Protein AF-A0A067PDS6-F1 (afdb_monomer_lite)

Radius of gyration: 31.32 Å; chains: 1; bounding box: 87×61×79 Å

Secondary structure (DSSP, 8-state):
-HHHHHHHHHHHHHHHHHHHS------EEEEPPPHHHHHHHHHHHHHHHHHTSPPPTTB-HHHHHHHHHHHHH-HHHHHHHHHHHHHHHHHS-SSHHHHHHHTT---EEEE-TT----SSPEEEEEEPPTTGGG----TT-PPEEEEEEE--S--EE--GGGB--SS---PPTTEEEEE--TTHHHHSHHHHHHHHTT---TTSS--PPP--------------TT-GGGG-EEEEEEEEEE----------------------------EEEEEEEETTEEEEEEE--TT---TTPEEEEEESB---S-PPSS-----TT---HHHHHHHHHHHHHHHHHHHHHHHHHHHHHTT--TT--HHHHHHHHHHHHHHHHHHHHHHHHHHH-TT--TTTHHHHHHS-TT-TTHHHHHHHHHHHHTHHHHHHHHHHHHHHHHHH-EEEE---

Sequence (448 aa):
MVAKVFQFTLVTTLLILSIAALPIPRSVVCVLTTWCDIAVFFTANYIAHATTIPTAPGAKWYNTAAWTILCLLLPFAGLGKSVGLILSHFIVGRSDLEKAWTHDALAVVVRSDDWEPAVDPEGVYIKLPRGFHELEESPATLPSATIVLDCGGDFERVAIKHVQIHGRMLLPKGYHLAYAGSQVPEIFPIMDEAEKRGGSFNRAVGSCREEHQGDKQQGQDQSTPDSCWGKFTRVRLSMEVKGRDSESKEGDENSLQEHSGLLKQDEEHVQKILAVTISDVTQRFLYHAGGDIASDAFEFEVSSMANQDHIPDGGYMYDDLKRPLSANLAILGIPIMILASFILPYVVVFIFSGFEAGRSTLAQRAWIMSWASSGQLSLLSFGLIIFLHPHFSLSTWKEAAKNSIFGPGWIPRLILPSLILLPIPAIRGFITVGKMLKEFGTCSLALV

Organism: NCBI:txid933084

Foldseek 3Di:
DVVVVVVVVVVVVVVVCVVVPDPDPFPWDFDFDDPVNLVCVLVVVLVVLLVLADDQAQADVVLSVVVSVVCLLQVLLSVLLVLLLVLLCLQFDDDVQSNCLSSVNDKAKFFALQDDAAQPWDKFKWQFFPCPVVDDDDPVDFFAAEEDEPCVWDWAFDPPVRGHDPDDDDDPPRIGITRTHPPVLLVPVQVVVCVVVVNDPVPDPDDDDDDDDDDDDPDDDPDDCPDPSVSIAIKIKHKDFPDDDPPPPPDDDDDDDDDPDDDPDPPPPGFIWIWIGHPHDIGIHGYDRPDDDDVRHTYIHTYRGPDDPDDPRDSPPPPPDPSPVSSVVSVVVVVVVLVCLLVVVVVVVCVVCVPPCPPPDPLLVVLQVLLSVLSSLSSVLSSVVCNQPVVDTPVCQQVVQPPDPVHRPPNCVSVVCSVPPSSVSSVVNSVSVSVCCNVRGDIDGPPD

Structure (mmCIF, N/CA/C/O backbone):
data_AF-A0A067PDS6-F1
#
_entry.id   AF-A0A067PDS6-F1
#
loop_
_atom_site.group_PDB
_atom_site.id
_atom_site.type_symbol
_atom_site.label_atom_id
_atom_site.label_alt_id
_atom_site.label_comp_id
_atom_site.label_asym_id
_atom_site.label_entity_id
_atom_site.label_seq_id
_atom_site.pdbx_PDB_ins_code
_atom_site.Cartn_x
_atom_site.Cartn_y
_atom_site.Cartn_z
_atom_site.occupancy
_atom_site.B_iso_or_equiv
_atom_site.auth_seq_id
_atom_site.auth_comp_id
_atom_site.auth_asym_id
_atom_site.auth_atom_id
_atom_site.pdbx_PDB_model_num
ATOM 1 N N . MET A 1 1 ? -22.841 15.532 -9.661 1.00 41.94 1 MET A N 1
ATOM 2 C CA . MET A 1 1 ? -22.319 15.893 -8.320 1.00 41.94 1 MET A CA 1
ATOM 3 C C . MET A 1 1 ? -23.443 16.161 -7.324 1.00 41.94 1 MET A C 1
ATOM 5 O O . MET A 1 1 ? -23.500 15.466 -6.320 1.00 41.94 1 MET A O 1
ATOM 9 N N . VAL A 1 2 ? -24.385 17.057 -7.642 1.00 47.16 2 VAL A N 1
ATOM 10 C CA . VAL A 1 2 ? -25.561 17.366 -6.798 1.00 47.16 2 VAL A CA 1
ATOM 11 C C . VAL A 1 2 ? -26.352 16.112 -6.399 1.00 47.16 2 VAL A C 1
ATOM 13 O O . VAL A 1 2 ? -26.624 15.924 -5.223 1.00 47.16 2 VAL A O 1
ATOM 16 N N . ALA A 1 3 ? -26.608 15.191 -7.335 1.00 47.28 3 ALA A N 1
ATOM 17 C CA . ALA A 1 3 ? -27.352 13.959 -7.050 1.00 47.28 3 ALA A CA 1
ATOM 18 C C . ALA A 1 3 ? -26.674 13.025 -6.022 1.00 47.28 3 ALA A C 1
ATOM 20 O O . ALA A 1 3 ? -27.361 12.415 -5.209 1.00 47.28 3 ALA A O 1
ATOM 21 N N . LYS A 1 4 ? -25.333 12.936 -6.012 1.00 51.28 4 LYS A N 1
ATOM 22 C CA . LYS A 1 4 ? -24.596 12.073 -5.067 1.00 51.28 4 LYS A CA 1
ATOM 23 C C . LYS A 1 4 ? -24.464 12.706 -3.681 1.00 51.28 4 LYS A C 1
ATOM 25 O O . LYS A 1 4 ? -24.585 12.001 -2.686 1.00 51.28 4 LYS A O 1
ATOM 30 N N . VAL A 1 5 ? -24.282 14.028 -3.617 1.00 54.34 5 VAL A N 1
ATOM 31 C CA . VAL A 1 5 ? -24.321 14.776 -2.349 1.00 54.34 5 VAL A CA 1
ATOM 32 C C . VAL A 1 5 ? -25.719 14.690 -1.740 1.00 54.34 5 VAL A C 1
ATOM 34 O O . VAL A 1 5 ? -25.847 14.399 -0.561 1.00 54.34 5 VAL A O 1
ATOM 37 N N . PHE A 1 6 ? -26.769 14.835 -2.552 1.00 66.06 6 PHE A N 1
ATOM 38 C CA . PHE A 1 6 ? -28.152 14.711 -2.095 1.00 66.06 6 PHE A CA 1
ATOM 39 C C . PHE A 1 6 ? -28.474 13.297 -1.597 1.00 66.06 6 PHE A C 1
ATOM 41 O O . PHE A 1 6 ? -29.083 13.160 -0.544 1.00 66.06 6 PHE A O 1
ATOM 48 N N . GLN A 1 7 ? -28.008 12.247 -2.288 1.00 62.31 7 GLN A N 1
ATOM 49 C CA . GLN A 1 7 ? -28.150 10.867 -1.809 1.00 62.31 7 GLN A CA 1
ATOM 50 C C . GLN A 1 7 ? -27.442 10.635 -0.474 1.00 62.31 7 GLN A C 1
ATOM 52 O O . GLN A 1 7 ? -28.035 10.031 0.414 1.00 62.31 7 GLN A O 1
ATOM 57 N N . PHE A 1 8 ? -26.205 11.115 -0.312 1.00 58.59 8 PHE A N 1
ATOM 58 C CA . PHE A 1 8 ? -25.482 10.939 0.945 1.00 58.59 8 PHE A CA 1
ATOM 59 C C . PHE A 1 8 ? -26.193 11.687 2.074 1.00 58.59 8 PHE A C 1
ATOM 61 O O . PHE A 1 8 ? -26.543 11.070 3.069 1.00 58.59 8 PHE A O 1
ATOM 68 N N . THR A 1 9 ? -26.534 12.966 1.881 1.00 66.62 9 THR A N 1
ATOM 69 C CA . THR A 1 9 ? -27.272 13.762 2.873 1.00 66.62 9 THR A CA 1
ATOM 70 C C . THR A 1 9 ? -28.622 13.140 3.223 1.00 66.62 9 THR A C 1
ATOM 72 O O . THR A 1 9 ? -28.972 13.126 4.400 1.00 66.62 9 THR A O 1
ATOM 75 N N . LEU A 1 10 ? -29.352 12.584 2.248 1.00 67.62 10 LEU A N 1
ATOM 76 C CA . LEU A 1 10 ? -30.625 11.883 2.450 1.00 67.62 10 LEU A CA 1
ATOM 77 C C . LEU A 1 10 ? -30.444 10.598 3.269 1.00 67.62 10 LEU A C 1
ATOM 79 O O . LEU A 1 10 ? -31.205 10.361 4.198 1.00 67.62 10 LEU A O 1
ATOM 83 N N . VAL A 1 11 ? -29.426 9.786 2.970 1.00 64.62 11 VAL A N 1
ATOM 84 C CA . VAL A 1 11 ? -29.121 8.570 3.740 1.00 64.62 11 VAL A CA 1
ATOM 85 C C . VAL A 1 11 ? -28.711 8.934 5.167 1.00 64.62 11 VAL A C 1
ATOM 87 O O . VAL A 1 11 ? -29.226 8.347 6.114 1.00 64.62 11 VAL A O 1
ATOM 90 N N . THR A 1 12 ? -27.861 9.947 5.355 1.00 57.50 12 THR A N 1
ATOM 91 C CA . THR A 1 12 ? -27.445 10.393 6.691 1.00 57.50 12 THR A CA 1
ATOM 92 C C . THR A 1 12 ? -28.614 10.985 7.479 1.00 57.50 12 THR A C 1
ATOM 94 O O . THR A 1 12 ? -28.759 10.687 8.660 1.00 57.50 12 THR A O 1
ATOM 97 N N . THR A 1 13 ? -29.493 11.772 6.846 1.00 64.62 13 THR A N 1
ATOM 98 C CA . THR A 1 13 ? -30.698 12.298 7.514 1.00 64.62 13 THR A CA 1
ATOM 99 C C . THR A 1 13 ? -31.714 11.206 7.812 1.00 64.62 13 THR A C 1
ATOM 101 O O . THR A 1 13 ? -32.268 11.226 8.903 1.00 64.62 13 THR A O 1
ATOM 104 N N . LEU A 1 14 ? -31.914 10.219 6.933 1.00 58.34 14 LEU A N 1
ATOM 105 C CA . LEU A 1 14 ? -32.764 9.053 7.207 1.00 58.34 14 LEU A CA 1
ATOM 106 C C . LEU A 1 14 ? -32.226 8.215 8.375 1.00 58.34 14 LEU A C 1
ATOM 108 O O . LEU A 1 14 ? -33.006 7.787 9.226 1.00 58.34 14 LEU A O 1
ATOM 112 N N . LEU A 1 15 ? -30.906 8.029 8.469 1.00 48.09 15 LEU A N 1
ATOM 113 C CA . LEU A 1 15 ? -30.270 7.330 9.590 1.00 48.09 15 LEU A CA 1
ATOM 114 C C . LEU A 1 15 ? -30.400 8.113 10.907 1.00 48.09 15 LEU A C 1
ATOM 116 O O . LEU A 1 15 ? -30.682 7.515 11.941 1.00 48.09 15 LEU A O 1
ATOM 120 N N . ILE A 1 16 ? -30.269 9.444 10.878 1.00 52.94 16 ILE A N 1
ATOM 121 C CA . ILE A 1 16 ? -30.429 10.306 12.063 1.00 52.94 16 ILE A CA 1
ATOM 122 C C . ILE A 1 16 ? -31.903 10.393 12.501 1.00 52.94 16 ILE A C 1
ATOM 124 O O . ILE A 1 16 ? -32.191 10.292 13.695 1.00 52.94 16 ILE A O 1
ATOM 128 N N . LEU A 1 17 ? -32.852 10.510 11.561 1.00 50.25 17 LEU A N 1
ATOM 129 C CA . LEU A 1 17 ? -34.289 10.515 11.868 1.00 50.25 17 LEU A CA 1
ATOM 130 C C . LEU A 1 17 ? -34.735 9.184 12.484 1.00 50.25 17 LEU A C 1
ATOM 132 O O . LEU A 1 17 ? -35.550 9.183 13.402 1.00 50.25 17 LEU A O 1
ATOM 136 N N . SER A 1 18 ? -34.158 8.067 12.030 1.00 51.84 18 SER A N 1
ATOM 137 C CA . SER A 1 18 ? -34.447 6.729 12.566 1.00 51.84 18 SER A CA 1
ATOM 138 C C . SER A 1 18 ? -34.003 6.555 14.025 1.00 51.84 18 SER A C 1
ATOM 140 O O . SER A 1 18 ? -34.537 5.701 14.725 1.00 51.84 18 SER A O 1
ATOM 142 N N . ILE A 1 19 ? -33.052 7.367 14.505 1.00 48.06 19 ILE A N 1
ATOM 143 C CA . ILE A 1 19 ? -32.577 7.342 15.899 1.00 48.06 19 ILE A CA 1
ATOM 144 C C . ILE A 1 19 ? -33.390 8.306 16.779 1.00 48.06 19 ILE A C 1
ATOM 146 O O . ILE A 1 19 ? -33.634 8.011 17.946 1.00 48.06 19 ILE A O 1
ATOM 150 N N . ALA A 1 20 ? -33.837 9.441 16.230 1.00 50.84 20 ALA A N 1
ATOM 151 C CA . ALA A 1 20 ? -34.597 10.451 16.972 1.00 50.84 20 ALA A CA 1
ATOM 152 C C . ALA A 1 20 ? -36.105 10.145 17.077 1.00 50.84 20 ALA A C 1
ATOM 154 O O . ALA A 1 20 ? -36.774 10.618 17.996 1.00 50.84 20 ALA A O 1
ATOM 155 N N . ALA A 1 21 ? -36.657 9.354 16.156 1.00 42.78 21 ALA A N 1
ATOM 156 C CA . ALA A 1 21 ? -38.080 9.050 16.105 1.00 42.78 21 ALA A CA 1
ATOM 157 C C . ALA A 1 21 ? -38.392 7.710 16.772 1.00 42.78 21 ALA A C 1
ATOM 159 O O . ALA A 1 21 ? -38.658 6.738 16.080 1.00 42.78 21 ALA A O 1
ATOM 160 N N . LEU A 1 22 ? -38.364 7.653 18.107 1.00 43.09 22 LEU A N 1
ATOM 161 C CA . LEU A 1 22 ? -39.233 6.767 18.896 1.00 43.09 22 LEU A CA 1
ATOM 162 C C . LEU A 1 22 ? -39.009 7.041 20.394 1.00 43.09 22 LEU A C 1
ATOM 164 O O . LEU A 1 22 ? -38.115 6.445 21.003 1.00 43.09 22 LEU A O 1
ATOM 168 N N . PRO A 1 23 ? -39.826 7.904 21.031 1.00 48.56 23 PRO A N 1
ATOM 169 C CA . PRO A 1 23 ? -39.964 7.892 22.477 1.00 48.56 23 PRO A CA 1
ATOM 170 C C . PRO A 1 23 ? -40.705 6.603 22.830 1.00 48.56 23 PRO A C 1
ATOM 172 O O . PRO A 1 23 ? -41.921 6.588 22.985 1.00 48.56 23 PRO A O 1
ATOM 175 N N . ILE A 1 24 ? -39.990 5.480 22.865 1.00 49.34 24 ILE A N 1
ATOM 176 C CA . ILE A 1 24 ? -40.574 4.246 23.370 1.00 49.34 24 ILE A CA 1
ATOM 177 C C . ILE A 1 24 ? -40.529 4.373 24.895 1.00 49.34 24 ILE A C 1
ATOM 179 O O . ILE A 1 24 ? -39.433 4.494 25.449 1.00 49.34 24 ILE A O 1
ATOM 183 N N . PRO A 1 25 ? -41.669 4.360 25.600 1.00 51.53 25 PRO A N 1
ATOM 184 C CA . PRO A 1 25 ? -41.668 4.133 27.035 1.00 51.53 25 PRO A CA 1
ATOM 185 C C . PRO A 1 25 ? -41.192 2.693 27.251 1.00 51.53 25 PRO A C 1
ATOM 187 O O . PRO A 1 25 ? -41.966 1.746 27.160 1.00 51.53 25 PRO A O 1
ATOM 190 N N . ARG A 1 26 ? -39.879 2.501 27.412 1.00 54.25 26 ARG A N 1
ATOM 191 C CA . ARG A 1 26 ? -39.284 1.166 27.517 1.00 54.25 26 ARG A CA 1
ATOM 192 C C . ARG A 1 26 ? -39.203 0.775 28.979 1.00 54.25 26 ARG A C 1
ATOM 194 O O . ARG A 1 26 ? -38.430 1.364 29.732 1.00 54.25 26 ARG A O 1
ATOM 201 N N . SER A 1 27 ? -39.948 -0.255 29.369 1.00 73.19 27 SER A N 1
ATOM 202 C CA . SER A 1 27 ? -39.531 -1.055 30.512 1.00 73.19 27 SER A CA 1
ATOM 203 C C . SER A 1 27 ? -38.251 -1.784 30.098 1.00 73.19 27 SER A C 1
ATOM 205 O O . SER A 1 27 ? -38.221 -2.624 29.197 1.00 73.19 27 SER A O 1
ATOM 207 N N . VAL A 1 28 ? -37.140 -1.369 30.694 1.00 77.50 28 VAL A N 1
ATOM 208 C CA . VAL A 1 28 ? -35.847 -2.008 30.483 1.00 77.50 28 VAL A CA 1
ATOM 209 C C . VAL A 1 28 ? -35.772 -3.181 31.451 1.00 77.50 28 VAL A C 1
ATOM 211 O O . VAL A 1 28 ? -35.773 -2.980 32.665 1.00 77.50 28 VAL A O 1
ATOM 214 N N . VAL A 1 29 ? -35.743 -4.405 30.925 1.00 85.50 29 VAL A N 1
ATOM 215 C CA . VAL A 1 29 ? -35.579 -5.608 31.745 1.00 85.50 29 VAL A CA 1
ATOM 216 C C . VAL A 1 29 ? -34.103 -5.970 31.734 1.00 85.50 29 VAL A C 1
ATOM 218 O O . VAL A 1 29 ? -33.527 -6.284 30.690 1.00 85.50 29 VAL A O 1
ATOM 221 N N . CYS A 1 30 ? -33.485 -5.893 32.909 1.00 87.75 30 CYS A N 1
ATOM 222 C CA . CYS A 1 30 ? -32.090 -6.254 33.101 1.00 87.75 30 CYS A CA 1
ATOM 223 C C . CYS A 1 30 ? -32.003 -7.659 33.691 1.00 87.75 30 CYS A C 1
ATOM 225 O O . CYS A 1 30 ? -32.575 -7.938 34.745 1.00 87.75 30 CYS A O 1
ATOM 227 N N . VAL A 1 31 ? -31.278 -8.533 33.003 1.00 91.44 31 VAL A N 1
ATOM 228 C CA . VAL A 1 31 ? -30.977 -9.897 33.444 1.00 91.44 31 VAL A CA 1
ATOM 229 C C . VAL A 1 31 ? -29.502 -10.005 33.800 1.00 91.44 31 VAL A C 1
ATOM 231 O O . VAL A 1 31 ? -28.649 -9.335 33.212 1.00 91.44 31 VAL A O 1
ATOM 234 N N . LEU A 1 32 ? -29.196 -10.835 34.799 1.00 92.44 32 LEU A N 1
ATOM 235 C CA . LEU A 1 32 ? -27.817 -11.084 35.201 1.00 92.44 32 LEU A CA 1
ATOM 236 C C . LEU A 1 32 ? -27.076 -11.758 34.043 1.00 92.44 32 LEU A C 1
ATOM 238 O O . LEU A 1 32 ? -27.481 -12.821 33.578 1.00 92.44 32 LEU A O 1
ATOM 242 N N . THR A 1 33 ? -25.992 -11.137 33.590 1.00 94.06 33 THR A N 1
ATOM 243 C CA . THR A 1 33 ? -25.202 -11.638 32.467 1.00 94.06 33 THR A CA 1
ATOM 244 C C . THR A 1 33 ? -24.487 -12.923 32.864 1.00 94.06 33 THR A C 1
ATOM 246 O O . THR A 1 33 ? -23.767 -12.960 33.867 1.00 94.06 33 THR A O 1
ATOM 249 N N . THR A 1 34 ? -24.640 -13.974 32.065 1.00 94.12 34 THR A N 1
ATOM 250 C CA . THR A 1 34 ? -23.882 -15.213 32.242 1.00 94.12 34 THR A CA 1
ATOM 251 C C . THR A 1 34 ? -22.509 -15.113 31.574 1.00 94.12 34 THR A C 1
ATOM 253 O O . THR A 1 34 ? -22.258 -14.262 30.719 1.00 94.12 34 THR A O 1
ATOM 256 N N . TRP A 1 35 ? -21.591 -16.020 31.919 1.00 94.62 35 TRP A N 1
ATOM 257 C CA . TRP A 1 35 ? -20.305 -16.118 31.217 1.00 94.62 35 TRP A CA 1
ATOM 258 C C . TRP A 1 35 ? -20.465 -16.430 29.725 1.00 94.62 35 TRP A C 1
ATOM 260 O O . TRP A 1 35 ? -19.635 -15.990 28.931 1.00 94.62 35 TRP A O 1
ATOM 270 N N . CYS A 1 36 ? -21.530 -17.145 29.343 1.00 94.19 36 CYS A N 1
ATOM 271 C CA . CYS A 1 36 ? -21.834 -17.413 27.940 1.00 94.19 36 CYS A CA 1
ATOM 272 C C . CYS A 1 36 ? -22.186 -16.119 27.200 1.00 94.19 36 CYS A C 1
ATOM 274 O O . CYS A 1 36 ? -21.640 -15.881 26.129 1.00 94.19 36 CYS A O 1
ATOM 276 N N . ASP A 1 37 ? -23.002 -15.244 27.792 1.00 91.06 37 ASP A N 1
ATOM 277 C CA . ASP A 1 37 ? -23.377 -13.964 27.175 1.00 91.06 37 ASP A CA 1
ATOM 278 C C . ASP A 1 37 ? -22.159 -13.048 26.990 1.00 91.06 37 ASP A C 1
ATOM 280 O O . ASP A 1 37 ? -21.995 -12.429 25.940 1.00 91.06 37 ASP A O 1
ATOM 284 N N . ILE A 1 38 ? -21.257 -13.004 27.981 1.00 92.06 38 ILE A N 1
ATOM 285 C CA . ILE A 1 38 ? -19.995 -12.251 27.886 1.00 92.06 38 ILE A CA 1
ATOM 286 C C . ILE A 1 38 ? -19.112 -12.817 26.765 1.00 92.06 38 ILE A C 1
ATOM 288 O O . ILE A 1 38 ? -18.542 -12.052 25.984 1.00 92.06 38 ILE A O 1
ATOM 292 N N . ALA A 1 39 ? -18.996 -14.146 26.672 1.00 92.88 39 ALA A N 1
ATOM 293 C CA . ALA A 1 39 ? -18.219 -14.797 25.622 1.00 92.88 39 ALA A CA 1
ATOM 294 C C . ALA A 1 39 ? -18.802 -14.497 24.234 1.00 92.88 39 ALA A C 1
ATOM 296 O O . ALA A 1 39 ? -18.069 -14.057 23.354 1.00 92.88 39 ALA A O 1
ATOM 297 N N . VAL A 1 40 ? -20.119 -14.641 24.059 1.00 92.50 40 VAL A N 1
ATOM 298 C CA . VAL A 1 40 ? -20.817 -14.329 22.803 1.00 92.50 40 VAL A CA 1
ATOM 299 C C . VAL A 1 40 ? -20.645 -12.859 22.432 1.00 92.50 40 VAL A C 1
ATOM 301 O O . VAL A 1 40 ? -20.326 -12.570 21.281 1.00 92.50 40 VAL A O 1
ATOM 304 N N . PHE A 1 41 ? -20.784 -11.937 23.389 1.00 89.19 41 PHE A N 1
ATOM 305 C CA . PHE A 1 41 ? -20.576 -10.507 23.163 1.00 89.19 41 PHE A CA 1
ATOM 306 C C . PHE A 1 41 ? -19.179 -10.221 22.602 1.00 89.19 41 PHE A C 1
ATOM 308 O O . PHE A 1 41 ? -19.046 -9.582 21.556 1.00 89.19 41 PHE A O 1
ATOM 315 N N . PHE A 1 42 ? -18.128 -10.732 23.252 1.00 90.19 42 PHE A N 1
ATOM 316 C CA . PHE A 1 42 ? -16.765 -10.507 22.780 1.00 90.19 42 PHE A CA 1
ATOM 317 C C . PHE A 1 42 ? -16.475 -11.224 21.464 1.00 90.19 42 PHE A C 1
ATOM 319 O O . PHE A 1 42 ? -15.855 -10.623 20.591 1.00 90.19 42 PHE A O 1
ATOM 326 N N . THR A 1 43 ? -16.940 -12.461 21.278 1.00 90.12 43 THR A N 1
ATOM 327 C CA . THR A 1 43 ? -16.733 -13.213 20.035 1.00 90.12 43 THR A CA 1
ATOM 328 C C . THR A 1 43 ? -17.446 -12.563 18.852 1.00 90.12 43 THR A C 1
ATOM 330 O O . THR A 1 43 ? -16.831 -12.396 17.802 1.00 90.12 43 THR A O 1
ATOM 333 N N . ALA A 1 44 ? -18.704 -12.145 19.002 1.00 89.38 44 ALA A N 1
ATOM 334 C CA . ALA A 1 44 ? -19.440 -11.467 17.938 1.00 89.38 44 ALA A CA 1
ATOM 335 C C . ALA A 1 44 ? -18.780 -10.132 17.571 1.00 89.38 44 ALA A C 1
ATOM 337 O O . ALA A 1 44 ? -18.565 -9.859 16.390 1.00 89.38 44 ALA A O 1
ATOM 338 N N . ASN A 1 45 ? -18.379 -9.343 18.575 1.00 85.31 45 ASN A N 1
ATOM 339 C CA . ASN A 1 45 ? -17.654 -8.095 18.347 1.00 85.31 45 ASN A CA 1
ATOM 340 C C . ASN A 1 45 ? -16.301 -8.337 17.648 1.00 85.31 45 ASN A C 1
ATOM 342 O O . ASN A 1 45 ? -15.919 -7.601 16.742 1.00 85.31 45 ASN A O 1
ATOM 346 N N . TYR A 1 46 ? -15.593 -9.405 18.026 1.00 86.62 46 TYR A N 1
ATOM 347 C CA . TYR A 1 46 ? -14.320 -9.800 17.423 1.00 86.62 46 TYR A CA 1
ATOM 348 C C . TYR A 1 46 ? -14.480 -10.194 15.954 1.00 86.62 46 TYR A C 1
ATOM 350 O O . TYR A 1 46 ? -13.731 -9.719 15.103 1.00 86.62 46 TYR A O 1
ATOM 358 N N . ILE A 1 47 ? -15.463 -11.048 15.650 1.00 88.19 47 ILE A N 1
ATOM 359 C CA . ILE A 1 47 ? -15.752 -11.484 14.281 1.00 88.19 47 ILE A CA 1
ATOM 360 C C . ILE A 1 47 ? -16.146 -10.278 13.431 1.00 88.19 47 ILE A C 1
ATOM 362 O O . ILE A 1 47 ? -15.586 -10.100 12.352 1.00 88.19 47 ILE A O 1
ATOM 366 N N . ALA A 1 48 ? -17.033 -9.413 13.933 1.00 85.38 48 ALA A N 1
ATOM 367 C CA . ALA A 1 48 ? -17.427 -8.196 13.232 1.00 85.38 48 ALA A CA 1
ATOM 368 C C . ALA A 1 48 ? -16.199 -7.342 12.881 1.00 85.38 48 ALA A C 1
ATOM 370 O O . ALA A 1 48 ? -15.990 -7.019 11.712 1.00 85.38 48 ALA A O 1
ATOM 371 N N . HIS A 1 49 ? -15.316 -7.078 13.847 1.00 80.50 49 HIS A N 1
ATOM 372 C CA . HIS A 1 49 ? -14.081 -6.344 13.582 1.00 80.50 49 HIS A CA 1
ATOM 373 C C . HIS A 1 49 ? -13.193 -7.036 12.545 1.00 80.50 49 HIS A C 1
ATOM 375 O O . HIS A 1 49 ? -12.817 -6.395 11.566 1.00 80.50 49 HIS A O 1
ATOM 381 N N . ALA A 1 50 ? -12.917 -8.333 12.696 1.00 85.50 50 ALA A N 1
ATOM 382 C CA . ALA A 1 50 ? -12.090 -9.087 11.757 1.00 85.50 50 ALA A CA 1
ATOM 383 C C . ALA A 1 50 ? -12.632 -9.037 10.316 1.00 85.50 50 ALA A C 1
ATOM 385 O O . ALA A 1 50 ? -11.860 -8.862 9.377 1.00 85.50 50 ALA A O 1
ATOM 386 N N . THR A 1 51 ? -13.955 -9.122 10.139 1.00 86.69 51 THR A N 1
ATOM 387 C CA . THR A 1 51 ? -14.596 -9.094 8.809 1.00 86.69 51 THR A CA 1
ATOM 388 C C . THR A 1 51 ? -14.550 -7.732 8.118 1.00 86.69 51 THR A C 1
ATOM 390 O O . THR A 1 51 ? -14.678 -7.662 6.900 1.00 86.69 51 THR A O 1
ATOM 393 N N . THR A 1 52 ? -14.353 -6.646 8.870 1.00 85.62 52 THR A N 1
ATOM 394 C CA . THR A 1 52 ? -14.334 -5.276 8.323 1.00 85.62 52 THR A CA 1
ATOM 395 C C . THR A 1 52 ? -12.946 -4.789 7.912 1.00 85.62 52 THR A C 1
ATOM 397 O O . THR A 1 52 ? -12.818 -3.687 7.378 1.00 85.62 52 THR A O 1
ATOM 400 N N . ILE A 1 53 ? -11.896 -5.579 8.155 1.00 87.00 53 ILE A N 1
ATOM 401 C CA . ILE A 1 53 ? -10.520 -5.166 7.876 1.00 87.00 53 ILE A CA 1
ATOM 402 C C . ILE A 1 53 ? -10.191 -5.478 6.418 1.00 87.00 53 ILE A C 1
ATOM 404 O O . ILE A 1 53 ? -10.188 -6.649 6.032 1.00 87.00 53 ILE A O 1
ATOM 408 N N . PRO A 1 54 ? -9.855 -4.465 5.603 1.00 86.19 54 PRO A N 1
ATOM 409 C CA . PRO A 1 54 ? -9.497 -4.704 4.218 1.00 86.19 54 PRO A CA 1
ATOM 410 C C . PRO A 1 54 ? -8.186 -5.494 4.143 1.00 86.19 54 PRO A C 1
ATOM 412 O O . PRO A 1 54 ? -7.187 -5.164 4.799 1.00 86.19 54 PRO A O 1
ATOM 415 N N . THR A 1 55 ? -8.179 -6.543 3.326 1.00 86.06 55 THR A N 1
ATOM 416 C CA . THR A 1 55 ? -6.972 -7.285 2.954 1.00 86.06 55 THR A CA 1
ATOM 417 C C . THR A 1 55 ? -6.318 -6.616 1.756 1.00 86.06 55 THR A C 1
ATOM 419 O O . THR A 1 55 ? -7.004 -6.321 0.781 1.00 86.06 55 THR A O 1
ATOM 422 N N . ALA A 1 56 ? -5.003 -6.400 1.811 1.00 83.56 56 ALA A N 1
ATOM 423 C CA . ALA A 1 56 ? -4.273 -5.934 0.636 1.00 83.56 56 ALA A CA 1
ATOM 424 C C . ALA A 1 56 ? -4.136 -7.088 -0.381 1.00 83.56 56 ALA A C 1
ATOM 426 O O . ALA A 1 56 ? -3.960 -8.242 0.041 1.00 83.56 56 ALA A O 1
ATOM 427 N N . PRO A 1 57 ? -4.223 -6.820 -1.694 1.00 83.44 57 PRO A N 1
ATOM 428 C CA . PRO A 1 57 ? -3.980 -7.818 -2.730 1.00 83.44 57 PRO A CA 1
ATOM 429 C C . PRO A 1 57 ? -2.619 -8.499 -2.553 1.00 83.44 57 PRO A C 1
ATOM 431 O O . PRO A 1 57 ? -1.620 -7.863 -2.232 1.00 83.44 57 PRO A O 1
ATOM 434 N N . GLY A 1 58 ? -2.583 -9.826 -2.688 1.00 84.69 58 GLY A N 1
ATOM 435 C CA . GLY A 1 58 ? -1.354 -10.605 -2.505 1.00 84.69 58 GLY A CA 1
ATOM 436 C C . GLY A 1 58 ? -0.816 -10.646 -1.065 1.00 84.69 58 GLY A C 1
ATOM 437 O O . GLY A 1 58 ? 0.239 -11.236 -0.834 1.00 84.69 58 GLY A O 1
ATOM 438 N N . ALA A 1 59 ? -1.500 -10.075 -0.068 1.00 86.56 59 ALA A N 1
ATOM 439 C CA . ALA A 1 59 ? -1.043 -10.156 1.315 1.00 86.56 59 ALA A CA 1
ATOM 440 C C . ALA A 1 59 ? -1.112 -11.594 1.846 1.00 86.56 59 ALA A C 1
ATOM 442 O O . ALA A 1 59 ? -2.135 -12.273 1.758 1.00 86.56 59 ALA A O 1
ATOM 443 N N . LYS A 1 60 ? -0.030 -12.051 2.484 1.00 89.81 60 LYS A N 1
ATOM 444 C CA . LYS A 1 60 ? -0.037 -13.334 3.195 1.00 89.81 60 LYS A CA 1
ATOM 445 C C . LYS A 1 60 ? -0.973 -13.297 4.406 1.00 89.81 60 LYS A C 1
ATOM 447 O O . LYS A 1 60 ? -1.094 -12.277 5.083 1.00 89.81 60 LYS A O 1
ATOM 452 N N . TRP A 1 61 ? -1.559 -14.449 4.736 1.00 90.06 61 TRP A N 1
ATOM 453 C CA . TRP A 1 61 ? -2.539 -14.589 5.822 1.00 90.06 61 TRP A CA 1
ATOM 454 C C . TRP A 1 61 ? -2.047 -14.050 7.176 1.00 90.06 61 TRP A C 1
ATOM 456 O O . TRP A 1 61 ? -2.839 -13.496 7.933 1.00 90.06 61 TRP A O 1
ATOM 466 N N . TYR A 1 62 ? -0.746 -14.156 7.475 1.00 90.00 62 TYR A N 1
ATOM 467 C CA . TYR A 1 62 ? -0.185 -13.661 8.734 1.00 90.00 62 TYR A CA 1
ATOM 468 C C . TYR A 1 62 ? -0.219 -12.128 8.831 1.00 90.00 62 TYR A C 1
ATOM 470 O O . TYR A 1 62 ? -0.357 -11.603 9.931 1.00 90.00 62 TYR A O 1
ATOM 478 N N . ASN A 1 63 ? -0.145 -11.401 7.708 1.00 88.94 63 ASN A N 1
ATOM 479 C CA . ASN A 1 63 ? -0.286 -9.943 7.702 1.00 88.94 63 ASN A CA 1
ATOM 480 C C . ASN A 1 63 ? -1.731 -9.550 7.984 1.00 88.94 63 ASN A C 1
ATOM 482 O O . 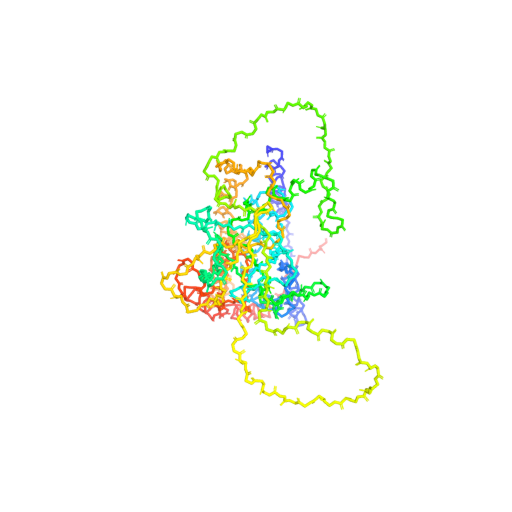ASN A 1 63 ? -1.977 -8.652 8.786 1.00 88.94 63 ASN A O 1
ATOM 486 N N . THR A 1 64 ? -2.685 -10.262 7.385 1.00 89.75 64 THR A N 1
ATOM 487 C CA . THR A 1 64 ? -4.109 -10.103 7.694 1.00 89.75 64 THR A CA 1
ATOM 488 C C . THR A 1 64 ? -4.390 -10.412 9.161 1.00 89.75 64 THR A C 1
ATOM 490 O O . THR A 1 64 ? -5.070 -9.634 9.826 1.00 89.75 64 THR A O 1
ATOM 493 N N . ALA A 1 65 ? -3.818 -11.490 9.703 1.00 91.31 65 ALA A N 1
ATOM 494 C CA . ALA A 1 65 ? -3.961 -11.850 11.110 1.00 91.31 65 ALA A CA 1
ATOM 495 C C . ALA A 1 65 ? -3.342 -10.796 12.044 1.00 91.31 65 ALA A C 1
ATOM 497 O O . ALA A 1 65 ? -3.980 -10.396 13.013 1.00 91.31 65 ALA A O 1
ATOM 498 N N . ALA A 1 66 ? -2.143 -10.292 11.735 1.00 91.06 66 ALA A N 1
ATOM 499 C CA . ALA A 1 66 ? -1.483 -9.249 12.521 1.00 91.06 66 ALA A CA 1
ATOM 500 C C . ALA A 1 66 ? -2.286 -7.939 12.523 1.00 91.06 66 ALA A C 1
ATOM 502 O O . ALA A 1 66 ? -2.512 -7.362 13.586 1.00 91.06 66 ALA A O 1
ATOM 503 N N . TRP A 1 67 ? -2.786 -7.511 11.358 1.00 90.38 67 TRP A N 1
ATOM 504 C CA . TRP A 1 67 ? -3.706 -6.376 11.254 1.00 90.38 67 TRP A CA 1
ATOM 505 C C . TRP A 1 67 ? -5.002 -6.619 12.021 1.00 90.38 67 TRP A C 1
ATOM 507 O O . TRP A 1 67 ? -5.473 -5.720 12.705 1.00 90.38 67 TRP A O 1
ATOM 517 N N . THR A 1 68 ? -5.540 -7.837 11.971 1.00 90.75 68 THR A N 1
ATOM 518 C CA . THR A 1 68 ? -6.732 -8.214 12.737 1.00 90.75 68 THR A CA 1
ATOM 519 C C . THR A 1 68 ? -6.496 -8.043 14.228 1.00 90.75 68 THR A C 1
ATOM 521 O O . THR A 1 68 ? -7.223 -7.292 14.870 1.00 90.75 68 THR A O 1
ATOM 524 N N . ILE A 1 69 ? -5.430 -8.641 14.765 1.00 90.75 69 ILE A N 1
ATOM 525 C CA . ILE A 1 69 ? -5.031 -8.504 16.175 1.00 90.75 69 ILE A CA 1
ATOM 526 C C . ILE A 1 69 ? -4.852 -7.030 16.556 1.00 90.75 69 ILE A C 1
ATOM 528 O O . ILE A 1 69 ? -5.341 -6.601 17.602 1.00 90.75 69 ILE A O 1
ATOM 532 N N . LEU A 1 70 ? -4.200 -6.242 15.699 1.00 90.75 70 LEU A N 1
ATOM 533 C CA . LEU A 1 70 ? -3.999 -4.817 15.933 1.00 90.75 70 LEU A CA 1
ATOM 534 C C . LEU A 1 70 ? -5.329 -4.056 15.997 1.00 90.75 70 LEU A C 1
ATOM 536 O O . LEU A 1 70 ? -5.555 -3.314 16.948 1.00 90.75 70 LEU A O 1
ATOM 540 N N . CYS A 1 71 ? -6.222 -4.263 15.031 1.00 90.19 71 CYS A N 1
ATOM 541 C CA . CYS A 1 71 ? -7.526 -3.604 14.971 1.00 90.19 71 CYS A CA 1
ATOM 542 C C . CYS A 1 71 ? -8.465 -4.031 16.105 1.00 90.19 71 CYS A C 1
ATOM 544 O O . CYS A 1 71 ? -9.346 -3.271 16.484 1.00 90.19 71 CYS A O 1
ATOM 546 N N . LEU A 1 72 ? -8.282 -5.213 16.687 1.00 88.31 72 LEU A N 1
ATOM 547 C CA . LEU A 1 72 ? -9.066 -5.644 17.847 1.00 88.31 72 LEU A CA 1
ATOM 548 C C . LEU A 1 72 ? -8.700 -4.883 19.115 1.00 88.31 72 LEU A C 1
ATOM 550 O O . LEU A 1 72 ? -9.561 -4.585 19.940 1.00 88.31 72 LEU A O 1
ATOM 554 N N . LEU A 1 73 ? -7.418 -4.565 19.269 1.00 88.69 73 LEU A N 1
ATOM 555 C CA . LEU A 1 73 ? -6.935 -3.745 20.373 1.00 88.69 73 LEU A CA 1
ATOM 556 C C . LEU A 1 73 ? -7.190 -2.259 20.078 1.00 88.69 73 LEU A C 1
ATOM 558 O O . LEU A 1 73 ? -7.551 -1.496 20.971 1.00 88.69 73 LEU A O 1
ATOM 562 N N . LEU A 1 74 ? -7.058 -1.858 18.815 1.00 90.06 74 LEU A N 1
ATOM 563 C CA . LEU A 1 74 ? -7.133 -0.482 18.339 1.00 90.06 74 LEU A CA 1
ATOM 564 C C . LEU A 1 74 ? -8.148 -0.380 17.186 1.00 90.06 74 LEU A C 1
ATOM 566 O O . LEU A 1 74 ? -7.748 -0.328 16.021 1.00 90.06 74 LEU A O 1
ATOM 570 N N . PRO A 1 75 ? -9.464 -0.327 17.470 1.00 82.38 75 PRO A N 1
ATOM 571 C CA . PRO A 1 75 ? -10.518 -0.395 16.442 1.00 82.38 75 PRO A CA 1
ATOM 572 C C . PRO A 1 75 ? -10.398 0.688 15.365 1.00 82.38 75 PRO A C 1
ATOM 574 O O . PRO A 1 75 ? -10.693 0.472 14.191 1.00 82.38 75 PRO A O 1
ATOM 577 N N . PHE A 1 76 ? -9.875 1.845 15.747 1.00 88.44 76 PHE A N 1
ATOM 578 C CA . PHE A 1 76 ? -9.653 2.977 14.861 1.00 88.44 76 PHE A CA 1
ATOM 579 C C . PHE A 1 76 ? -8.428 2.832 13.942 1.00 88.44 76 PHE A C 1
ATOM 581 O O . PHE A 1 76 ? -8.376 3.508 12.917 1.00 88.44 76 PHE A O 1
ATOM 588 N N . ALA A 1 77 ? -7.486 1.925 14.224 1.00 89.06 77 ALA A N 1
ATOM 589 C CA . ALA A 1 77 ? -6.406 1.604 13.288 1.00 89.06 77 ALA A CA 1
ATOM 590 C C . ALA A 1 77 ? -6.966 0.968 12.001 1.00 89.06 77 ALA A C 1
ATOM 592 O O . ALA A 1 77 ? -6.506 1.272 10.901 1.00 89.06 77 ALA A O 1
ATOM 593 N N . GLY A 1 78 ? -8.014 0.142 12.131 1.00 88.69 78 GLY A N 1
ATOM 594 C CA . GLY A 1 78 ? -8.728 -0.435 10.987 1.00 88.69 78 GLY A CA 1
ATOM 595 C C . GLY A 1 78 ? -9.461 0.627 10.173 1.00 88.69 78 GLY A C 1
ATOM 596 O O . GLY A 1 78 ? -9.356 0.642 8.949 1.00 88.69 78 GLY A O 1
ATOM 597 N N . LEU A 1 79 ? -10.119 1.575 10.851 1.00 87.75 79 LEU A N 1
ATOM 598 C CA . LEU A 1 79 ? -10.725 2.734 10.193 1.00 87.75 79 LEU A CA 1
ATOM 599 C C . LEU A 1 79 ? -9.676 3.556 9.433 1.00 87.75 79 LEU A C 1
ATOM 601 O O . LEU A 1 79 ? -9.918 3.915 8.287 1.00 87.75 79 LEU A O 1
ATOM 605 N N . GLY A 1 80 ? -8.510 3.808 10.033 1.00 87.12 80 GLY A N 1
ATOM 606 C CA . GLY A 1 80 ? -7.409 4.525 9.384 1.00 87.12 80 GLY A CA 1
ATOM 607 C C . GLY A 1 80 ? -6.940 3.847 8.106 1.00 87.12 80 GLY A C 1
ATOM 608 O O . GLY A 1 80 ? -6.786 4.514 7.087 1.00 87.12 80 GLY A O 1
ATOM 609 N N . LYS A 1 81 ? -6.813 2.516 8.132 1.00 87.38 81 LYS A N 1
ATOM 610 C CA . LYS A 1 81 ? -6.502 1.718 6.943 1.00 87.38 81 LYS A CA 1
ATOM 611 C C . LYS A 1 81 ? -7.562 1.857 5.857 1.00 87.38 81 LYS A C 1
ATOM 613 O O . LYS A 1 81 ? -7.228 2.159 4.716 1.00 87.38 81 LYS A O 1
ATOM 618 N N . SER A 1 82 ? -8.832 1.667 6.207 1.00 86.75 82 SER A N 1
ATOM 619 C CA . SER A 1 82 ? -9.936 1.766 5.250 1.00 86.75 82 SER A CA 1
ATOM 620 C C . SER A 1 82 ? -10.050 3.167 4.656 1.00 86.75 82 SER A C 1
ATOM 622 O O . SER A 1 82 ? -10.220 3.305 3.450 1.00 86.75 82 SER A O 1
ATOM 624 N N . VAL A 1 83 ? -9.906 4.209 5.480 1.00 84.06 83 VAL A N 1
ATOM 625 C CA . VAL A 1 83 ? -9.888 5.601 5.019 1.00 84.06 83 VAL A CA 1
ATOM 626 C C . VAL A 1 83 ? -8.709 5.825 4.079 1.00 84.06 83 VAL A C 1
ATOM 628 O O . VAL A 1 83 ? -8.933 6.318 2.984 1.00 84.06 83 VAL A O 1
ATOM 631 N N . GLY A 1 84 ? -7.494 5.402 4.439 1.00 81.06 84 GLY A N 1
ATOM 632 C CA . GLY A 1 84 ? -6.316 5.505 3.571 1.00 81.06 84 GLY A CA 1
ATOM 633 C C . GLY A 1 84 ? -6.551 4.899 2.185 1.00 81.06 84 GLY A C 1
ATOM 634 O O . GLY A 1 84 ? -6.383 5.589 1.186 1.00 81.06 84 GLY A O 1
ATOM 635 N N . LEU A 1 85 ? -7.058 3.664 2.120 1.00 81.00 85 LEU A N 1
ATOM 636 C CA . LEU A 1 85 ? -7.368 2.985 0.853 1.00 81.00 85 LEU A CA 1
ATOM 637 C C . LEU A 1 85 ? -8.460 3.698 0.039 1.00 81.00 85 LEU A C 1
ATOM 639 O O . LEU A 1 85 ? -8.345 3.844 -1.178 1.00 81.00 85 LEU A O 1
ATOM 643 N N . ILE A 1 86 ? -9.520 4.171 0.701 1.00 80.75 86 ILE A N 1
ATOM 644 C CA . ILE A 1 86 ? -10.594 4.936 0.050 1.00 80.75 86 ILE A CA 1
ATOM 645 C C . ILE A 1 86 ? -10.049 6.253 -0.517 1.00 80.75 86 ILE A C 1
ATOM 647 O O . ILE A 1 86 ? -10.426 6.660 -1.614 1.00 80.75 86 ILE A O 1
ATOM 651 N N . LEU A 1 87 ? -9.161 6.927 0.214 1.00 77.75 87 LEU A N 1
ATOM 652 C CA . LEU A 1 87 ? -8.555 8.176 -0.235 1.00 77.75 87 LEU A CA 1
ATOM 653 C C . LEU A 1 87 ? -7.641 7.952 -1.427 1.00 77.75 87 LEU A C 1
ATOM 655 O O . LEU A 1 87 ? -7.774 8.686 -2.403 1.00 77.75 87 LEU A O 1
ATOM 659 N N . SER A 1 88 ? -6.794 6.922 -1.391 1.00 76.44 88 SER A N 1
ATOM 660 C CA . SER A 1 88 ? -5.974 6.533 -2.539 1.00 76.44 88 SER A CA 1
ATOM 661 C C . SER A 1 88 ? -6.844 6.322 -3.778 1.00 76.44 88 SER A C 1
ATOM 663 O O . SER A 1 88 ? -6.541 6.861 -4.837 1.00 76.44 88 SER A O 1
ATOM 665 N N . HIS A 1 89 ? -8.004 5.673 -3.625 1.00 77.62 89 HIS A N 1
ATOM 666 C CA . HIS A 1 89 ? -8.949 5.487 -4.726 1.00 77.62 89 HIS A CA 1
ATOM 667 C C . HIS A 1 89 ? -9.537 6.797 -5.286 1.00 77.62 89 HIS A C 1
ATOM 669 O O . HIS A 1 89 ? -9.762 6.894 -6.488 1.00 77.62 89 HIS A O 1
ATOM 675 N N . PHE A 1 90 ? -9.807 7.806 -4.450 1.00 77.19 90 PHE A N 1
ATOM 676 C CA . PHE A 1 90 ? -10.359 9.091 -4.914 1.00 77.19 90 PHE A CA 1
ATOM 677 C C . PHE A 1 90 ? -9.312 10.067 -5.455 1.00 77.19 90 PHE A C 1
ATOM 679 O O . PHE A 1 90 ? -9.654 10.955 -6.247 1.00 77.19 90 PHE A O 1
ATOM 686 N N . ILE A 1 91 ? -8.076 9.948 -4.971 1.00 74.62 91 ILE A N 1
ATOM 687 C CA . ILE A 1 91 ? -6.947 10.786 -5.374 1.00 74.62 91 ILE A CA 1
ATOM 688 C C . ILE A 1 91 ? -6.441 10.367 -6.752 1.00 74.62 91 ILE A C 1
ATOM 690 O O . ILE A 1 91 ? -6.016 11.228 -7.522 1.00 74.62 91 ILE A O 1
ATOM 694 N N . VAL A 1 92 ? -6.508 9.078 -7.071 1.00 73.50 92 VAL A N 1
ATOM 695 C CA . VAL A 1 92 ? -5.859 8.536 -8.261 1.00 73.50 92 VAL A CA 1
ATOM 696 C C . VAL A 1 92 ? -6.748 8.518 -9.497 1.00 73.50 92 VAL A C 1
ATOM 698 O O . VAL A 1 92 ? -7.974 8.620 -9.418 1.00 73.50 92 VAL A O 1
ATOM 701 N N . GLY A 1 93 ? -6.071 8.536 -10.648 1.00 68.00 93 GLY A N 1
ATOM 702 C CA . GLY A 1 93 ? -6.635 8.734 -11.970 1.00 68.00 93 GLY A CA 1
ATOM 703 C C . GLY A 1 93 ? -7.636 7.664 -12.407 1.00 68.00 93 GLY A C 1
ATOM 704 O O . GLY A 1 93 ? -8.057 6.774 -11.663 1.00 68.00 93 GLY A O 1
ATOM 705 N N . ARG A 1 94 ? -8.142 7.840 -13.628 1.00 69.31 94 ARG A N 1
ATOM 706 C CA . ARG A 1 94 ? -9.312 7.097 -14.116 1.00 69.31 94 ARG A CA 1
ATOM 707 C C . ARG A 1 94 ? -8.963 5.714 -14.651 1.00 69.31 94 ARG A C 1
ATOM 709 O O . ARG A 1 94 ? -9.879 4.887 -14.719 1.00 69.31 94 ARG A O 1
ATOM 716 N N . SER A 1 95 ? -7.707 5.472 -15.019 1.00 74.88 95 SER A N 1
ATOM 717 C CA . SER A 1 95 ? -7.310 4.213 -15.645 1.00 74.88 95 SER A CA 1
ATOM 718 C C . SER A 1 95 ? -7.359 3.063 -14.637 1.00 74.88 95 SER A C 1
ATOM 720 O O . SER A 1 95 ? -7.149 3.239 -13.433 1.00 74.88 95 SER A O 1
ATOM 722 N N . ASP A 1 96 ? -7.666 1.859 -15.114 1.00 79.06 96 ASP A N 1
ATOM 723 C CA . ASP A 1 96 ? -7.688 0.668 -14.257 1.00 79.06 96 ASP A CA 1
ATOM 724 C C . ASP A 1 96 ? -6.294 0.313 -13.732 1.00 79.06 96 ASP A C 1
ATOM 726 O O . ASP A 1 96 ? -6.157 -0.300 -12.675 1.00 79.06 96 ASP A O 1
ATOM 730 N N . LEU A 1 97 ? -5.260 0.790 -14.415 1.00 75.38 97 LEU A N 1
ATOM 731 C CA . LEU A 1 97 ? -3.868 0.562 -14.083 1.00 75.38 97 LEU A CA 1
ATOM 732 C C . LEU A 1 97 ? -3.372 1.488 -12.970 1.00 75.38 97 LEU A C 1
ATOM 734 O O . LEU A 1 97 ? -2.765 1.020 -12.010 1.00 75.38 97 LEU A O 1
ATOM 738 N N . GLU A 1 98 ? -3.733 2.771 -13.019 1.00 78.12 98 GLU A N 1
ATOM 739 C CA . GLU A 1 98 ? -3.550 3.692 -11.894 1.00 78.12 98 GLU A CA 1
ATOM 740 C C . GLU A 1 98 ? -4.311 3.201 -10.653 1.00 78.12 98 GLU A C 1
ATOM 742 O O . GLU A 1 98 ? -3.773 3.206 -9.544 1.00 78.12 98 GLU A O 1
ATOM 747 N N . LYS A 1 99 ? -5.541 2.695 -10.830 1.00 80.94 99 LYS A N 1
ATOM 748 C CA . LYS A 1 99 ? -6.285 2.061 -9.732 1.00 80.94 99 LYS A CA 1
ATOM 749 C C . LYS A 1 99 ? -5.534 0.843 -9.197 1.00 80.94 99 LYS A C 1
ATOM 751 O O . LYS A 1 99 ? -5.354 0.740 -7.986 1.00 80.94 99 LYS A O 1
ATOM 756 N N . ALA A 1 100 ? -5.084 -0.065 -10.063 1.00 83.25 100 ALA A N 1
ATOM 757 C CA . ALA A 1 100 ? -4.322 -1.243 -9.655 1.00 83.25 100 ALA A CA 1
ATOM 758 C C . ALA A 1 100 ? -3.059 -0.855 -8.878 1.00 83.25 100 ALA A C 1
ATOM 760 O O . ALA A 1 100 ? -2.761 -1.468 -7.855 1.00 83.25 100 ALA A O 1
ATOM 761 N N . TRP A 1 101 ? -2.372 0.203 -9.306 1.00 82.69 101 TRP A N 1
ATOM 762 C CA . TRP A 1 101 ? -1.234 0.766 -8.594 1.00 82.69 101 TRP A CA 1
ATOM 763 C C . TRP A 1 101 ? -1.595 1.258 -7.188 1.00 82.69 101 TRP A C 1
ATOM 765 O O . TRP A 1 101 ? -0.969 0.827 -6.225 1.00 82.69 101 TRP A O 1
ATOM 775 N N . THR A 1 102 ? -2.655 2.059 -7.029 1.00 78.31 102 THR A N 1
ATOM 776 C CA . THR A 1 102 ? -3.088 2.510 -5.687 1.00 78.31 102 THR A CA 1
ATOM 777 C C . THR A 1 102 ? -3.569 1.432 -4.746 1.00 78.31 102 THR A C 1
ATOM 779 O O . THR A 1 102 ? -3.626 1.658 -3.538 1.00 78.31 102 THR A O 1
ATOM 782 N N . HIS A 1 103 ? -4.004 0.309 -5.304 1.00 78.75 103 HIS A N 1
ATOM 783 C CA . HIS A 1 103 ? -4.498 -0.828 -4.543 1.00 78.75 103 HIS A CA 1
ATOM 784 C C . HIS A 1 103 ? -3.411 -1.882 -4.335 1.00 78.75 103 HIS A C 1
ATOM 786 O O . HIS A 1 103 ? -3.737 -3.009 -3.978 1.00 78.75 103 HIS A O 1
ATOM 792 N N . ASP A 1 104 ? -2.138 -1.548 -4.570 1.00 78.56 104 ASP A N 1
ATOM 793 C CA . ASP A 1 104 ? -0.979 -2.440 -4.409 1.00 78.56 104 ASP A CA 1
ATOM 794 C C . ASP A 1 104 ? -1.077 -3.720 -5.252 1.00 78.56 104 ASP A C 1
ATOM 796 O O . ASP A 1 104 ? -0.434 -4.735 -4.975 1.00 78.56 104 ASP A O 1
ATOM 800 N N . ALA A 1 105 ? -1.920 -3.687 -6.282 1.00 84.56 105 ALA A N 1
ATOM 801 C CA . ALA A 1 105 ? -2.195 -4.800 -7.174 1.00 84.56 105 ALA A CA 1
ATOM 802 C C . ALA A 1 105 ? -1.316 -4.764 -8.431 1.00 84.56 105 ALA A C 1
ATOM 804 O O . ALA A 1 105 ? -1.320 -5.726 -9.199 1.00 84.56 105 ALA A O 1
ATOM 805 N N . LEU A 1 106 ? -0.568 -3.675 -8.642 1.00 85.94 106 LEU A N 1
ATOM 806 C CA . LEU A 1 106 ? 0.368 -3.529 -9.748 1.00 85.94 106 LEU A CA 1
ATOM 807 C C . LEU A 1 106 ? 1.810 -3.709 -9.272 1.00 85.94 106 LEU A C 1
ATOM 809 O O . LEU A 1 106 ? 2.293 -2.978 -8.410 1.00 85.94 106 LEU A O 1
ATOM 813 N N . ALA A 1 107 ? 2.510 -4.645 -9.901 1.00 87.38 107 ALA A N 1
ATOM 814 C CA . ALA A 1 107 ? 3.955 -4.763 -9.826 1.00 87.38 107 ALA A CA 1
ATOM 815 C C . ALA A 1 107 ? 4.511 -4.744 -11.250 1.00 87.38 107 ALA A C 1
ATOM 817 O O . ALA A 1 107 ? 3.888 -5.273 -12.172 1.00 87.38 107 ALA A O 1
ATOM 818 N N . VAL A 1 108 ? 5.681 -4.142 -11.418 1.00 87.25 108 VAL A N 1
ATOM 819 C CA . VAL A 1 108 ? 6.370 -4.040 -12.704 1.00 87.25 108 VAL A CA 1
ATOM 820 C C . VAL A 1 108 ? 7.662 -4.838 -12.663 1.00 87.25 108 VAL A C 1
ATOM 822 O O . VAL A 1 108 ? 8.298 -4.961 -11.615 1.00 87.25 108 VAL A O 1
ATOM 825 N N . VAL A 1 109 ? 8.036 -5.420 -13.800 1.00 89.12 109 VAL A N 1
ATOM 826 C CA . VAL A 1 109 ? 9.339 -6.070 -13.953 1.00 89.12 109 VAL A CA 1
ATOM 827 C C . VAL A 1 109 ? 10.350 -4.999 -14.322 1.00 89.12 109 VAL A C 1
ATOM 829 O O . VAL A 1 109 ? 10.190 -4.305 -15.325 1.00 89.12 109 VAL A O 1
ATOM 832 N N . VAL A 1 110 ? 11.387 -4.882 -13.506 1.00 90.81 110 VAL A N 1
ATOM 833 C CA . VAL A 1 110 ? 12.460 -3.909 -13.682 1.00 90.81 110 VAL A CA 1
ATOM 834 C C . VAL A 1 110 ? 13.811 -4.612 -13.725 1.00 90.81 110 VAL A C 1
ATOM 836 O O . VAL A 1 110 ? 13.994 -5.681 -13.129 1.00 90.81 110 VAL A O 1
ATOM 839 N N . ARG A 1 111 ? 14.757 -4.014 -14.446 1.00 91.88 111 ARG A N 1
ATOM 840 C CA . ARG A 1 111 ? 16.167 -4.411 -14.448 1.00 91.88 111 ARG A CA 1
ATOM 841 C C . ARG A 1 111 ? 16.754 -4.148 -13.055 1.00 91.88 111 ARG A C 1
ATOM 843 O O . ARG A 1 111 ? 16.466 -3.117 -12.453 1.00 91.88 111 ARG A O 1
ATOM 850 N N . SER A 1 112 ? 17.499 -5.103 -12.504 1.00 91.50 112 SER A N 1
ATOM 851 C CA . SER A 1 112 ? 18.292 -4.920 -11.278 1.00 91.50 112 SER A CA 1
ATOM 852 C C . SER A 1 112 ? 19.707 -4.463 -11.596 1.00 91.50 112 SER A C 1
ATOM 854 O O . SER A 1 112 ? 20.168 -4.598 -12.719 1.00 91.50 112 SER A O 1
ATOM 856 N N . ASP A 1 113 ? 20.423 -3.996 -10.577 1.00 89.31 113 ASP A N 1
ATOM 857 C CA . ASP A 1 113 ? 21.820 -3.557 -10.680 1.00 89.31 113 ASP A CA 1
ATOM 858 C C . ASP A 1 113 ? 22.773 -4.625 -11.261 1.00 89.31 113 ASP A C 1
ATOM 860 O O . ASP A 1 113 ? 23.838 -4.292 -11.765 1.00 89.31 113 ASP A O 1
ATOM 864 N N . ASP A 1 114 ? 22.398 -5.909 -11.204 1.00 91.19 114 ASP A N 1
ATOM 865 C CA . ASP A 1 114 ? 23.128 -7.039 -11.798 1.00 91.19 114 ASP A CA 1
ATOM 866 C C . ASP A 1 114 ? 22.642 -7.419 -13.211 1.00 91.19 114 ASP A C 1
ATOM 868 O O . ASP A 1 114 ? 22.933 -8.517 -13.693 1.00 91.19 114 ASP A O 1
ATOM 872 N N . TRP A 1 115 ? 21.854 -6.556 -13.855 1.00 93.81 115 TRP A N 1
ATOM 873 C CA . TRP A 1 115 ? 21.365 -6.772 -15.210 1.00 93.81 115 TRP A CA 1
ATOM 874 C C . TRP A 1 115 ? 22.479 -6.667 -16.247 1.00 93.81 115 TRP A C 1
ATOM 876 O O . TRP A 1 115 ? 23.237 -5.701 -16.279 1.00 93.81 115 TRP A O 1
ATOM 886 N N . GLU A 1 116 ? 22.513 -7.648 -17.145 1.00 93.62 116 GLU A N 1
ATOM 887 C CA . GLU A 1 116 ? 23.388 -7.674 -18.311 1.00 93.62 116 GLU A CA 1
ATOM 888 C C . GLU A 1 116 ? 22.541 -7.972 -19.558 1.00 93.62 116 GLU A C 1
ATOM 890 O O . GLU A 1 116 ? 21.594 -8.764 -19.465 1.00 93.62 116 GLU A O 1
ATOM 895 N N . PRO A 1 117 ? 22.867 -7.388 -20.727 1.00 93.06 117 PRO A N 1
ATOM 896 C CA . PRO A 1 117 ? 22.186 -7.740 -21.965 1.00 93.06 117 PRO A CA 1
ATOM 897 C C . PRO A 1 117 ? 22.386 -9.224 -22.307 1.00 93.06 117 PRO A C 1
ATOM 899 O O . PRO A 1 117 ? 23.409 -9.832 -21.980 1.00 93.06 117 PRO A O 1
ATOM 902 N N . ALA A 1 118 ? 21.401 -9.824 -22.971 1.00 91.44 118 ALA A N 1
ATOM 903 C CA . ALA A 1 118 ? 21.498 -11.207 -23.420 1.00 91.44 118 ALA A CA 1
ATOM 904 C C . ALA A 1 118 ? 22.476 -11.356 -24.603 1.00 91.44 118 ALA A C 1
ATOM 906 O O . ALA A 1 118 ? 22.893 -10.378 -25.223 1.00 91.44 118 ALA A O 1
ATOM 907 N N . VAL A 1 119 ? 22.842 -12.603 -24.923 1.00 92.19 119 VAL A N 1
ATOM 908 C CA . VAL A 1 119 ? 23.594 -12.918 -26.155 1.00 92.19 119 VAL A CA 1
ATOM 909 C C . VAL A 1 119 ? 22.747 -12.590 -27.384 1.00 92.19 119 VAL A C 1
ATOM 911 O O . VAL A 1 119 ? 23.242 -12.013 -28.350 1.00 92.19 119 VAL A O 1
ATOM 914 N N . ASP A 1 120 ? 21.456 -12.912 -27.317 1.00 91.75 120 ASP A N 1
ATOM 915 C CA . ASP A 1 120 ? 20.496 -12.528 -28.341 1.00 91.75 120 ASP A CA 1
ATOM 916 C C . ASP A 1 120 ? 20.190 -11.023 -28.239 1.00 91.75 120 ASP A C 1
ATOM 918 O O . ASP A 1 120 ? 19.978 -10.517 -27.133 1.00 91.75 120 ASP A O 1
ATOM 922 N N . PRO A 1 121 ? 20.146 -10.293 -29.368 1.00 90.81 121 PRO A N 1
ATOM 923 C CA . PRO A 1 121 ? 19.924 -8.854 -29.359 1.00 90.81 121 PRO A CA 1
ATOM 924 C C . PRO A 1 121 ? 18.536 -8.489 -28.822 1.00 90.81 121 PRO A C 1
ATOM 926 O O . PRO A 1 121 ? 17.514 -8.850 -29.406 1.00 90.81 121 PRO A O 1
ATOM 929 N N . GLU A 1 122 ? 18.507 -7.702 -27.745 1.00 89.00 122 GLU A N 1
ATOM 930 C CA . GLU A 1 122 ? 17.292 -7.157 -27.130 1.00 89.00 122 GLU A CA 1
ATOM 931 C C . GLU A 1 122 ? 17.112 -5.685 -27.523 1.00 89.00 122 GLU A C 1
ATOM 933 O O . GLU A 1 122 ? 18.054 -4.889 -27.481 1.00 89.00 122 GLU A O 1
ATOM 938 N N . GLY A 1 123 ? 15.889 -5.302 -27.899 1.00 88.00 123 GLY A N 1
ATOM 939 C CA . GLY A 1 123 ? 15.526 -3.905 -28.123 1.00 88.00 123 GLY A CA 1
ATOM 940 C C . GLY A 1 123 ? 15.371 -3.159 -26.799 1.00 88.00 123 GLY A C 1
ATOM 941 O O . GLY A 1 123 ? 14.495 -3.487 -26.003 1.00 88.00 123 GLY A O 1
ATOM 942 N N . VAL A 1 124 ? 16.190 -2.135 -26.570 1.00 88.81 124 VAL A N 1
ATOM 943 C CA . VAL A 1 124 ? 16.152 -1.329 -25.346 1.00 88.81 124 VAL A CA 1
ATOM 944 C C . VAL A 1 124 ? 16.270 0.161 -25.646 1.00 88.81 124 VAL A C 1
ATOM 946 O O . VAL A 1 124 ? 16.725 0.570 -26.713 1.00 88.81 124 VAL A O 1
ATOM 949 N N . TYR A 1 125 ? 15.864 0.982 -24.683 1.00 86.81 125 TYR A N 1
ATOM 950 C CA . TYR A 1 125 ? 15.998 2.431 -24.748 1.00 86.81 125 TYR A CA 1
ATOM 951 C C . TYR A 1 125 ? 17.179 2.872 -23.907 1.00 86.81 125 TYR A C 1
ATOM 953 O O . TYR A 1 125 ? 17.222 2.598 -22.704 1.00 86.81 125 TYR A O 1
ATOM 961 N N . ILE A 1 126 ? 18.122 3.551 -24.559 1.00 90.75 126 ILE A N 1
ATOM 962 C CA . ILE A 1 126 ? 19.334 4.053 -23.920 1.00 90.75 126 ILE A CA 1
ATOM 963 C C . ILE A 1 126 ? 19.535 5.527 -24.216 1.00 90.75 126 ILE A C 1
ATOM 965 O O . ILE A 1 126 ? 19.246 6.001 -25.315 1.00 90.75 126 ILE A O 1
ATOM 969 N N . LYS A 1 127 ? 20.081 6.259 -23.257 1.00 91.88 127 LYS A N 1
ATOM 970 C CA . LYS A 1 127 ? 20.640 7.579 -23.520 1.00 91.88 127 LYS A CA 1
ATOM 971 C C . LYS A 1 127 ? 22.048 7.389 -24.067 1.00 91.88 127 LYS A C 1
ATOM 973 O O . LYS A 1 127 ? 22.913 6.823 -23.399 1.00 91.88 127 LYS A O 1
ATOM 978 N N . LEU A 1 128 ? 22.262 7.829 -25.301 1.00 93.44 128 LEU A N 1
ATOM 979 C CA . LEU A 1 128 ? 23.564 7.691 -25.941 1.00 93.44 128 LEU A CA 1
ATOM 980 C C . LEU A 1 128 ? 24.573 8.669 -25.324 1.00 93.44 128 LEU A C 1
ATOM 982 O O . LEU A 1 128 ? 24.228 9.833 -25.083 1.00 93.44 128 LEU A O 1
ATOM 986 N N . PRO A 1 129 ? 25.825 8.237 -25.105 1.00 94.12 129 PRO A N 1
ATOM 987 C CA . PRO A 1 129 ? 26.877 9.135 -24.667 1.00 94.12 129 PRO A CA 1
ATOM 988 C C . PRO A 1 129 ? 27.207 10.156 -25.763 1.00 94.12 129 PRO A C 1
ATOM 990 O O . PRO A 1 129 ? 26.988 9.941 -26.960 1.00 94.12 129 PRO A O 1
ATOM 993 N N . ARG A 1 130 ? 27.764 11.299 -25.355 1.00 93.56 130 ARG A N 1
ATOM 994 C CA . ARG A 1 130 ? 28.202 12.333 -26.304 1.00 93.56 130 ARG A CA 1
ATOM 995 C C . ARG A 1 130 ? 29.307 11.778 -27.203 1.00 93.56 130 ARG A C 1
ATOM 997 O O . ARG A 1 130 ? 30.207 11.102 -26.719 1.00 93.56 130 ARG A O 1
ATOM 1004 N N . GLY A 1 131 ? 29.233 12.084 -28.497 1.00 91.12 131 GLY A N 1
ATOM 1005 C CA . GLY A 1 131 ? 30.218 11.619 -29.477 1.00 91.12 131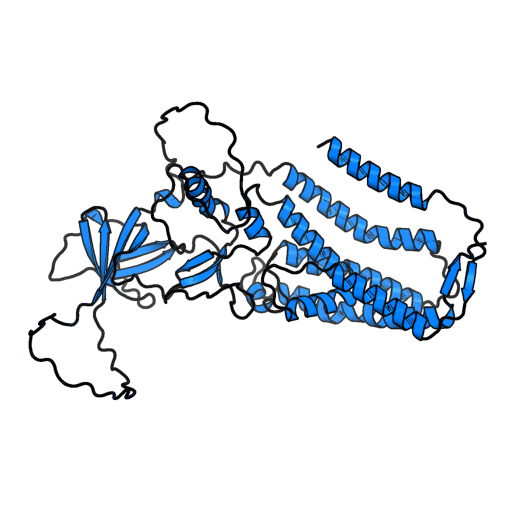 GLY A CA 1
ATOM 1006 C C . GLY A 1 131 ? 30.035 10.167 -29.927 1.00 91.12 131 GLY A C 1
ATOM 1007 O O . GLY A 1 131 ? 30.883 9.672 -30.655 1.00 91.12 131 GLY A O 1
ATOM 1008 N N . PHE A 1 132 ? 28.935 9.485 -29.569 1.00 91.62 132 PHE A N 1
ATOM 1009 C CA . PHE A 1 132 ? 28.671 8.110 -30.026 1.00 91.62 132 PHE A CA 1
ATOM 1010 C C . PHE A 1 132 ? 28.794 7.959 -31.556 1.00 91.62 132 PHE A C 1
ATOM 1012 O O . PHE A 1 132 ? 29.376 7.000 -32.048 1.00 91.62 132 PHE A O 1
ATOM 1019 N N . HIS A 1 133 ? 28.309 8.936 -32.329 1.00 91.56 133 HIS A N 1
ATOM 1020 C CA . HIS A 1 133 ? 28.384 8.910 -33.796 1.00 91.56 133 HIS A CA 1
ATOM 1021 C C . HIS A 1 133 ? 29.770 9.243 -34.376 1.00 91.56 133 HIS A C 1
ATOM 1023 O O . HIS A 1 133 ? 29.979 9.043 -35.567 1.00 91.56 133 HIS A O 1
ATOM 1029 N N . GLU A 1 134 ? 30.697 9.757 -33.567 1.00 92.31 134 GLU A N 1
ATOM 1030 C CA . GLU A 1 134 ? 32.045 10.167 -33.992 1.00 92.31 134 GLU A CA 1
ATOM 1031 C C . GLU A 1 134 ? 33.087 9.056 -33.775 1.00 92.31 134 GLU A C 1
ATOM 1033 O O . GLU A 1 134 ? 34.249 9.211 -34.144 1.00 92.31 134 GLU A O 1
ATOM 1038 N N . LEU A 1 135 ? 32.684 7.931 -33.176 1.00 89.31 135 LEU A N 1
ATOM 1039 C CA . LEU A 1 135 ? 33.565 6.806 -32.888 1.00 89.31 135 LEU A CA 1
ATOM 1040 C C . LEU A 1 135 ? 33.902 6.020 -34.161 1.00 89.31 135 LEU A C 1
ATOM 1042 O O . LEU A 1 135 ? 33.036 5.387 -34.764 1.00 89.31 135 LEU A O 1
ATOM 1046 N N . GLU A 1 136 ? 35.182 6.013 -34.532 1.00 86.00 136 GLU A N 1
ATOM 1047 C CA . GLU A 1 136 ? 35.713 5.098 -35.543 1.00 86.00 136 GLU A CA 1
ATOM 1048 C C . GLU A 1 136 ? 35.997 3.726 -34.910 1.00 86.00 136 GLU A C 1
ATOM 1050 O O . GLU A 1 136 ? 36.778 3.609 -33.961 1.00 86.00 136 GLU A O 1
ATOM 1055 N N . GLU A 1 137 ? 35.365 2.667 -35.430 1.00 80.94 137 GLU A N 1
ATOM 1056 C CA . GLU A 1 137 ? 35.604 1.294 -34.970 1.00 80.94 137 GLU A CA 1
ATOM 1057 C C . GLU A 1 137 ? 37.009 0.848 -35.409 1.00 80.94 137 GLU A C 1
ATOM 1059 O O . GLU A 1 137 ? 37.242 0.474 -36.559 1.00 80.94 137 GLU A O 1
ATOM 1064 N N . SER A 1 138 ? 37.968 0.896 -34.482 1.00 87.25 138 SER A N 1
ATOM 1065 C CA . SER A 1 138 ? 39.291 0.306 -34.683 1.00 87.25 138 SER A CA 1
ATOM 1066 C C . SER A 1 138 ? 39.308 -1.122 -34.130 1.00 87.25 138 SER A C 1
ATOM 1068 O O . SER A 1 138 ? 39.168 -1.305 -32.917 1.00 87.25 138 SER A O 1
ATOM 1070 N N . PRO A 1 139 ? 39.555 -2.156 -34.957 1.00 80.81 139 PRO A N 1
ATOM 1071 C CA . PRO A 1 139 ? 39.600 -3.544 -34.491 1.00 80.81 139 PRO A CA 1
ATOM 1072 C C . PRO A 1 139 ? 40.734 -3.820 -33.487 1.00 80.81 139 PRO A C 1
ATOM 1074 O O . PRO A 1 139 ? 40.726 -4.854 -32.820 1.00 80.81 139 PRO A O 1
ATOM 1077 N N . ALA A 1 140 ? 41.711 -2.912 -33.364 1.00 86.88 140 ALA A N 1
ATOM 1078 C CA . ALA A 1 140 ? 42.839 -3.052 -32.446 1.00 86.88 140 ALA A CA 1
ATOM 1079 C C . ALA A 1 140 ? 42.522 -2.598 -31.009 1.00 86.88 140 ALA A C 1
ATOM 1081 O O . ALA A 1 140 ? 43.144 -3.087 -30.067 1.00 86.88 140 ALA A O 1
ATOM 1082 N N . THR A 1 141 ? 41.575 -1.673 -30.823 1.00 90.38 141 THR A N 1
ATOM 1083 C CA . THR A 1 141 ? 41.303 -1.042 -29.523 1.00 90.38 141 THR A CA 1
ATOM 1084 C C . THR A 1 141 ? 39.821 -0.716 -29.392 1.00 90.38 141 THR A C 1
ATOM 1086 O O . THR A 1 141 ? 39.359 0.291 -29.927 1.00 90.38 141 THR A O 1
ATOM 1089 N N . LEU A 1 142 ? 39.079 -1.554 -28.663 1.00 92.81 142 LEU A N 1
ATOM 1090 C CA . LEU A 1 142 ? 37.678 -1.276 -28.353 1.00 92.81 142 LEU A CA 1
ATOM 1091 C C . LEU A 1 142 ? 37.584 -0.289 -27.178 1.00 92.81 142 LEU A C 1
ATOM 1093 O O . LEU A 1 142 ? 38.236 -0.518 -26.152 1.00 92.81 142 LEU A O 1
ATOM 1097 N N . PRO A 1 143 ? 36.776 0.779 -27.288 1.00 94.56 143 PRO A N 1
ATOM 1098 C CA . PRO A 1 143 ? 36.503 1.665 -26.163 1.00 94.56 143 PRO A CA 1
ATOM 1099 C C . PRO A 1 143 ? 35.795 0.903 -25.036 1.00 94.56 143 PRO A C 1
ATOM 1101 O O . PRO A 1 143 ? 35.033 -0.030 -25.285 1.00 94.56 143 PRO A O 1
ATOM 1104 N N . SER A 1 144 ? 36.046 1.294 -23.787 1.00 94.44 144 SER A N 1
ATOM 1105 C CA . SER A 1 144 ? 35.378 0.695 -22.625 1.00 94.44 144 SER A CA 1
ATOM 1106 C C . SER A 1 144 ? 33.980 1.273 -22.440 1.00 94.44 144 SER A C 1
ATOM 1108 O O . SER A 1 144 ? 33.777 2.460 -22.678 1.00 94.44 144 SER A O 1
ATOM 1110 N N . ALA A 1 145 ? 33.031 0.458 -21.989 1.00 95.06 145 ALA A N 1
ATOM 1111 C CA . ALA A 1 145 ? 31.670 0.879 -21.699 1.00 95.06 145 ALA A CA 1
ATOM 1112 C C . ALA A 1 145 ? 31.126 0.244 -20.420 1.00 95.06 145 ALA A C 1
ATOM 1114 O O . ALA A 1 145 ? 31.442 -0.900 -20.090 1.00 95.06 145 ALA A O 1
ATOM 1115 N N . THR A 1 146 ? 30.255 0.988 -19.749 1.00 94.75 146 THR A N 1
ATOM 1116 C CA . THR A 1 146 ? 29.460 0.540 -18.610 1.00 94.75 146 THR A CA 1
ATOM 1117 C C . THR A 1 146 ? 27.986 0.836 -18.863 1.00 94.75 146 THR A C 1
ATOM 1119 O O . THR A 1 146 ? 27.632 1.763 -19.596 1.00 94.75 146 THR A O 1
ATOM 1122 N N . ILE A 1 147 ? 27.123 0.031 -18.254 1.00 93.69 147 ILE A N 1
ATOM 1123 C CA . ILE A 1 147 ? 25.680 0.244 -18.258 1.00 93.69 147 ILE A CA 1
ATOM 1124 C C . ILE A 1 147 ? 25.292 0.766 -16.884 1.00 93.69 147 ILE A C 1
ATOM 1126 O O . ILE A 1 147 ? 25.575 0.129 -15.871 1.00 93.69 147 ILE A O 1
ATOM 1130 N N . VAL A 1 148 ? 24.616 1.907 -16.866 1.00 92.62 148 VAL A N 1
ATOM 1131 C CA . VAL A 1 148 ? 24.020 2.470 -15.657 1.00 92.62 148 VAL A CA 1
ATOM 1132 C C . VAL A 1 148 ? 22.514 2.436 -15.828 1.00 92.62 148 VAL A C 1
ATOM 1134 O O . VAL A 1 148 ? 21.987 2.790 -16.879 1.00 92.62 148 VAL A O 1
ATOM 1137 N N . LEU A 1 149 ? 21.803 1.947 -14.819 1.00 90.50 149 LEU A N 1
ATOM 1138 C CA . LEU A 1 149 ? 20.350 1.954 -14.859 1.00 90.50 149 LEU A CA 1
ATOM 1139 C C . LEU A 1 149 ? 19.849 3.347 -14.499 1.00 90.50 149 LEU A C 1
ATOM 1141 O O . LEU A 1 149 ? 20.099 3.836 -13.397 1.00 90.50 149 LEU A O 1
ATOM 1145 N N . ASP A 1 150 ? 19.110 3.964 -15.419 1.00 84.56 150 ASP A N 1
ATOM 1146 C CA . ASP A 1 150 ? 18.330 5.145 -15.089 1.00 84.56 150 ASP A CA 1
ATOM 1147 C C . ASP A 1 150 ? 17.100 4.702 -14.285 1.00 84.56 150 ASP A C 1
ATOM 1149 O O . ASP A 1 150 ? 16.100 4.172 -14.797 1.00 84.56 150 ASP A O 1
ATOM 1153 N N . CYS A 1 151 ? 17.221 4.867 -12.974 1.00 66.88 151 CYS A N 1
ATOM 1154 C CA . CYS A 1 151 ? 16.169 4.644 -11.996 1.00 66.88 151 CYS A CA 1
ATOM 1155 C C . CYS A 1 151 ? 15.353 5.928 -11.820 1.00 66.88 151 CYS A C 1
ATOM 1157 O O . CYS A 1 151 ? 15.173 6.386 -10.695 1.00 66.88 151 CYS A O 1
ATOM 1159 N N . GLY A 1 152 ? 14.865 6.516 -12.921 1.00 62.03 152 GLY A N 1
ATOM 1160 C CA . GLY A 1 152 ? 14.106 7.775 -12.914 1.00 62.03 152 GLY A CA 1
ATOM 1161 C C . GLY A 1 152 ? 12.925 7.822 -11.925 1.00 62.03 152 GLY A C 1
ATOM 1162 O O . GLY A 1 152 ? 12.474 8.910 -11.571 1.00 62.03 152 GLY A O 1
ATOM 1163 N N . GLY A 1 153 ? 12.477 6.668 -11.407 1.00 66.06 153 GLY A N 1
ATOM 1164 C CA . GLY A 1 153 ? 11.551 6.557 -10.281 1.00 66.06 153 GLY A CA 1
ATOM 1165 C C . GLY A 1 153 ? 12.075 5.705 -9.116 1.00 66.06 153 GLY A C 1
ATOM 1166 O O . GLY A 1 153 ? 12.828 4.748 -9.298 1.00 66.06 153 GLY A O 1
ATOM 1167 N N . ASP A 1 154 ? 11.590 6.021 -7.910 1.00 73.44 154 ASP A N 1
ATOM 1168 C CA . ASP A 1 154 ? 11.779 5.216 -6.699 1.00 73.44 154 ASP A CA 1
ATOM 1169 C C . ASP A 1 154 ? 11.058 3.865 -6.847 1.00 73.44 154 ASP A C 1
ATOM 1171 O O . ASP A 1 154 ? 9.875 3.726 -6.528 1.00 73.44 154 ASP A O 1
ATOM 1175 N N . PHE A 1 155 ? 11.755 2.856 -7.365 1.00 82.94 155 PHE A N 1
ATOM 1176 C CA . PHE A 1 155 ? 11.253 1.488 -7.419 1.00 82.94 155 PHE A CA 1
ATOM 1177 C C . PHE A 1 155 ? 11.515 0.771 -6.097 1.00 82.94 155 PHE A C 1
ATOM 1179 O O . PHE A 1 155 ? 12.660 0.560 -5.693 1.00 82.94 155 PHE A O 1
ATOM 1186 N N . GLU A 1 156 ? 10.450 0.336 -5.426 1.00 84.12 156 GLU A N 1
ATOM 1187 C CA . GLU A 1 156 ? 10.587 -0.497 -4.235 1.00 84.12 156 GLU A CA 1
ATOM 1188 C C . GLU A 1 156 ? 10.564 -1.970 -4.640 1.00 84.12 156 GLU A C 1
ATOM 1190 O O . GLU A 1 156 ? 9.534 -2.500 -5.061 1.00 84.12 156 GLU A O 1
ATOM 1195 N N . ARG A 1 157 ? 11.706 -2.655 -4.506 1.00 87.75 157 ARG A N 1
ATOM 1196 C CA . ARG A 1 157 ? 11.811 -4.092 -4.785 1.00 87.75 157 ARG A CA 1
ATOM 1197 C C . ARG A 1 157 ? 10.733 -4.864 -4.024 1.00 87.75 157 ARG A C 1
ATOM 1199 O O . ARG A 1 157 ? 10.706 -4.876 -2.794 1.00 87.75 157 ARG A O 1
ATOM 1206 N N . VAL A 1 158 ? 9.904 -5.604 -4.757 1.00 88.19 158 VAL A N 1
ATOM 1207 C CA . VAL A 1 158 ? 8.889 -6.472 -4.165 1.00 88.19 158 VAL A CA 1
ATOM 1208 C C . VAL A 1 158 ? 9.595 -7.604 -3.433 1.00 88.19 158 VAL A C 1
ATOM 1210 O O . VAL A 1 158 ? 10.262 -8.456 -4.029 1.00 88.19 158 VAL A O 1
ATOM 1213 N N . ALA A 1 159 ? 9.416 -7.660 -2.117 1.00 87.06 159 ALA A N 1
ATOM 1214 C CA . ALA A 1 159 ? 9.842 -8.804 -1.335 1.00 87.06 159 ALA A CA 1
ATOM 1215 C C . ALA A 1 159 ? 8.923 -9.996 -1.648 1.00 87.06 159 ALA A C 1
ATOM 1217 O O . ALA A 1 159 ? 7.940 -10.232 -0.951 1.00 87.06 159 ALA A O 1
ATOM 1218 N N . ILE A 1 160 ? 9.258 -10.784 -2.678 1.00 85.06 160 ILE A N 1
ATOM 1219 C CA . ILE A 1 160 ? 8.475 -11.954 -3.143 1.00 85.06 160 ILE A CA 1
ATOM 1220 C C . ILE A 1 160 ? 8.170 -12.929 -1.987 1.00 85.06 160 ILE A C 1
ATOM 1222 O O . ILE A 1 160 ? 7.132 -13.584 -1.948 1.00 85.06 160 ILE A O 1
ATOM 1226 N N . LYS A 1 161 ? 9.029 -12.976 -0.958 1.00 85.88 161 LYS A N 1
ATOM 1227 C CA . LYS A 1 161 ? 8.798 -13.753 0.272 1.00 85.88 161 LYS A CA 1
ATOM 1228 C C . LYS A 1 161 ? 7.576 -13.302 1.081 1.00 85.88 161 LYS A C 1
ATOM 1230 O O . LYS A 1 161 ? 7.117 -14.072 1.924 1.00 85.88 161 LYS A O 1
ATOM 1235 N N . HIS A 1 162 ? 7.045 -12.108 0.856 1.00 83.00 162 HIS A N 1
ATOM 1236 C CA . HIS A 1 162 ? 5.937 -11.511 1.603 1.00 83.00 162 HIS A CA 1
ATOM 1237 C C . HIS A 1 162 ? 4.683 -11.263 0.759 1.00 83.00 162 HIS A C 1
ATOM 1239 O O . HIS A 1 162 ? 3.650 -10.919 1.332 1.00 83.00 162 HIS A O 1
ATOM 1245 N N . VAL A 1 163 ? 4.744 -11.526 -0.549 1.00 85.25 163 VAL A N 1
ATOM 1246 C CA . VAL A 1 163 ? 3.631 -11.345 -1.488 1.00 85.25 163 VAL A CA 1
ATOM 1247 C C . VAL A 1 163 ? 3.233 -12.692 -2.081 1.00 85.25 163 VAL A C 1
ATOM 1249 O O . VAL A 1 163 ? 4.074 -13.515 -2.437 1.00 85.25 163 VAL A O 1
ATOM 1252 N N . GLN A 1 164 ? 1.935 -12.947 -2.148 1.00 86.31 164 GLN A N 1
ATOM 1253 C CA . GLN A 1 164 ? 1.363 -14.085 -2.841 1.00 86.31 164 GLN A CA 1
ATOM 1254 C C . GLN A 1 164 ? 1.129 -13.698 -4.299 1.00 86.31 164 GLN A C 1
ATOM 1256 O O . GLN A 1 164 ? 0.211 -12.948 -4.615 1.00 86.31 164 GLN A O 1
ATOM 1261 N N . ILE A 1 165 ? 1.973 -14.228 -5.178 1.00 85.44 165 ILE A N 1
ATOM 1262 C CA . ILE A 1 165 ? 1.854 -14.052 -6.623 1.00 85.44 165 ILE A CA 1
ATOM 1263 C C . ILE A 1 165 ? 1.188 -15.306 -7.179 1.00 85.44 165 ILE A C 1
ATOM 1265 O O . ILE A 1 165 ? 1.627 -16.426 -6.912 1.00 85.44 165 ILE A O 1
ATOM 1269 N N . HIS A 1 166 ? 0.095 -15.126 -7.913 1.00 81.75 166 HIS A N 1
ATOM 1270 C CA . HIS A 1 166 ? -0.572 -16.233 -8.585 1.00 81.75 166 HIS A CA 1
ATOM 1271 C C . HIS A 1 166 ? 0.230 -16.655 -9.822 1.00 81.75 166 HIS A C 1
ATOM 1273 O O . HIS A 1 166 ? 0.566 -15.827 -10.662 1.00 81.75 166 HIS A O 1
ATOM 1279 N N . GLY A 1 167 ? 0.498 -17.957 -9.953 1.00 84.75 167 GLY A N 1
ATOM 1280 C CA . GLY A 1 167 ? 1.240 -18.525 -11.082 1.00 84.75 167 GLY A CA 1
ATOM 1281 C C . GLY A 1 167 ? 2.724 -18.768 -10.794 1.00 84.75 167 GLY A C 1
ATOM 1282 O O . GLY A 1 167 ? 3.187 -18.658 -9.659 1.00 84.75 167 GLY A O 1
ATOM 1283 N N . ARG A 1 168 ? 3.469 -19.167 -11.832 1.00 81.62 168 ARG A N 1
ATOM 1284 C CA . ARG A 1 168 ? 4.930 -19.292 -11.769 1.00 81.62 168 ARG A CA 1
ATOM 1285 C C . ARG A 1 168 ? 5.543 -17.981 -12.222 1.00 81.62 168 ARG A C 1
ATOM 1287 O O . ARG A 1 168 ? 5.319 -17.554 -13.347 1.00 81.62 168 ARG A O 1
ATOM 1294 N N . MET A 1 169 ? 6.333 -17.385 -11.346 1.00 84.19 169 MET A N 1
ATOM 1295 C CA . MET A 1 169 ? 7.073 -16.172 -11.633 1.00 84.19 169 MET A CA 1
ATOM 1296 C C . MET A 1 169 ? 8.561 -16.521 -11.664 1.00 84.19 169 MET A C 1
ATOM 1298 O O . MET A 1 169 ? 9.210 -16.612 -10.624 1.00 84.19 169 MET A O 1
ATOM 1302 N N . LEU A 1 170 ? 9.070 -16.783 -12.865 1.00 88.44 170 LEU A N 1
ATOM 1303 C CA . LEU A 1 170 ? 10.489 -16.997 -13.125 1.00 88.44 170 LEU A CA 1
ATOM 1304 C C . LEU A 1 170 ? 10.966 -15.813 -13.955 1.00 88.44 170 LEU A C 1
ATOM 1306 O O . LEU A 1 170 ? 10.595 -15.693 -15.119 1.00 88.44 170 LEU A O 1
ATOM 1310 N N . LEU A 1 171 ? 11.719 -14.916 -13.325 1.00 90.56 171 LEU A N 1
ATOM 1311 C CA . LEU A 1 171 ? 12.364 -13.811 -14.022 1.00 90.56 171 LEU A CA 1
ATOM 1312 C C . LEU A 1 171 ? 13.779 -14.233 -14.437 1.00 90.56 171 LEU A C 1
ATOM 1314 O O . LEU A 1 171 ? 14.420 -14.973 -13.681 1.00 90.56 171 LEU A O 1
ATOM 1318 N N . PRO A 1 172 ? 14.272 -13.781 -15.603 1.00 90.44 172 PRO A N 1
ATOM 1319 C CA . PRO A 1 172 ? 15.673 -13.953 -15.962 1.00 90.44 172 PRO A CA 1
ATOM 1320 C C . PRO A 1 172 ? 16.599 -13.302 -14.925 1.00 90.44 172 PRO A C 1
ATOM 1322 O O . PRO A 1 172 ? 16.186 -12.428 -14.155 1.00 90.44 172 PRO A O 1
ATOM 1325 N N . LYS A 1 173 ? 17.868 -13.721 -14.909 1.00 91.50 173 LYS A N 1
ATOM 1326 C CA . LYS A 1 173 ? 18.902 -13.055 -14.103 1.00 91.50 173 LYS A CA 1
ATOM 1327 C C . LYS A 1 173 ? 18.972 -11.575 -14.500 1.00 91.50 173 LYS A C 1
ATOM 1329 O O . LYS A 1 173 ? 18.827 -11.263 -15.678 1.00 91.50 173 LYS A O 1
ATOM 1334 N N . GLY A 1 174 ? 19.159 -10.683 -13.528 1.00 91.88 174 GLY A N 1
ATOM 1335 C CA . GLY A 1 174 ? 19.159 -9.245 -13.791 1.00 91.88 174 GLY A CA 1
ATOM 1336 C C . GLY A 1 174 ? 17.775 -8.594 -13.820 1.00 91.88 174 GLY A C 1
ATOM 1337 O O . GLY A 1 174 ? 17.666 -7.420 -14.152 1.00 91.88 174 GLY A O 1
ATOM 1338 N N . TYR A 1 175 ? 16.703 -9.317 -13.489 1.00 92.81 175 TYR A N 1
ATOM 1339 C CA . TYR A 1 175 ? 15.364 -8.736 -13.389 1.00 92.81 175 TYR A CA 1
ATOM 1340 C C . TYR A 1 175 ? 14.722 -9.049 -12.040 1.00 92.81 175 TYR A C 1
ATOM 1342 O O . TYR A 1 175 ? 14.871 -10.135 -11.472 1.00 92.81 175 TYR A O 1
ATOM 1350 N N . HIS A 1 176 ? 13.940 -8.102 -11.531 1.00 92.25 176 HIS A N 1
ATOM 1351 C CA . HIS A 1 176 ? 13.135 -8.280 -10.330 1.00 92.25 176 HIS A CA 1
ATOM 1352 C C . HIS A 1 176 ? 11.772 -7.599 -10.468 1.00 92.25 176 HIS A C 1
ATOM 1354 O O . HIS A 1 176 ? 11.555 -6.779 -11.354 1.00 92.25 176 HIS A O 1
ATOM 1360 N N . LEU A 1 177 ? 10.828 -7.955 -9.594 1.00 91.75 177 LEU A N 1
ATOM 1361 C CA . LEU A 1 177 ? 9.603 -7.174 -9.453 1.00 91.75 177 LEU A CA 1
ATOM 1362 C C . LEU A 1 177 ? 9.848 -5.986 -8.539 1.00 91.75 177 LEU A C 1
ATOM 1364 O O . LEU A 1 177 ? 10.436 -6.147 -7.466 1.00 91.75 177 LEU A O 1
ATOM 1368 N N . ALA A 1 178 ? 9.302 -4.842 -8.920 1.00 89.94 178 ALA A N 1
ATOM 1369 C CA . ALA A 1 178 ? 9.224 -3.658 -8.088 1.00 89.94 178 ALA A CA 1
ATOM 1370 C C . ALA A 1 178 ? 7.800 -3.089 -8.069 1.00 89.94 178 ALA A C 1
ATOM 1372 O O . ALA A 1 178 ? 7.035 -3.237 -9.025 1.00 89.94 178 ALA A O 1
ATOM 1373 N N . TYR A 1 179 ? 7.449 -2.438 -6.965 1.00 86.69 179 TYR A N 1
ATOM 1374 C CA . TYR A 1 179 ? 6.346 -1.491 -6.938 1.00 86.69 179 TYR A CA 1
ATOM 1375 C C . TYR A 1 179 ? 6.823 -0.210 -7.617 1.00 86.69 179 TYR A C 1
ATOM 1377 O O . TYR A 1 179 ? 7.905 0.294 -7.309 1.00 86.69 179 TYR A O 1
ATOM 1385 N N . ALA A 1 180 ? 6.041 0.283 -8.576 1.00 82.69 180 ALA A N 1
ATOM 1386 C CA . ALA A 1 180 ? 6.320 1.567 -9.199 1.00 82.69 180 ALA A CA 1
ATOM 1387 C C . ALA A 1 180 ? 6.143 2.677 -8.154 1.00 82.69 180 ALA A C 1
ATOM 1389 O O . ALA A 1 180 ? 5.157 2.677 -7.417 1.00 82.69 180 ALA A O 1
ATOM 1390 N N . GLY A 1 181 ? 7.092 3.607 -8.080 1.00 72.81 181 GLY A N 1
ATOM 1391 C CA . GLY A 1 181 ? 6.972 4.796 -7.242 1.00 72.81 181 GLY A CA 1
ATOM 1392 C C . GLY A 1 181 ? 5.956 5.806 -7.787 1.00 72.81 181 GLY A C 1
ATOM 1393 O O . GLY A 1 181 ? 5.084 5.497 -8.595 1.00 72.81 181 GLY A O 1
ATOM 1394 N N . SER A 1 182 ? 6.093 7.061 -7.371 1.00 62.69 182 SER A N 1
ATOM 1395 C CA . SER A 1 182 ? 5.171 8.170 -7.668 1.00 62.69 182 SER A CA 1
ATOM 1396 C C . SER A 1 182 ? 5.031 8.571 -9.151 1.00 62.69 182 SER A C 1
ATOM 1398 O O . SER A 1 182 ? 4.183 9.407 -9.456 1.00 62.69 182 SER A O 1
ATOM 1400 N N . GLN A 1 183 ? 5.809 7.989 -10.074 1.00 58.75 183 GLN A N 1
ATOM 1401 C CA . GLN A 1 183 ? 5.873 8.369 -11.500 1.00 58.75 183 GLN A CA 1
ATOM 1402 C C . GLN A 1 183 ? 5.172 7.390 -12.458 1.00 58.75 183 GLN A C 1
ATOM 1404 O O . GLN A 1 183 ? 5.449 7.330 -13.653 1.00 58.75 183 GLN A O 1
ATOM 1409 N N . VAL A 1 184 ? 4.198 6.651 -11.939 1.00 59.53 184 VAL A N 1
ATOM 1410 C CA . VAL A 1 184 ? 3.236 5.843 -12.700 1.00 59.53 184 VAL A CA 1
ATOM 1411 C C . VAL A 1 184 ? 2.739 6.508 -14.002 1.00 59.53 184 VAL A C 1
ATOM 1413 O O . VAL A 1 184 ? 2.826 5.855 -15.040 1.00 59.53 184 VAL A O 1
ATOM 1416 N N . PRO A 1 185 ? 2.317 7.788 -14.032 1.00 55.56 185 PRO A N 1
ATOM 1417 C CA . PRO A 1 185 ? 1.754 8.409 -15.236 1.00 55.56 185 PRO A CA 1
ATOM 1418 C C . PRO A 1 185 ? 2.677 8.451 -16.462 1.00 55.56 185 PRO A C 1
ATOM 1420 O O . PRO A 1 185 ? 2.167 8.592 -17.564 1.00 55.56 185 PRO A O 1
ATOM 1423 N N . GLU A 1 186 ? 3.998 8.312 -16.309 1.00 53.88 186 GLU A N 1
ATOM 1424 C CA . GLU A 1 186 ? 4.938 8.253 -17.443 1.00 53.88 186 GLU A CA 1
ATOM 1425 C C . GLU A 1 186 ? 5.062 6.844 -18.043 1.00 53.88 186 GLU A C 1
ATOM 1427 O O . GLU A 1 186 ? 5.443 6.683 -19.200 1.00 53.88 186 GLU A O 1
ATOM 1432 N N . ILE A 1 187 ? 4.698 5.818 -17.270 1.00 55.81 187 ILE A N 1
ATOM 1433 C CA . ILE A 1 187 ? 4.737 4.405 -17.667 1.00 55.81 187 ILE A CA 1
ATOM 1434 C C . ILE A 1 187 ? 3.506 4.046 -18.514 1.00 55.81 187 ILE A C 1
ATOM 1436 O O . ILE A 1 187 ? 3.562 3.150 -19.353 1.00 55.81 187 ILE A O 1
ATOM 1440 N N . PHE A 1 188 ? 2.376 4.734 -18.314 1.00 56.62 188 PHE A N 1
ATOM 1441 C CA . PHE A 1 188 ? 1.067 4.316 -18.839 1.00 56.62 188 PHE A CA 1
ATOM 1442 C C . PHE A 1 188 ? 0.570 4.867 -20.182 1.00 56.62 188 PHE A C 1
ATOM 1444 O O . PHE A 1 188 ? -0.289 4.188 -20.751 1.00 56.62 188 PHE A O 1
ATOM 1451 N N . PRO A 1 189 ? 1.131 5.930 -20.800 1.00 54.34 189 PRO A N 1
ATOM 1452 C CA . PRO A 1 189 ? 0.828 6.260 -22.199 1.00 54.34 189 PRO A CA 1
ATOM 1453 C C . PRO A 1 189 ? 1.117 5.069 -23.132 1.00 54.34 189 PRO A C 1
ATOM 1455 O O . PRO A 1 189 ? 0.531 4.932 -24.201 1.00 54.34 189 PRO A O 1
ATOM 1458 N N . ILE A 1 190 ? 1.999 4.172 -22.682 1.00 51.78 190 ILE A N 1
ATOM 1459 C CA . ILE A 1 190 ? 2.447 2.946 -23.345 1.00 51.78 190 ILE A CA 1
ATOM 1460 C C . ILE A 1 190 ? 1.345 1.874 -23.396 1.00 51.78 190 ILE A C 1
ATOM 1462 O O . ILE A 1 190 ? 1.241 1.151 -24.384 1.00 51.78 190 ILE A O 1
ATOM 1466 N N . MET A 1 191 ? 0.511 1.760 -22.358 1.00 53.19 191 MET A N 1
ATOM 1467 C CA . MET A 1 191 ? -0.531 0.724 -22.282 1.00 53.19 191 MET A CA 1
ATOM 1468 C C . MET A 1 191 ? -1.801 1.131 -23.030 1.00 53.19 191 MET A C 1
ATOM 1470 O O . MET A 1 191 ? -2.376 0.301 -23.733 1.00 53.19 191 MET A O 1
ATOM 1474 N N . ASP A 1 192 ? -2.174 2.411 -22.960 1.00 54.91 192 ASP A N 1
ATOM 1475 C CA . ASP A 1 192 ? -3.294 2.960 -23.733 1.00 54.91 192 ASP A CA 1
ATOM 1476 C C . ASP A 1 192 ? -3.033 2.856 -25.249 1.00 54.91 192 ASP A C 1
ATOM 1478 O O . ASP A 1 192 ? -3.941 2.555 -26.025 1.00 54.91 192 ASP A O 1
ATOM 1482 N N . GLU A 1 193 ? -1.786 3.052 -25.695 1.00 52.75 193 GLU A N 1
ATOM 1483 C CA . GLU A 1 193 ? -1.408 2.859 -27.102 1.00 52.75 193 GLU A CA 1
ATOM 1484 C C . GLU A 1 193 ? -1.411 1.376 -27.510 1.00 52.75 193 GLU A C 1
ATOM 1486 O O . GLU A 1 193 ? -1.817 1.038 -28.624 1.00 52.75 193 GLU A O 1
ATOM 1491 N N . ALA A 1 194 ? -1.015 0.468 -26.609 1.00 52.31 194 ALA A N 1
ATOM 1492 C CA . ALA A 1 194 ? -1.110 -0.970 -26.853 1.00 52.31 194 ALA A CA 1
ATOM 1493 C C . ALA A 1 194 ? -2.573 -1.419 -27.041 1.00 52.31 194 ALA A C 1
ATOM 1495 O O . ALA A 1 194 ? -2.853 -2.194 -27.958 1.00 52.31 194 ALA A O 1
ATOM 1496 N N . GLU A 1 195 ? -3.506 -0.886 -26.243 1.00 57.41 195 GLU A N 1
ATOM 1497 C CA . GLU A 1 195 ? -4.948 -1.131 -26.385 1.00 57.41 195 GLU A CA 1
ATOM 1498 C C . GLU A 1 195 ? -5.497 -0.543 -27.698 1.00 57.41 195 GLU A C 1
ATOM 1500 O O . GLU A 1 195 ? -6.147 -1.257 -28.466 1.00 57.41 195 GLU A O 1
ATOM 1505 N N . LYS A 1 196 ? -5.143 0.709 -28.038 1.00 57.94 196 LYS A N 1
ATOM 1506 C CA . LYS A 1 196 ? -5.515 1.357 -29.317 1.00 57.94 196 LYS A CA 1
ATOM 1507 C C . LYS A 1 196 ? -5.048 0.584 -30.550 1.00 57.94 196 LYS A C 1
ATOM 1509 O O . LYS A 1 196 ? -5.717 0.608 -31.583 1.00 57.94 196 LYS A O 1
ATOM 1514 N N . ARG A 1 197 ? -3.909 -0.109 -30.466 1.00 47.78 197 ARG A N 1
ATOM 1515 C CA . ARG A 1 197 ? -3.359 -0.932 -31.560 1.00 47.78 197 ARG A CA 1
ATOM 1516 C C . ARG A 1 197 ? -3.947 -2.349 -31.613 1.00 47.78 197 ARG A C 1
ATOM 1518 O O . ARG A 1 197 ? -3.432 -3.195 -32.342 1.00 47.78 197 ARG A O 1
ATOM 1525 N N . GLY A 1 198 ? -5.024 -2.623 -30.873 1.00 43.00 198 GLY A N 1
ATOM 1526 C CA . GLY A 1 198 ? -5.685 -3.931 -30.845 1.00 43.00 198 GLY A CA 1
ATOM 1527 C C . GLY A 1 198 ? -4.956 -4.971 -29.992 1.00 43.00 198 GLY A C 1
ATOM 1528 O O . GLY A 1 198 ? -5.291 -6.158 -30.040 1.00 43.00 198 GLY A O 1
ATOM 1529 N N . GLY A 1 199 ? -3.966 -4.547 -29.199 1.00 46.88 199 GLY A N 1
ATOM 1530 C CA . GLY A 1 199 ? -3.365 -5.357 -28.153 1.00 46.88 199 GLY A CA 1
ATOM 1531 C C . GLY A 1 199 ? -4.389 -5.584 -27.051 1.00 46.88 199 GLY A C 1
ATOM 1532 O O . GLY A 1 199 ? -4.686 -4.702 -26.256 1.00 46.88 199 GLY A O 1
ATOM 1533 N N . SER A 1 200 ? -4.955 -6.785 -27.003 1.00 42.94 200 SER A N 1
ATOM 1534 C CA . SER A 1 200 ? -5.873 -7.151 -25.936 1.00 42.94 200 SER A CA 1
ATOM 1535 C C . SER A 1 200 ? -5.097 -7.793 -24.791 1.00 42.94 200 SER A C 1
ATOM 1537 O O . SER A 1 200 ? -4.597 -8.915 -24.919 1.00 42.94 200 SER A O 1
ATOM 1539 N N . PHE A 1 201 ? -5.043 -7.121 -23.639 1.00 51.00 201 PHE A N 1
ATOM 1540 C CA . PHE A 1 201 ? -4.658 -7.750 -22.375 1.00 51.00 201 PHE A CA 1
ATOM 1541 C C . PHE A 1 201 ? -5.797 -8.656 -21.893 1.00 51.00 201 PHE A C 1
ATOM 1543 O O . PHE A 1 201 ? -6.434 -8.420 -20.868 1.00 51.00 201 PHE A O 1
ATOM 1550 N N . ASN A 1 202 ? -6.058 -9.722 -22.652 1.00 36.97 202 ASN A N 1
ATOM 1551 C CA . ASN A 1 202 ? -7.028 -10.770 -22.356 1.00 36.97 202 ASN A CA 1
ATOM 1552 C C . ASN A 1 202 ? -6.579 -11.576 -21.126 1.00 36.97 202 ASN A C 1
ATOM 1554 O O . ASN A 1 202 ? -6.138 -12.715 -21.265 1.00 36.97 202 ASN A O 1
ATOM 1558 N N . ARG A 1 203 ? -6.631 -10.961 -19.934 1.00 36.59 203 ARG A N 1
ATOM 1559 C CA . ARG A 1 203 ? -6.663 -11.561 -18.580 1.00 36.59 203 ARG A CA 1
ATOM 1560 C C . ARG A 1 203 ? -6.403 -10.565 -17.444 1.00 36.59 203 ARG A C 1
ATOM 1562 O O . ARG A 1 203 ? -6.541 -10.968 -16.292 1.00 36.59 203 ARG A O 1
ATOM 1569 N N . ALA A 1 204 ? -6.072 -9.304 -17.725 1.00 35.59 204 ALA A N 1
ATOM 1570 C CA . ALA A 1 204 ? -6.074 -8.258 -16.704 1.00 35.59 204 ALA A CA 1
ATOM 1571 C C . ALA A 1 204 ? -7.460 -7.594 -16.654 1.00 35.59 204 ALA A C 1
ATOM 1573 O O . ALA A 1 204 ? -8.108 -7.385 -17.674 1.00 35.59 204 ALA A O 1
ATOM 1574 N N . VAL A 1 205 ? -7.960 -7.368 -15.443 1.00 34.31 205 VAL A N 1
ATOM 1575 C CA . VAL A 1 205 ? -9.321 -6.901 -15.158 1.00 34.31 205 VAL A CA 1
ATOM 1576 C C . VAL A 1 205 ? -9.503 -5.461 -15.645 1.00 34.31 205 VAL A C 1
ATOM 1578 O O . VAL A 1 205 ? -8.875 -4.565 -15.094 1.00 34.31 205 VAL A O 1
ATOM 1581 N N . GLY A 1 206 ? -10.391 -5.259 -16.625 1.00 31.73 206 GLY A N 1
ATOM 1582 C CA . GLY A 1 206 ? -10.819 -3.938 -17.101 1.00 31.73 206 GLY A CA 1
ATOM 1583 C C . GLY A 1 206 ? -11.073 -3.915 -18.607 1.00 31.73 206 GLY A C 1
ATOM 1584 O O . GLY A 1 206 ? -10.171 -3.625 -19.376 1.00 31.73 206 GLY A O 1
ATOM 1585 N N . SER A 1 207 ? -12.282 -4.266 -19.058 1.00 28.11 207 SER A N 1
ATOM 1586 C CA . SER A 1 207 ? -12.686 -4.041 -20.455 1.00 28.11 207 SER A CA 1
ATOM 1587 C C . SER A 1 207 ? -13.274 -2.637 -20.548 1.00 28.11 207 SER A C 1
ATOM 1589 O O . SER A 1 207 ? -14.398 -2.404 -20.094 1.00 28.11 207 SER A O 1
ATOM 1591 N N . CYS A 1 208 ? -12.517 -1.702 -21.116 1.00 31.64 208 CYS A N 1
ATOM 1592 C CA . CYS A 1 208 ? -13.067 -0.432 -21.562 1.00 31.64 208 CYS A CA 1
ATOM 1593 C C . CYS A 1 208 ? -13.761 -0.654 -22.910 1.00 31.64 208 CYS A C 1
ATOM 1595 O O . CYS A 1 208 ? -13.204 -1.199 -23.858 1.00 31.64 208 CYS A O 1
ATOM 1597 N N . ARG A 1 209 ? -15.040 -0.289 -22.963 1.00 36.91 209 ARG A N 1
ATOM 1598 C CA . ARG A 1 209 ? -15.875 -0.377 -24.158 1.00 36.91 209 ARG A CA 1
ATOM 1599 C C . ARG A 1 209 ? -15.562 0.830 -25.040 1.00 36.91 209 ARG A C 1
ATOM 1601 O O . ARG A 1 209 ? -15.740 1.959 -24.593 1.00 36.91 209 ARG A O 1
ATOM 1608 N N . GLU A 1 210 ? -15.119 0.580 -26.267 1.00 42.94 210 GLU A N 1
ATOM 1609 C CA . GLU A 1 210 ? -14.894 1.607 -27.285 1.00 42.94 210 GLU A CA 1
ATOM 1610 C C . GLU A 1 210 ? -16.179 2.403 -27.560 1.00 42.94 210 GLU A C 1
ATOM 1612 O O . GLU A 1 210 ? -17.196 1.841 -27.974 1.00 42.94 210 GLU A O 1
ATOM 1617 N N . GLU A 1 211 ? -16.119 3.725 -27.394 1.00 40.53 211 GLU A N 1
ATOM 1618 C CA . GLU A 1 211 ? -17.052 4.649 -28.035 1.00 40.53 211 GLU A CA 1
ATOM 1619 C C . GLU A 1 211 ? -16.296 5.589 -28.986 1.00 40.53 211 GLU A C 1
ATOM 1621 O O . GLU A 1 211 ? -15.604 6.517 -28.584 1.00 40.53 211 GLU A O 1
ATOM 1626 N N . HIS A 1 212 ? -16.517 5.296 -30.270 1.00 40.44 212 HIS A N 1
ATOM 1627 C CA . HIS A 1 212 ? -16.629 6.193 -31.423 1.00 40.44 212 HIS A CA 1
ATOM 1628 C C . HIS A 1 212 ? -15.365 6.801 -32.052 1.00 40.44 212 HIS A C 1
ATOM 1630 O O . HIS A 1 212 ? -14.906 7.894 -31.741 1.00 40.44 212 HIS A O 1
ATOM 1636 N N . GLN A 1 213 ? -14.949 6.094 -33.111 1.00 53.91 213 GLN A N 1
ATOM 1637 C CA . GLN A 1 213 ? -14.540 6.631 -34.411 1.00 53.91 213 GLN A CA 1
ATOM 1638 C C . GLN A 1 213 ? -15.230 7.955 -34.784 1.00 53.91 213 GLN A C 1
ATOM 1640 O O . GLN A 1 213 ? -16.449 8.009 -34.945 1.00 53.91 213 GLN A O 1
ATOM 1645 N N . GLY A 1 214 ? -14.416 8.974 -35.047 1.00 49.16 214 GLY A N 1
ATOM 1646 C CA . GLY A 1 214 ? -14.814 10.194 -35.738 1.00 49.16 214 GLY A CA 1
ATOM 1647 C C . GLY A 1 214 ? -13.608 11.098 -35.987 1.00 49.16 214 GLY A C 1
ATOM 1648 O O . GLY A 1 214 ? -13.125 11.737 -35.066 1.00 49.16 214 GLY A O 1
ATOM 1649 N N . ASP A 1 215 ? -13.170 11.128 -37.244 1.00 44.09 215 ASP A N 1
ATOM 1650 C CA . ASP A 1 215 ? -12.246 12.077 -37.879 1.00 44.09 215 ASP A CA 1
ATOM 1651 C C . ASP A 1 215 ? -10.729 11.968 -37.637 1.00 44.09 215 ASP A C 1
ATOM 1653 O O . ASP A 1 215 ? -10.137 12.416 -36.659 1.00 44.09 215 ASP A O 1
ATOM 1657 N N . LYS A 1 216 ? -10.084 11.428 -38.681 1.00 50.56 216 LYS A N 1
ATOM 1658 C CA . LYS A 1 216 ? -8.657 11.526 -38.976 1.00 50.56 216 LYS A CA 1
ATOM 1659 C C . LYS A 1 216 ? -8.292 12.980 -39.294 1.00 50.56 216 LYS A C 1
ATOM 1661 O O . LYS A 1 216 ? -8.593 13.460 -40.386 1.00 50.56 216 LYS A O 1
ATOM 1666 N N . GLN A 1 217 ? -7.548 13.636 -38.410 1.00 44.41 217 GLN A N 1
ATOM 1667 C CA . GLN A 1 217 ? -6.639 14.709 -38.809 1.00 44.41 217 GLN A CA 1
ATOM 1668 C C . GLN A 1 217 ? -5.204 14.266 -38.545 1.00 44.41 217 GLN A C 1
ATOM 1670 O O . GLN A 1 217 ? -4.787 14.038 -37.417 1.00 44.41 217 GLN A O 1
ATOM 1675 N N . GLN A 1 218 ? -4.474 14.110 -39.645 1.00 47.12 218 GLN A N 1
ATOM 1676 C CA . GLN A 1 218 ? -3.057 13.793 -39.716 1.00 47.12 218 GLN A CA 1
ATOM 1677 C C . GLN A 1 218 ? -2.273 15.057 -39.332 1.00 47.12 218 GLN A C 1
ATOM 1679 O O . GLN A 1 218 ? -1.831 15.816 -40.191 1.00 47.12 218 GLN A O 1
ATOM 1684 N N . GLY A 1 219 ? -2.210 15.342 -38.031 1.00 43.12 219 GLY A N 1
ATOM 1685 C CA . GLY A 1 219 ? -1.351 16.379 -37.473 1.00 43.12 219 GLY A CA 1
ATOM 1686 C C . GLY A 1 219 ? 0.084 15.866 -37.410 1.00 43.12 219 GLY A C 1
ATOM 1687 O O . GLY A 1 219 ? 0.327 14.779 -36.902 1.00 43.12 219 GLY A O 1
ATOM 1688 N N . GLN A 1 220 ? 1.028 16.627 -37.959 1.00 44.12 220 GLN A N 1
ATOM 1689 C CA . GLN A 1 220 ? 2.452 16.434 -37.693 1.00 44.12 220 GLN A CA 1
ATOM 1690 C C . GLN A 1 220 ? 2.687 16.607 -36.188 1.00 44.12 220 GLN A C 1
ATOM 1692 O O . GLN A 1 220 ? 2.599 17.726 -35.679 1.00 44.12 220 GLN A O 1
ATOM 1697 N N . ASP A 1 221 ? 2.977 15.503 -35.503 1.00 43.38 221 ASP A N 1
ATOM 1698 C CA . ASP A 1 221 ? 3.366 15.478 -34.097 1.00 43.38 221 ASP A CA 1
ATOM 1699 C C . ASP A 1 221 ? 4.698 16.212 -33.915 1.00 43.38 221 ASP A C 1
ATOM 1701 O O . ASP A 1 221 ? 5.785 15.676 -34.133 1.00 43.38 221 ASP A O 1
ATOM 1705 N N . GLN A 1 222 ? 4.617 17.479 -33.515 1.00 48.72 222 GLN A N 1
ATOM 1706 C CA . GLN A 1 222 ? 5.737 18.166 -32.890 1.00 48.72 222 GLN A CA 1
ATOM 1707 C C . GLN A 1 222 ? 5.856 17.626 -31.467 1.00 48.72 222 GLN A C 1
ATOM 1709 O O . GLN A 1 222 ? 5.233 18.142 -30.541 1.00 48.72 222 GLN A O 1
ATOM 1714 N N . SER A 1 223 ? 6.642 16.561 -31.298 1.00 48.12 223 SER A N 1
ATOM 1715 C CA . SER A 1 223 ? 7.083 16.107 -29.982 1.00 48.12 223 SER A CA 1
ATOM 1716 C C . SER A 1 223 ? 7.701 17.294 -29.244 1.00 48.12 223 SER A C 1
ATOM 1718 O O . SER A 1 223 ? 8.682 17.876 -29.718 1.00 48.12 223 SER A O 1
ATOM 1720 N N . THR A 1 224 ? 7.127 17.683 -28.109 1.00 50.38 224 THR A N 1
ATOM 1721 C CA . THR A 1 224 ? 7.706 18.727 -27.267 1.00 50.38 224 THR A CA 1
ATOM 1722 C C . THR A 1 224 ? 9.100 18.264 -26.809 1.00 50.38 224 THR A C 1
ATOM 1724 O O . THR A 1 224 ? 9.227 17.178 -26.235 1.00 50.38 224 THR A O 1
ATOM 1727 N N . PRO A 1 225 ? 10.169 19.040 -27.071 1.00 55.56 225 PRO A N 1
ATOM 1728 C CA . PRO A 1 225 ? 11.555 18.626 -26.815 1.00 55.56 225 PRO A CA 1
ATOM 1729 C C . PRO A 1 225 ? 11.906 18.408 -25.330 1.00 55.56 225 PRO A C 1
ATOM 1731 O O . PRO A 1 225 ? 13.009 17.957 -25.032 1.00 55.56 225 PRO A O 1
ATOM 1734 N N . ASP A 1 226 ? 10.977 18.669 -24.407 1.00 58.19 226 ASP A N 1
ATOM 1735 C CA . ASP A 1 226 ? 11.195 18.585 -22.959 1.00 58.19 226 ASP A CA 1
ATOM 1736 C C . ASP A 1 226 ? 10.715 17.272 -22.311 1.00 58.19 226 ASP A C 1
ATOM 1738 O O . ASP A 1 226 ? 10.816 17.120 -21.093 1.00 58.19 226 ASP A O 1
ATOM 1742 N N . SER A 1 227 ? 10.216 16.290 -23.075 1.00 64.31 227 SER A N 1
ATOM 1743 C CA . SER A 1 227 ? 9.873 14.989 -22.479 1.00 64.31 227 SER A CA 1
ATOM 1744 C C . SER A 1 227 ? 11.133 14.248 -22.000 1.00 64.31 227 SER A C 1
ATOM 1746 O O . SER A 1 227 ? 12.143 14.193 -22.705 1.00 64.31 227 SER A O 1
ATOM 1748 N N . CYS A 1 228 ? 11.076 13.641 -20.807 1.00 65.62 228 CYS A N 1
ATOM 1749 C CA . CYS A 1 228 ? 12.181 12.846 -20.247 1.00 65.62 228 CYS A CA 1
ATOM 1750 C C . CYS A 1 228 ? 12.654 11.750 -21.229 1.00 65.62 228 CYS A C 1
ATOM 1752 O O . CYS A 1 228 ? 13.851 11.506 -21.389 1.00 65.62 228 CYS A O 1
ATOM 1754 N N . TRP A 1 229 ? 11.706 11.189 -21.985 1.00 69.31 229 TRP A N 1
ATOM 1755 C CA . TRP A 1 229 ? 11.922 10.165 -23.006 1.00 69.31 229 TRP A CA 1
ATOM 1756 C C . TRP A 1 229 ? 12.604 10.663 -24.283 1.00 69.31 229 TRP A C 1
ATOM 1758 O O . TRP A 1 229 ? 13.254 9.870 -24.957 1.00 69.31 229 TRP A O 1
ATOM 1768 N N . GLY A 1 230 ? 12.541 11.962 -24.600 1.00 73.88 230 GLY A N 1
ATOM 1769 C CA . GLY A 1 230 ? 13.173 12.530 -25.799 1.00 73.88 230 GLY A CA 1
ATOM 1770 C C . GLY A 1 230 ? 14.701 12.392 -25.826 1.00 73.88 230 GLY A C 1
ATOM 1771 O O . GLY A 1 230 ? 15.323 12.562 -26.871 1.00 73.88 230 GLY A O 1
ATOM 1772 N N . LYS A 1 231 ? 15.315 12.061 -24.683 1.00 81.69 231 LYS A N 1
ATOM 1773 C CA . LYS A 1 231 ? 16.758 11.809 -24.549 1.00 81.69 231 LYS A CA 1
ATOM 1774 C C . LYS A 1 231 ? 17.149 10.355 -24.826 1.00 81.69 231 LYS A C 1
ATOM 1776 O O . LYS A 1 231 ? 18.340 10.070 -24.946 1.00 81.69 231 LYS A O 1
ATOM 1781 N N . PHE A 1 232 ? 16.181 9.444 -24.905 1.00 85.06 232 PHE A N 1
ATOM 1782 C CA . PHE A 1 232 ? 16.426 8.026 -25.123 1.00 85.06 232 PHE A CA 1
ATOM 1783 C C . PHE A 1 232 ? 16.333 7.675 -26.605 1.00 85.06 232 PHE A C 1
ATOM 1785 O O . PHE A 1 232 ? 15.423 8.087 -27.318 1.00 85.06 232 PHE A O 1
ATOM 1792 N N . THR A 1 233 ? 17.273 6.859 -27.063 1.00 87.62 233 THR A N 1
ATOM 1793 C CA . THR A 1 233 ? 17.303 6.278 -28.403 1.00 87.62 233 THR A CA 1
ATOM 1794 C C . THR A 1 233 ? 17.040 4.784 -28.297 1.00 87.62 233 THR A C 1
ATOM 1796 O O . THR A 1 233 ? 17.600 4.104 -27.434 1.00 87.62 233 THR A O 1
ATOM 1799 N N . ARG A 1 234 ? 16.186 4.256 -29.178 1.00 88.06 234 ARG A N 1
ATOM 1800 C CA . ARG A 1 234 ? 15.983 2.811 -29.290 1.00 88.06 234 ARG A CA 1
ATOM 1801 C C . ARG A 1 234 ? 17.213 2.176 -29.927 1.00 88.06 234 ARG A C 1
ATOM 1803 O O . ARG A 1 234 ? 17.599 2.556 -31.030 1.00 88.06 234 ARG A O 1
ATOM 1810 N N . VAL A 1 235 ? 17.770 1.170 -29.273 1.00 91.44 235 VAL A N 1
ATOM 1811 C CA . VAL A 1 235 ? 18.918 0.405 -29.764 1.00 91.44 235 VAL A CA 1
ATOM 1812 C C . VAL A 1 235 ? 18.675 -1.087 -29.593 1.00 91.44 235 VAL A C 1
ATOM 1814 O O . VAL A 1 235 ? 17.832 -1.499 -28.798 1.00 91.44 235 VAL A O 1
ATOM 1817 N N . ARG A 1 236 ? 19.423 -1.911 -30.323 1.00 93.44 236 ARG A N 1
ATOM 1818 C CA . ARG A 1 236 ? 19.557 -3.338 -30.018 1.00 93.44 236 ARG A CA 1
ATOM 1819 C C . ARG A 1 236 ? 20.860 -3.550 -29.257 1.00 93.44 236 ARG A C 1
ATOM 1821 O O . ARG A 1 236 ? 21.919 -3.213 -29.786 1.00 93.44 236 ARG A O 1
ATOM 1828 N N . LEU A 1 237 ? 20.772 -4.076 -28.039 1.00 94.06 237 LEU A N 1
ATOM 1829 C CA . LEU A 1 237 ? 21.930 -4.469 -27.238 1.00 94.06 237 LEU A CA 1
ATOM 1830 C C . LEU A 1 237 ? 22.101 -5.983 -27.275 1.00 94.06 237 LEU A C 1
ATOM 1832 O O . LEU A 1 237 ? 21.136 -6.713 -27.062 1.00 94.06 237 LEU A O 1
ATOM 1836 N N . SER A 1 238 ? 23.329 -6.441 -27.480 1.00 95.31 238 SER A N 1
ATOM 1837 C CA . SER A 1 238 ? 23.712 -7.845 -27.311 1.00 95.31 238 SER A CA 1
ATOM 1838 C C . SER A 1 238 ? 25.085 -7.960 -26.660 1.00 95.31 238 SER A C 1
ATOM 1840 O O . SER A 1 238 ? 25.939 -7.086 -26.824 1.00 95.31 238 SER A O 1
ATOM 1842 N N . MET A 1 239 ? 25.304 -9.062 -25.947 1.00 95.69 239 MET A N 1
ATOM 1843 C CA . MET A 1 239 ? 26.600 -9.425 -25.381 1.00 95.69 239 MET A CA 1
ATOM 1844 C C . MET A 1 239 ? 27.301 -10.470 -26.247 1.00 95.69 239 MET A C 1
ATOM 1846 O O . MET A 1 239 ? 26.836 -11.599 -26.390 1.00 95.69 239 MET A O 1
ATOM 1850 N N . GLU A 1 240 ? 28.463 -10.107 -26.780 1.00 94.81 240 GLU A N 1
ATOM 1851 C CA . GLU A 1 240 ? 29.372 -11.013 -27.477 1.00 94.81 240 GLU A CA 1
ATOM 1852 C C . GLU A 1 240 ? 30.449 -11.508 -26.493 1.00 94.81 240 GLU A C 1
ATOM 1854 O O . GLU A 1 240 ? 31.053 -10.736 -25.744 1.00 94.81 240 GLU A O 1
ATOM 1859 N N . VAL A 1 241 ? 30.703 -12.816 -26.476 1.00 92.31 241 VAL A N 1
ATOM 1860 C CA . VAL A 1 241 ? 31.701 -13.437 -25.596 1.00 92.31 241 VAL A CA 1
ATOM 1861 C C . VAL A 1 241 ? 32.946 -13.751 -26.420 1.00 92.31 241 VAL A C 1
ATOM 1863 O O . VAL A 1 241 ? 32.945 -14.673 -27.236 1.00 92.31 241 VAL A O 1
ATOM 1866 N N . LYS A 1 242 ? 34.025 -12.985 -26.224 1.00 86.69 242 LYS A N 1
ATOM 1867 C CA . LYS A 1 242 ? 35.282 -13.184 -26.954 1.00 86.69 242 LYS A CA 1
ATOM 1868 C C . LYS A 1 242 ? 36.069 -14.322 -26.302 1.00 86.69 242 LYS A C 1
ATOM 1870 O O . LYS A 1 242 ? 36.886 -14.084 -25.419 1.00 86.69 242 LYS A O 1
ATOM 1875 N N . GLY A 1 243 ? 35.792 -15.570 -26.680 1.00 73.38 243 GLY A N 1
ATOM 1876 C CA . GLY A 1 243 ? 36.447 -16.696 -26.006 1.00 73.38 243 GLY A CA 1
ATOM 1877 C C . GLY A 1 243 ? 35.950 -18.089 -26.363 1.00 73.38 243 GLY A C 1
ATOM 1878 O O . GLY A 1 243 ? 35.557 -18.838 -25.477 1.00 73.38 243 GLY A O 1
ATOM 1879 N N . ARG A 1 244 ? 35.964 -18.437 -27.647 1.00 55.47 244 ARG A N 1
ATOM 1880 C CA . ARG A 1 244 ? 36.252 -19.784 -28.166 1.00 55.47 244 ARG A CA 1
ATOM 1881 C C . ARG A 1 244 ? 36.090 -19.693 -29.663 1.00 55.47 244 ARG A C 1
ATOM 1883 O O . ARG A 1 244 ? 34.968 -19.569 -30.152 1.00 55.47 244 ARG A O 1
ATOM 1890 N N . ASP A 1 245 ? 37.209 -19.740 -30.370 1.00 60.62 245 ASP A N 1
ATOM 1891 C CA . ASP A 1 245 ? 37.191 -20.008 -31.795 1.00 60.62 245 ASP A CA 1
ATOM 1892 C C . ASP A 1 245 ? 36.274 -21.205 -32.013 1.00 60.62 245 ASP A C 1
ATOM 1894 O O . ASP A 1 245 ? 36.503 -22.305 -31.505 1.00 60.62 245 ASP A O 1
ATOM 1898 N N . SER A 1 246 ? 35.169 -20.950 -32.705 1.00 53.62 246 SER A N 1
ATOM 1899 C CA . SER A 1 246 ? 34.230 -21.968 -33.140 1.00 53.62 246 SER A CA 1
ATOM 1900 C C . SER A 1 246 ? 34.868 -22.734 -34.298 1.00 53.62 246 SER A C 1
ATOM 1902 O O . SER A 1 246 ? 34.291 -22.846 -35.375 1.00 53.62 246 SER A O 1
ATOM 1904 N N . GLU A 1 247 ? 36.073 -23.271 -34.081 1.00 55.44 247 GLU A N 1
ATOM 1905 C CA . GLU A 1 247 ? 36.569 -24.430 -34.807 1.00 55.44 247 GLU A CA 1
ATOM 1906 C C . GLU A 1 247 ? 35.686 -25.609 -34.394 1.00 55.44 247 GLU A C 1
ATOM 1908 O O . GLU A 1 247 ? 36.056 -26.488 -33.616 1.00 55.44 247 GLU A O 1
ATOM 1913 N N . SER A 1 248 ? 34.465 -25.613 -34.922 1.00 50.75 248 SER A N 1
ATOM 1914 C CA . SER A 1 248 ? 33.691 -26.826 -35.100 1.00 50.75 248 SER A CA 1
ATOM 1915 C C . SER A 1 248 ? 34.449 -27.681 -36.111 1.00 50.75 248 SER A C 1
ATOM 1917 O O . SER A 1 248 ? 34.163 -27.707 -37.304 1.00 50.75 248 SER A O 1
ATOM 1919 N N . LYS A 1 249 ? 35.478 -28.378 -35.621 1.00 54.00 249 LYS A N 1
ATOM 1920 C CA . LYS A 1 249 ? 35.911 -29.621 -36.242 1.00 54.00 249 LYS A CA 1
ATOM 1921 C C . LYS A 1 249 ? 34.749 -30.589 -36.105 1.00 54.00 249 LYS A C 1
ATOM 1923 O O . LYS A 1 249 ? 34.540 -31.204 -35.066 1.00 54.00 249 LYS A O 1
ATOM 1928 N N . GLU A 1 250 ? 33.967 -30.635 -37.169 1.00 59.09 250 GLU A N 1
ATOM 1929 C CA . GLU A 1 250 ? 33.182 -31.774 -37.609 1.00 59.09 250 GLU A CA 1
ATOM 1930 C C . GLU A 1 250 ? 34.019 -33.052 -37.391 1.00 59.09 250 GLU A C 1
ATOM 1932 O O . GLU A 1 250 ? 35.014 -33.280 -38.080 1.00 59.09 250 GLU A O 1
ATOM 1937 N N . GLY A 1 251 ? 33.716 -33.817 -36.339 1.00 63.22 251 GLY A N 1
ATOM 1938 C CA . GLY A 1 251 ? 34.544 -34.955 -35.940 1.00 63.22 251 GLY A CA 1
ATOM 1939 C C . GLY A 1 251 ? 33.991 -35.741 -34.754 1.00 63.22 251 GLY A C 1
ATOM 1940 O O . GLY A 1 251 ? 34.250 -35.395 -33.606 1.00 63.22 251 GLY A O 1
ATOM 1941 N N . ASP A 1 252 ? 33.293 -36.822 -35.095 1.00 57.47 252 ASP A N 1
ATOM 1942 C CA . ASP A 1 252 ? 32.964 -38.020 -34.314 1.00 57.47 252 ASP A CA 1
ATOM 1943 C C . ASP A 1 252 ? 32.004 -37.927 -33.112 1.00 57.47 252 ASP A C 1
ATOM 1945 O O . ASP A 1 252 ? 32.345 -37.611 -31.971 1.00 57.47 252 ASP A O 1
ATOM 1949 N N . GLU A 1 253 ? 30.777 -38.384 -33.387 1.00 63.69 253 GLU A N 1
ATOM 1950 C CA . GLU A 1 253 ? 29.894 -39.049 -32.433 1.00 63.69 253 GLU A CA 1
ATOM 1951 C C . GLU A 1 253 ? 30.630 -40.210 -31.741 1.00 63.69 253 GLU A C 1
ATOM 1953 O O . GLU A 1 253 ? 31.039 -41.160 -32.406 1.00 63.69 253 GLU A O 1
ATOM 1958 N N . ASN A 1 254 ? 30.768 -40.157 -30.411 1.00 58.59 254 ASN A N 1
ATOM 1959 C CA . ASN A 1 254 ? 30.526 -41.261 -29.464 1.00 58.59 254 ASN A CA 1
ATOM 1960 C C . ASN A 1 254 ? 31.263 -41.025 -28.139 1.00 58.59 254 ASN A C 1
ATOM 1962 O O . ASN A 1 254 ? 32.447 -41.318 -28.036 1.00 58.59 254 ASN A O 1
ATOM 1966 N N . SER A 1 255 ? 30.541 -40.596 -27.100 1.00 49.72 255 SER A N 1
ATOM 1967 C CA . SER A 1 255 ? 30.564 -41.227 -25.766 1.00 49.72 255 SER A CA 1
ATOM 1968 C C . SER A 1 255 ? 29.877 -40.322 -24.743 1.00 49.72 255 SER A C 1
ATOM 1970 O O . SER A 1 255 ? 30.401 -39.284 -24.343 1.00 49.72 255 SER A O 1
ATOM 1972 N N . LEU A 1 256 ? 28.699 -40.752 -24.303 1.00 55.50 256 LEU A N 1
ATOM 1973 C CA . LEU A 1 256 ? 28.018 -40.265 -23.111 1.00 55.50 256 LEU A CA 1
ATOM 1974 C C . LEU A 1 256 ? 28.756 -40.802 -21.878 1.00 55.50 256 LEU A C 1
ATOM 1976 O O . LEU A 1 256 ? 28.784 -42.017 -21.682 1.00 55.50 256 LEU A O 1
ATOM 1980 N N . GLN A 1 257 ? 29.286 -39.933 -21.016 1.00 46.66 257 GLN A N 1
ATOM 1981 C CA . GLN A 1 257 ? 29.469 -40.303 -19.612 1.00 46.66 257 GLN A CA 1
ATOM 1982 C C . GLN A 1 257 ? 29.366 -39.092 -18.680 1.00 46.66 257 GLN A C 1
ATOM 1984 O O . GLN A 1 257 ? 30.138 -38.138 -18.749 1.00 46.66 257 GLN A O 1
ATOM 1989 N N . GLU A 1 258 ? 28.365 -39.166 -17.806 1.00 54.84 258 GLU A N 1
ATOM 1990 C CA . GLU A 1 258 ? 28.069 -38.240 -16.721 1.00 54.84 258 GLU A CA 1
ATOM 1991 C C . GLU A 1 258 ? 29.219 -38.188 -15.708 1.00 54.84 258 GLU A C 1
ATOM 1993 O O . GLU A 1 258 ? 29.528 -39.191 -15.063 1.00 54.84 258 GLU A O 1
ATOM 1998 N N . HIS A 1 259 ? 29.798 -37.006 -15.494 1.00 42.69 259 HIS A N 1
ATOM 1999 C CA . HIS A 1 259 ? 30.530 -36.674 -14.271 1.00 42.69 259 HIS A CA 1
ATOM 2000 C C . HIS A 1 259 ? 30.292 -35.203 -13.917 1.00 42.69 259 HIS A C 1
ATOM 2002 O O . HIS A 1 259 ? 31.000 -34.299 -14.352 1.00 42.69 259 HIS A O 1
ATOM 2008 N N . SER A 1 260 ? 29.260 -34.966 -13.105 1.00 48.91 260 SER A N 1
ATOM 2009 C CA . SER A 1 260 ? 28.973 -33.665 -12.501 1.00 48.91 260 SER A CA 1
ATOM 2010 C C . SER A 1 260 ? 29.892 -33.463 -11.290 1.00 48.91 260 SER A C 1
ATOM 2012 O O . SER A 1 260 ? 29.492 -33.636 -10.140 1.00 48.91 260 SER A O 1
ATOM 2014 N N . GLY A 1 261 ? 31.162 -33.170 -11.573 1.00 44.56 261 GLY A N 1
ATOM 2015 C CA . GLY A 1 261 ? 32.186 -32.807 -10.600 1.00 44.56 261 GLY A CA 1
ATOM 2016 C C . GLY A 1 261 ? 32.305 -31.290 -10.471 1.00 44.56 261 GLY A C 1
ATOM 2017 O O . GLY A 1 261 ? 32.514 -30.586 -11.452 1.00 44.56 261 GLY A O 1
ATOM 2018 N N . LEU A 1 262 ? 32.165 -30.816 -9.238 1.00 49.75 262 LEU A N 1
ATOM 2019 C CA . LEU A 1 262 ? 32.277 -29.446 -8.745 1.00 49.75 262 LEU A CA 1
ATOM 2020 C C . LEU A 1 262 ? 33.620 -28.778 -9.134 1.00 49.75 262 LEU A C 1
ATOM 2022 O O . LEU A 1 262 ? 34.548 -28.726 -8.330 1.00 49.75 262 LEU A O 1
ATOM 2026 N N . LEU A 1 263 ? 33.736 -28.266 -10.361 1.00 43.78 263 LEU A N 1
ATOM 2027 C CA . LEU A 1 263 ? 34.847 -27.412 -10.784 1.00 43.78 263 LEU A CA 1
ATOM 2028 C C . LEU A 1 263 ? 34.588 -25.983 -10.300 1.00 43.78 263 LEU A C 1
ATOM 2030 O O . LEU A 1 263 ? 33.746 -25.270 -10.842 1.00 43.78 263 LEU A O 1
ATOM 2034 N N . LYS A 1 264 ? 35.341 -25.555 -9.281 1.00 51.84 264 LYS A N 1
ATOM 2035 C CA . LYS A 1 264 ? 35.652 -24.136 -9.093 1.00 51.84 264 LYS A CA 1
ATOM 2036 C C . LYS A 1 264 ? 36.474 -23.713 -10.310 1.00 51.84 264 LYS A C 1
ATOM 2038 O O . LYS A 1 264 ? 37.670 -23.981 -10.355 1.00 51.84 264 LYS A O 1
ATOM 2043 N N . GLN A 1 265 ? 35.800 -23.166 -11.316 1.00 49.41 265 GLN A N 1
ATOM 2044 C CA . GLN A 1 265 ? 36.449 -22.482 -12.422 1.00 49.41 265 GLN A CA 1
ATOM 2045 C C . GLN A 1 265 ? 37.203 -21.285 -11.848 1.00 49.41 265 GLN A C 1
ATOM 2047 O O . GLN A 1 265 ? 36.601 -20.423 -11.207 1.00 49.41 265 GLN A O 1
ATOM 2052 N N . ASP A 1 266 ? 38.511 -21.246 -12.083 1.00 53.38 266 ASP A N 1
ATOM 2053 C CA . ASP A 1 266 ? 39.187 -19.974 -12.280 1.00 53.38 266 ASP A CA 1
ATOM 2054 C C . ASP A 1 266 ? 38.426 -19.286 -13.423 1.00 53.38 266 ASP A C 1
ATOM 2056 O O . ASP A 1 266 ? 38.511 -19.718 -14.575 1.00 53.38 266 ASP A O 1
ATOM 2060 N N . GLU A 1 267 ? 37.583 -18.302 -13.089 1.00 59.88 267 GLU A N 1
ATOM 2061 C CA . GLU A 1 267 ? 36.969 -17.379 -14.048 1.00 59.88 267 GLU A CA 1
ATOM 2062 C C . GLU A 1 267 ? 38.098 -16.541 -14.665 1.00 59.88 267 GLU A C 1
ATOM 2064 O O . GLU A 1 267 ? 38.340 -15.378 -14.329 1.00 59.88 267 GLU A O 1
ATOM 2069 N N . GLU A 1 268 ? 38.857 -17.184 -15.550 1.00 63.38 268 GLU A N 1
ATOM 2070 C CA . GLU A 1 268 ? 39.716 -16.528 -16.517 1.00 63.38 268 GLU A CA 1
ATOM 2071 C C . GLU A 1 268 ? 38.841 -15.472 -17.194 1.00 63.38 268 GLU A C 1
ATOM 2073 O O . GLU A 1 268 ? 37.745 -15.788 -17.657 1.00 63.38 268 GLU A O 1
ATOM 2078 N N . HIS A 1 269 ? 39.249 -14.205 -17.100 1.00 73.62 269 HIS A N 1
ATOM 2079 C CA . HIS A 1 269 ? 38.395 -13.047 -17.350 1.00 73.62 269 HIS A CA 1
ATOM 2080 C C . HIS A 1 269 ? 37.924 -13.044 -18.803 1.00 73.62 269 HIS A C 1
ATOM 2082 O O . HIS A 1 269 ? 38.577 -12.484 -19.684 1.00 73.62 269 HIS A O 1
ATOM 2088 N N . VAL A 1 270 ? 36.798 -13.708 -19.062 1.00 84.81 270 VAL A N 1
ATOM 2089 C CA . VAL A 1 270 ? 36.241 -13.793 -20.400 1.00 84.81 270 VAL A CA 1
ATOM 2090 C C . VAL A 1 270 ? 35.829 -12.387 -20.790 1.00 84.81 270 VAL A C 1
ATOM 2092 O O . VAL A 1 270 ? 34.941 -11.786 -20.181 1.00 84.81 270 VAL A O 1
ATOM 2095 N N . GLN A 1 271 ? 36.522 -11.849 -21.788 1.00 91.12 271 GLN A N 1
ATOM 2096 C CA . GLN A 1 271 ? 36.318 -10.487 -22.228 1.00 91.12 271 GLN A CA 1
ATOM 2097 C C . GLN A 1 271 ? 34.929 -10.380 -22.864 1.00 91.12 271 GLN A C 1
ATOM 2099 O O . GLN A 1 271 ? 34.663 -10.934 -23.934 1.00 91.12 271 GLN A O 1
ATOM 2104 N N . LYS A 1 272 ? 34.033 -9.685 -22.168 1.00 93.75 272 LYS A N 1
ATOM 2105 C CA . LYS A 1 272 ? 32.674 -9.410 -22.620 1.00 93.75 272 LYS A CA 1
ATOM 2106 C C . LYS A 1 272 ? 32.685 -8.185 -23.536 1.00 93.75 272 LYS A C 1
ATOM 2108 O O . LYS A 1 272 ? 33.221 -7.139 -23.172 1.00 93.75 272 LYS A O 1
ATOM 2113 N N . ILE A 1 273 ? 32.104 -8.311 -24.722 1.00 95.38 273 ILE A N 1
ATOM 2114 C CA . ILE A 1 273 ? 31.942 -7.214 -25.677 1.00 95.38 273 ILE A CA 1
ATOM 2115 C C . ILE A 1 273 ? 30.464 -6.826 -25.704 1.00 95.38 273 ILE A C 1
ATOM 2117 O O . ILE A 1 273 ? 29.602 -7.663 -25.958 1.00 95.38 273 ILE A O 1
ATOM 2121 N N . LEU A 1 274 ? 30.172 -5.555 -25.450 1.00 96.12 274 LEU A N 1
ATOM 2122 C CA . LEU A 1 274 ? 28.847 -4.975 -25.625 1.00 96.12 274 LEU A CA 1
ATOM 2123 C C . LEU A 1 274 ? 28.707 -4.503 -27.073 1.00 96.12 274 LEU A C 1
ATOM 2125 O O . LEU A 1 274 ? 29.435 -3.609 -27.504 1.00 96.12 274 LEU A O 1
ATOM 2129 N N . ALA A 1 275 ? 27.767 -5.081 -27.813 1.00 96.44 275 ALA A N 1
ATOM 2130 C CA . ALA A 1 275 ? 27.407 -4.628 -29.149 1.00 96.44 275 ALA A CA 1
ATOM 2131 C C . ALA A 1 275 ? 26.146 -3.754 -29.074 1.00 96.44 275 ALA A C 1
ATOM 2133 O O . ALA A 1 275 ? 25.082 -4.205 -28.648 1.00 96.44 275 ALA A O 1
ATOM 2134 N N . VAL A 1 276 ? 26.275 -2.496 -29.494 1.00 96.19 276 VAL A N 1
ATOM 2135 C CA . VAL A 1 276 ? 25.199 -1.500 -29.535 1.00 96.19 276 VAL A CA 1
ATOM 2136 C C . VAL A 1 276 ? 24.845 -1.245 -30.992 1.00 96.19 276 VAL A C 1
ATOM 2138 O O . VAL A 1 276 ? 25.636 -0.668 -31.734 1.00 96.19 276 VAL A O 1
ATOM 2141 N N . THR A 1 277 ? 23.658 -1.674 -31.415 1.00 95.88 277 THR A N 1
ATOM 2142 C CA . THR A 1 277 ? 23.200 -1.506 -32.799 1.00 95.88 277 THR A CA 1
ATOM 2143 C C . THR A 1 277 ? 22.095 -0.464 -32.883 1.00 95.88 277 THR A C 1
ATOM 2145 O O . THR A 1 277 ? 21.040 -0.612 -32.263 1.00 95.88 277 THR A O 1
ATOM 2148 N N . ILE A 1 278 ? 22.324 0.579 -33.679 1.00 94.56 278 ILE A N 1
ATOM 2149 C CA . ILE A 1 278 ? 21.358 1.644 -33.953 1.00 94.56 278 ILE A CA 1
ATOM 2150 C C . ILE A 1 278 ? 21.045 1.625 -35.441 1.00 94.56 278 ILE A C 1
ATOM 2152 O O . ILE A 1 278 ? 21.911 1.905 -36.269 1.00 94.56 278 ILE A O 1
ATOM 2156 N N . SER A 1 279 ? 19.795 1.316 -35.783 1.00 90.88 279 SER A N 1
ATOM 2157 C CA . SER A 1 279 ? 19.400 1.038 -37.169 1.00 90.88 279 SER A CA 1
ATOM 2158 C C . SER A 1 279 ? 20.265 -0.092 -37.755 1.00 90.88 279 SER A C 1
ATOM 2160 O O . SER A 1 279 ? 20.139 -1.223 -37.290 1.00 90.88 279 SER A O 1
ATOM 2162 N N . ASP A 1 280 ? 21.174 0.217 -38.683 1.00 92.50 280 ASP A N 1
ATOM 2163 C CA . ASP A 1 280 ? 22.069 -0.746 -39.341 1.00 92.50 280 ASP A CA 1
ATOM 2164 C C . ASP A 1 280 ? 23.545 -0.585 -38.930 1.00 92.50 280 ASP A C 1
ATOM 2166 O O . ASP A 1 280 ? 24.426 -1.233 -39.492 1.00 92.50 280 ASP A O 1
ATOM 2170 N N . VAL A 1 281 ? 23.837 0.294 -37.965 1.00 93.25 281 VAL A N 1
ATOM 2171 C CA . VAL A 1 281 ? 25.202 0.555 -37.490 1.00 93.25 281 VAL A CA 1
ATOM 2172 C C . VAL A 1 281 ? 25.407 -0.124 -36.143 1.00 93.25 281 VAL A C 1
ATOM 2174 O O . VAL A 1 281 ? 24.756 0.239 -35.163 1.00 93.25 281 VAL A O 1
ATOM 2177 N N . THR A 1 282 ? 26.326 -1.087 -36.087 1.00 95.44 282 THR A N 1
ATOM 2178 C CA . THR A 1 282 ? 26.739 -1.768 -34.853 1.00 95.44 282 THR A CA 1
ATOM 2179 C C . THR A 1 282 ? 28.074 -1.213 -34.381 1.00 95.44 282 THR A C 1
ATOM 2181 O O . THR A 1 282 ? 29.044 -1.238 -35.127 1.00 95.44 282 THR A O 1
ATOM 2184 N N . GLN A 1 283 ? 28.129 -0.747 -33.136 1.00 95.50 283 GLN A N 1
ATOM 2185 C CA . GLN A 1 283 ? 29.370 -0.371 -32.464 1.00 95.50 283 GLN A CA 1
ATOM 2186 C C . GLN A 1 283 ? 29.668 -1.346 -31.329 1.00 95.50 283 GLN A C 1
ATOM 2188 O O . GLN A 1 283 ? 28.764 -1.758 -30.599 1.00 95.50 283 GLN A O 1
ATOM 2193 N N . ARG A 1 284 ? 30.942 -1.711 -31.179 1.00 95.56 284 ARG A N 1
ATOM 2194 C CA . ARG A 1 284 ? 31.409 -2.655 -30.162 1.00 95.56 284 ARG A CA 1
ATOM 2195 C C . ARG A 1 284 ? 32.203 -1.948 -29.077 1.00 95.56 284 ARG A C 1
ATOM 2197 O O . ARG A 1 284 ? 33.070 -1.126 -29.362 1.00 95.56 284 ARG A O 1
ATOM 2204 N N . PHE A 1 285 ? 31.948 -2.340 -27.838 1.00 95.44 285 PHE A N 1
ATOM 2205 C CA . PHE A 1 285 ? 32.598 -1.798 -26.655 1.00 95.44 285 PHE A CA 1
ATOM 2206 C C . PHE A 1 285 ? 33.102 -2.926 -25.766 1.00 95.44 285 PHE A C 1
ATOM 2208 O O . PHE A 1 285 ? 32.472 -3.975 -25.651 1.00 95.44 285 PHE A O 1
ATOM 2215 N N . LEU A 1 286 ? 34.225 -2.703 -25.095 1.00 94.62 286 LEU A N 1
ATOM 2216 C CA . LEU A 1 286 ? 34.669 -3.559 -24.009 1.00 94.62 286 LEU A CA 1
ATOM 2217 C C . LEU A 1 286 ? 33.773 -3.318 -22.787 1.00 94.62 286 LEU A C 1
ATOM 2219 O O . LEU A 1 286 ? 33.798 -2.231 -22.215 1.00 94.62 286 LEU A O 1
ATOM 2223 N N . TYR A 1 287 ? 32.978 -4.313 -22.400 1.00 94.50 287 TYR A N 1
ATOM 2224 C CA . TYR A 1 287 ? 32.019 -4.178 -21.307 1.00 94.50 287 TYR A CA 1
ATOM 2225 C C . TYR A 1 287 ? 32.668 -4.408 -19.943 1.00 94.50 287 TYR A C 1
ATOM 2227 O O . TYR A 1 287 ? 33.310 -5.438 -19.725 1.00 94.50 287 TYR A O 1
ATOM 2235 N N . HIS A 1 288 ? 32.419 -3.490 -19.011 1.00 92.94 288 HIS A N 1
ATOM 2236 C CA . HIS A 1 288 ? 32.764 -3.634 -17.598 1.00 92.94 288 HIS A CA 1
ATOM 2237 C C . HIS A 1 288 ? 31.485 -3.654 -16.764 1.00 92.94 288 HIS A C 1
ATOM 2239 O O . HIS A 1 288 ? 30.650 -2.755 -16.875 1.00 92.94 288 HIS A O 1
ATOM 2245 N N . ALA A 1 289 ? 31.322 -4.683 -15.934 1.00 88.38 289 ALA A N 1
ATOM 2246 C CA . ALA A 1 289 ? 30.190 -4.762 -15.017 1.00 88.38 289 ALA A CA 1
ATOM 2247 C C . ALA A 1 289 ? 30.308 -3.661 -13.947 1.00 88.38 289 ALA A C 1
ATOM 2249 O O . ALA A 1 289 ? 31.397 -3.411 -13.426 1.00 88.38 289 ALA A O 1
ATOM 2250 N N . GLY A 1 290 ? 29.189 -2.996 -13.641 1.00 76.06 290 GLY A N 1
ATOM 2251 C CA . GLY A 1 290 ? 29.144 -1.831 -12.755 1.00 76.06 290 GLY A CA 1
ATOM 2252 C C . GLY A 1 290 ? 29.833 -2.077 -11.407 1.00 76.06 290 GLY A C 1
ATOM 2253 O O . GLY A 1 290 ? 29.433 -2.954 -10.644 1.00 76.06 290 GLY A O 1
ATOM 2254 N N . GLY A 1 291 ? 30.876 -1.296 -11.116 1.00 68.25 291 GLY A N 1
ATOM 2255 C CA . GLY A 1 291 ? 31.650 -1.375 -9.872 1.00 68.25 291 GLY A CA 1
ATOM 2256 C C . GLY A 1 291 ? 33.045 -0.766 -10.004 1.00 68.25 291 GLY A C 1
ATOM 2257 O O . GLY A 1 291 ? 33.438 0.042 -9.167 1.00 68.25 291 GLY A O 1
ATOM 2258 N N . ASP A 1 292 ? 33.729 -1.059 -11.111 1.00 68.81 292 ASP A N 1
ATOM 2259 C CA . ASP A 1 292 ? 35.064 -0.539 -11.416 1.00 68.81 292 ASP A CA 1
ATOM 2260 C C . ASP A 1 292 ? 34.981 0.441 -12.592 1.00 68.81 292 ASP A C 1
ATOM 2262 O O . ASP A 1 292 ? 35.163 0.090 -13.757 1.00 68.81 292 ASP A O 1
ATOM 2266 N N . ILE A 1 293 ? 34.637 1.695 -12.289 1.00 73.12 293 ILE A N 1
ATOM 2267 C CA . ILE A 1 293 ? 34.542 2.745 -13.307 1.00 73.12 293 ILE A CA 1
ATOM 2268 C C . ILE A 1 293 ? 35.964 3.157 -13.696 1.00 73.12 293 ILE A C 1
ATOM 2270 O O . ILE A 1 293 ? 36.628 3.907 -12.980 1.00 73.12 293 ILE A O 1
ATOM 2274 N N . ALA A 1 294 ? 36.433 2.687 -14.851 1.00 80.12 294 ALA A N 1
ATOM 2275 C CA . ALA A 1 294 ? 37.530 3.357 -15.534 1.00 80.12 294 ALA A CA 1
ATOM 2276 C C . ALA A 1 294 ? 37.069 4.780 -15.884 1.00 80.12 294 ALA A C 1
ATOM 2278 O O . ALA A 1 294 ? 36.001 4.947 -16.472 1.00 80.12 294 ALA A O 1
ATOM 2279 N N . SER A 1 295 ? 37.864 5.797 -15.538 1.00 83.44 295 SER A N 1
ATOM 2280 C CA . SER A 1 295 ? 37.514 7.218 -15.719 1.00 83.44 295 SER A CA 1
ATOM 2281 C C . SER A 1 295 ? 37.140 7.612 -17.156 1.00 83.44 295 SER A C 1
ATOM 2283 O O . SER A 1 295 ? 36.528 8.657 -17.348 1.00 83.44 295 SER A O 1
ATOM 2285 N N . ASP A 1 296 ? 37.476 6.767 -18.137 1.00 89.81 296 ASP A N 1
ATOM 2286 C CA . ASP A 1 296 ? 37.280 7.002 -19.569 1.00 89.81 296 ASP A CA 1
ATOM 2287 C C . ASP A 1 296 ? 36.243 6.047 -20.209 1.00 89.81 296 ASP A C 1
ATOM 2289 O O . ASP A 1 296 ? 36.182 5.927 -21.434 1.00 89.81 296 ASP A O 1
ATOM 2293 N N . ALA A 1 297 ? 35.449 5.318 -19.414 1.00 92.44 297 ALA A N 1
ATOM 2294 C CA . ALA A 1 297 ? 34.423 4.416 -19.943 1.00 92.44 297 ALA A CA 1
ATOM 2295 C C . ALA A 1 297 ? 33.166 5.175 -20.403 1.00 92.44 297 ALA A C 1
ATOM 2297 O O . ALA A 1 297 ? 32.667 6.067 -19.718 1.00 92.44 297 ALA A O 1
ATOM 2298 N N . PHE A 1 298 ? 32.613 4.773 -21.548 1.00 94.50 298 PHE A N 1
ATOM 2299 C CA . PHE A 1 298 ? 31.324 5.252 -22.034 1.00 94.50 298 PHE A CA 1
ATOM 2300 C C . PHE A 1 298 ? 30.200 4.770 -21.119 1.00 94.50 298 PHE A C 1
ATOM 2302 O O . PHE A 1 298 ? 30.061 3.574 -20.871 1.00 94.50 298 PHE A O 1
ATOM 2309 N N . GLU A 1 299 ? 29.382 5.700 -20.642 1.00 94.56 299 GLU A N 1
ATOM 2310 C CA . GLU A 1 299 ? 28.225 5.396 -19.809 1.00 94.56 299 GLU A CA 1
ATOM 2311 C C . GLU A 1 299 ? 26.965 5.331 -20.673 1.00 94.56 299 GLU A C 1
ATOM 2313 O O . GLU A 1 299 ? 26.565 6.315 -21.300 1.00 94.56 299 GLU A O 1
ATOM 2318 N N . PHE A 1 300 ? 26.353 4.151 -20.717 1.00 94.00 300 PHE A N 1
ATOM 2319 C CA . PHE A 1 300 ? 25.053 3.941 -21.336 1.00 94.00 300 PHE A CA 1
ATOM 2320 C C . PHE A 1 300 ? 23.985 3.917 -20.247 1.00 94.00 300 PHE A C 1
ATOM 2322 O O . PHE A 1 300 ? 23.876 2.937 -19.507 1.00 94.00 300 PHE A O 1
ATOM 2329 N N . GLU A 1 301 ? 23.186 4.982 -20.155 1.00 93.06 301 GLU A N 1
ATOM 2330 C CA . GLU A 1 301 ? 22.040 5.009 -19.242 1.00 93.06 301 GLU A CA 1
ATOM 2331 C C . GLU A 1 301 ? 20.890 4.209 -19.873 1.00 93.06 301 GLU A C 1
ATOM 2333 O O . GLU A 1 301 ? 20.316 4.617 -20.887 1.00 93.06 301 GLU A O 1
ATOM 2338 N N . VAL A 1 302 ? 20.575 3.047 -19.302 1.00 90.81 302 VAL A N 1
ATOM 2339 C CA . VAL A 1 302 ? 19.507 2.144 -19.749 1.00 90.81 302 VAL A CA 1
ATOM 2340 C C . VAL A 1 302 ? 18.295 2.332 -18.846 1.00 90.81 302 VAL A C 1
ATOM 2342 O O . VAL A 1 302 ? 18.422 2.311 -17.624 1.00 90.81 302 VAL A O 1
ATOM 2345 N N . SER A 1 303 ? 17.098 2.453 -19.422 1.00 86.00 303 SER A N 1
ATOM 2346 C CA . SER A 1 303 ? 15.879 2.500 -18.607 1.00 86.00 303 SER A CA 1
ATOM 2347 C C . SER A 1 303 ? 15.728 1.224 -17.769 1.00 86.00 303 SER A C 1
ATOM 2349 O O . SER A 1 303 ? 15.834 0.104 -18.277 1.00 86.00 303 SER A O 1
ATOM 2351 N N . SER A 1 304 ? 15.416 1.376 -16.484 1.00 85.19 304 SER A N 1
ATOM 2352 C CA . SER A 1 304 ? 15.106 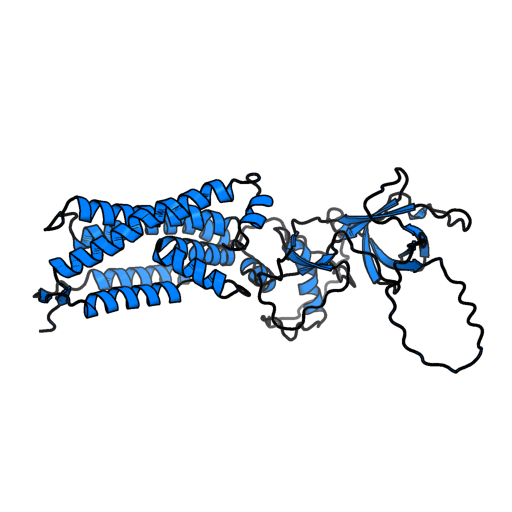0.248 -15.594 1.00 85.19 304 SER A CA 1
ATOM 2353 C C . SER A 1 304 ? 13.850 -0.534 -16.012 1.00 85.19 304 SER A C 1
ATOM 2355 O O . SER A 1 304 ? 13.692 -1.689 -15.619 1.00 85.19 304 SER A O 1
ATOM 2357 N N . MET A 1 305 ? 12.974 0.027 -16.850 1.00 82.75 305 MET A N 1
ATOM 2358 C CA . MET A 1 305 ? 11.749 -0.636 -17.299 1.00 82.75 305 MET A CA 1
ATOM 2359 C C . MET A 1 305 ? 12.025 -1.548 -18.501 1.00 82.75 305 MET A C 1
ATOM 2361 O O . MET A 1 305 ? 12.474 -1.118 -19.568 1.00 82.75 305 MET A O 1
ATOM 2365 N N . ALA A 1 306 ? 11.771 -2.841 -18.322 1.00 63.00 306 ALA A N 1
ATOM 2366 C CA . ALA A 1 306 ? 11.925 -3.838 -19.369 1.00 63.00 306 ALA A CA 1
ATOM 2367 C C . ALA A 1 306 ? 10.712 -3.808 -20.307 1.00 63.00 306 ALA A C 1
ATOM 2369 O O . ALA A 1 306 ? 9.585 -3.687 -19.832 1.00 63.00 306 ALA A O 1
ATOM 2370 N N . ASN A 1 307 ? 10.939 -4.023 -21.606 1.00 56.16 307 ASN A N 1
ATOM 2371 C CA . ASN A 1 307 ? 9.906 -4.320 -22.606 1.00 56.16 307 ASN A CA 1
ATOM 2372 C C . ASN A 1 307 ? 9.247 -3.129 -23.330 1.00 56.16 307 ASN A C 1
ATOM 2374 O O . ASN A 1 307 ? 8.023 -3.015 -23.387 1.00 56.16 307 ASN A O 1
ATOM 2378 N N . GLN A 1 308 ? 10.056 -2.272 -23.955 1.00 55.28 308 GLN A N 1
ATOM 2379 C CA . GLN A 1 308 ? 9.551 -1.344 -24.965 1.00 55.28 308 GLN A CA 1
ATOM 2380 C C . GLN A 1 308 ? 10.047 -1.790 -26.348 1.00 55.28 308 GLN A C 1
ATOM 2382 O O . GLN A 1 308 ? 11.181 -1.531 -26.740 1.00 55.28 308 GLN A O 1
ATOM 2387 N N . ASP A 1 309 ? 9.179 -2.446 -27.116 1.00 52.25 309 ASP A N 1
ATOM 2388 C CA . ASP A 1 309 ? 9.394 -2.624 -28.557 1.00 52.25 309 ASP A CA 1
ATOM 2389 C C . ASP A 1 309 ? 9.048 -1.354 -29.355 1.00 52.25 309 ASP A C 1
ATOM 2391 O O . ASP A 1 309 ? 9.264 -1.303 -30.562 1.00 52.25 309 ASP A O 1
ATOM 2395 N N . HIS A 1 310 ? 8.493 -0.323 -28.717 1.00 51.56 310 HIS A N 1
ATOM 2396 C CA . HIS A 1 310 ? 8.222 0.990 -29.303 1.00 51.56 310 HIS A CA 1
ATOM 2397 C C . HIS A 1 310 ? 7.827 1.969 -28.177 1.00 51.56 310 HIS A C 1
ATOM 2399 O O . HIS A 1 310 ? 6.989 1.614 -27.349 1.00 51.56 310 HIS A O 1
ATOM 2405 N N . ILE A 1 311 ? 8.373 3.191 -28.145 1.00 54.59 311 ILE A N 1
ATOM 2406 C CA . ILE A 1 311 ? 7.830 4.304 -27.343 1.00 54.59 311 ILE A CA 1
ATOM 2407 C C . ILE A 1 311 ? 6.582 4.773 -28.087 1.00 54.59 311 ILE A C 1
ATOM 2409 O O . ILE A 1 311 ? 6.719 5.098 -29.261 1.00 54.59 311 ILE A O 1
ATOM 2413 N N . PRO A 1 312 ? 5.382 4.789 -27.491 1.00 52.94 312 PRO A N 1
ATOM 2414 C CA . PRO A 1 312 ? 4.178 5.253 -28.182 1.00 52.94 312 PRO A CA 1
ATOM 2415 C C . PRO A 1 312 ? 4.407 6.638 -28.809 1.00 52.94 312 PRO A C 1
ATOM 2417 O O . PRO A 1 312 ? 4.945 7.533 -28.153 1.00 52.94 312 PRO A O 1
ATOM 2420 N N . ASP A 1 313 ? 4.028 6.799 -30.081 1.00 44.25 313 ASP A N 1
ATOM 2421 C CA . ASP A 1 313 ? 4.072 8.103 -30.748 1.00 44.25 313 ASP A CA 1
ATOM 2422 C C . ASP A 1 313 ? 3.168 9.062 -29.963 1.00 44.25 313 ASP A C 1
ATOM 2424 O O . ASP A 1 313 ? 1.990 8.777 -29.747 1.00 44.25 313 ASP A O 1
ATOM 2428 N N . GLY A 1 314 ? 3.741 10.156 -29.460 1.00 46.62 314 GLY A N 1
ATOM 2429 C CA . GLY A 1 314 ? 3.034 11.065 -28.563 1.00 46.62 314 GLY A CA 1
ATOM 2430 C C . GLY A 1 314 ? 2.938 10.526 -27.138 1.00 46.62 314 GLY A C 1
ATOM 2431 O O . GLY A 1 314 ? 1.850 10.237 -26.642 1.00 46.62 314 GLY A O 1
ATOM 2432 N N . GLY A 1 315 ? 4.078 10.450 -26.443 1.00 43.03 315 GLY A N 1
ATOM 2433 C CA . GLY A 1 315 ? 4.093 10.377 -24.986 1.00 43.03 315 GLY A CA 1
ATOM 2434 C C . GLY A 1 315 ? 3.287 11.548 -24.433 1.00 43.03 315 GLY A C 1
ATOM 2435 O O . GLY A 1 315 ? 3.776 12.675 -24.373 1.00 43.03 315 GLY A O 1
ATOM 2436 N N . TYR A 1 316 ? 2.026 11.288 -24.090 1.00 44.12 316 TYR A N 1
ATOM 2437 C CA . TYR A 1 316 ? 1.170 12.262 -23.444 1.00 44.12 316 TYR A CA 1
ATOM 2438 C C . TYR A 1 316 ? 1.787 12.533 -22.076 1.00 44.12 316 TYR A C 1
ATOM 2440 O O . TYR A 1 316 ? 1.567 11.793 -21.119 1.00 44.12 316 TYR A O 1
ATOM 2448 N N . MET A 1 317 ? 2.576 13.603 -21.986 1.00 42.38 317 MET A N 1
ATOM 2449 C CA . MET A 1 317 ? 2.711 14.336 -20.740 1.00 42.38 317 MET A CA 1
ATOM 2450 C C . MET A 1 317 ? 1.283 14.665 -20.337 1.00 42.38 317 MET A C 1
ATOM 2452 O O . MET A 1 317 ? 0.590 15.415 -21.026 1.00 42.38 317 MET A O 1
ATOM 2456 N N . TYR A 1 318 ? 0.801 13.993 -19.295 1.00 45.19 318 TYR A N 1
ATOM 2457 C CA . TYR A 1 318 ? -0.474 14.338 -18.704 1.00 45.19 318 TYR A CA 1
ATOM 2458 C C . TYR A 1 318 ? -0.341 15.803 -18.300 1.00 45.19 318 TYR A C 1
ATOM 2460 O O . TYR A 1 318 ? 0.450 16.121 -17.412 1.00 45.19 318 TYR A O 1
ATOM 2468 N N . ASP A 1 319 ? -1.028 16.681 -19.034 1.00 43.78 319 ASP A N 1
ATOM 2469 C CA . ASP A 1 319 ? -0.966 18.120 -18.825 1.00 43.78 319 ASP A CA 1
ATOM 2470 C C . ASP A 1 319 ? -1.149 18.401 -17.336 1.00 43.78 319 ASP A C 1
ATOM 2472 O O . ASP A 1 319 ? -2.068 17.870 -16.695 1.00 43.78 319 ASP A O 1
ATOM 2476 N N . ASP A 1 320 ? -0.226 19.201 -16.814 1.00 47.19 320 ASP A N 1
ATOM 2477 C CA . ASP A 1 320 ? -0.046 19.519 -15.410 1.00 47.19 320 ASP A CA 1
ATOM 2478 C C . ASP A 1 320 ? -1.399 19.731 -14.707 1.00 47.19 320 ASP A C 1
ATOM 2480 O O . ASP A 1 320 ? -2.108 20.728 -14.863 1.00 47.19 320 ASP A O 1
ATOM 2484 N N . LEU A 1 321 ? -1.780 18.704 -13.951 1.00 50.44 321 LEU A N 1
ATOM 2485 C CA . LEU A 1 321 ? -2.462 18.817 -12.676 1.00 50.44 321 LEU A CA 1
ATOM 2486 C C . LEU A 1 321 ? -3.649 19.796 -12.613 1.00 50.44 321 LEU A C 1
ATOM 2488 O O . LEU A 1 321 ? -3.792 20.559 -11.651 1.00 50.44 321 LEU A O 1
ATOM 2492 N N . LYS A 1 322 ? -4.651 19.655 -13.490 1.00 50.41 322 LYS A N 1
ATOM 2493 C CA . LYS A 1 322 ? -6.020 19.882 -12.994 1.00 50.41 322 LYS A CA 1
ATOM 2494 C C . LYS A 1 322 ? -6.331 18.753 -12.024 1.00 50.41 322 LYS A C 1
ATOM 2496 O O . LYS A 1 322 ? -6.933 17.755 -12.417 1.00 50.41 322 LYS A O 1
ATOM 2501 N N . ARG A 1 323 ? -5.903 18.923 -10.757 1.00 57.66 323 ARG A N 1
ATOM 2502 C CA . ARG A 1 323 ? -6.312 18.083 -9.620 1.00 57.66 323 ARG A CA 1
ATOM 2503 C C . ARG A 1 323 ? -7.780 17.762 -9.845 1.00 57.66 323 ARG A C 1
ATOM 2505 O O . ARG A 1 323 ? -8.582 18.706 -9.897 1.00 57.66 323 ARG A O 1
ATOM 2512 N N . PRO A 1 324 ? -8.141 16.487 -10.055 1.00 60.97 324 PRO A N 1
ATOM 2513 C CA . PRO A 1 324 ? -9.511 16.173 -10.381 1.00 60.97 324 PRO A CA 1
ATOM 2514 C C . PRO A 1 324 ? -10.368 16.731 -9.249 1.00 60.97 324 PRO A C 1
ATOM 2516 O O . PRO A 1 324 ? -9.963 16.741 -8.087 1.00 60.97 324 PRO A O 1
ATOM 2519 N N . LEU A 1 325 ? -11.549 17.254 -9.567 1.00 64.88 325 LEU A N 1
ATOM 2520 C CA . LEU A 1 325 ? -12.463 17.796 -8.558 1.00 64.88 325 LEU A CA 1
ATOM 2521 C C . LEU A 1 325 ? -12.695 16.789 -7.403 1.00 64.88 325 LEU A C 1
ATOM 2523 O O . LEU A 1 325 ? -12.947 17.198 -6.272 1.00 64.88 325 LEU A O 1
ATOM 2527 N N . SER A 1 326 ? -12.529 15.484 -7.672 1.00 66.25 326 SER A N 1
ATOM 2528 C CA . SER A 1 326 ? -12.479 14.402 -6.680 1.00 66.25 326 SER A CA 1
ATOM 2529 C C . SER A 1 326 ? -11.326 14.511 -5.679 1.00 66.25 326 SER A C 1
ATOM 2531 O O . SER A 1 326 ? -11.565 14.286 -4.500 1.00 66.25 326 SER A O 1
ATOM 2533 N N . ALA A 1 327 ? -10.120 14.908 -6.089 1.00 69.31 327 ALA A N 1
ATOM 2534 C CA . ALA A 1 327 ? -8.988 15.117 -5.191 1.00 69.31 327 ALA A CA 1
ATOM 2535 C C . ALA A 1 327 ? -9.249 16.285 -4.229 1.00 69.31 327 ALA A C 1
ATOM 2537 O O . ALA A 1 327 ? -9.001 16.162 -3.035 1.00 69.31 327 ALA A O 1
ATOM 2538 N N . ASN A 1 328 ? -9.834 17.391 -4.702 1.00 73.44 328 ASN A N 1
ATOM 2539 C CA . ASN A 1 328 ? -10.205 18.508 -3.821 1.00 73.44 328 ASN A CA 1
ATOM 2540 C C . ASN A 1 328 ? -11.329 18.124 -2.843 1.00 73.44 328 ASN A C 1
ATOM 2542 O O . ASN A 1 328 ? -11.286 18.497 -1.671 1.00 73.44 328 ASN A O 1
ATOM 2546 N N . LEU A 1 329 ? -12.309 17.336 -3.299 1.00 73.69 329 LEU A N 1
ATOM 2547 C CA . LEU A 1 329 ? -13.347 16.778 -2.427 1.00 73.69 329 LEU A CA 1
ATOM 2548 C C . LEU A 1 329 ? -12.775 15.788 -1.408 1.00 73.69 329 LEU A C 1
ATOM 2550 O O . LEU A 1 329 ? -13.202 15.805 -0.258 1.00 73.69 329 LEU A O 1
ATOM 2554 N N . ALA A 1 330 ? -11.798 14.967 -1.797 1.00 73.12 330 ALA A N 1
ATOM 2555 C CA . ALA A 1 330 ? -11.097 14.076 -0.883 1.00 73.12 330 ALA A CA 1
ATOM 2556 C C . ALA A 1 330 ? -10.337 14.887 0.174 1.00 73.12 330 ALA A C 1
ATOM 2558 O O . ALA A 1 330 ? -10.518 14.648 1.362 1.00 73.12 330 ALA A O 1
ATOM 2559 N N . ILE A 1 331 ? -9.591 15.919 -0.233 1.00 76.44 331 ILE A N 1
ATOM 2560 C CA . ILE A 1 331 ? -8.843 16.798 0.678 1.00 76.44 331 ILE A CA 1
ATOM 2561 C C . ILE A 1 331 ? -9.760 17.466 1.709 1.00 76.44 331 ILE A C 1
ATOM 2563 O O . ILE A 1 331 ? -9.387 17.545 2.876 1.00 76.44 331 ILE A O 1
ATOM 2567 N N . LEU A 1 332 ? -10.963 17.906 1.321 1.00 81.81 332 LEU A N 1
ATOM 2568 C CA . LEU A 1 332 ? -11.931 18.483 2.263 1.00 81.81 332 LEU A CA 1
ATOM 2569 C C . LEU A 1 332 ? -12.663 17.416 3.096 1.00 81.81 332 LEU A C 1
ATOM 2571 O O . LEU A 1 332 ? -12.991 17.649 4.257 1.00 81.81 332 LEU A O 1
ATOM 2575 N N . G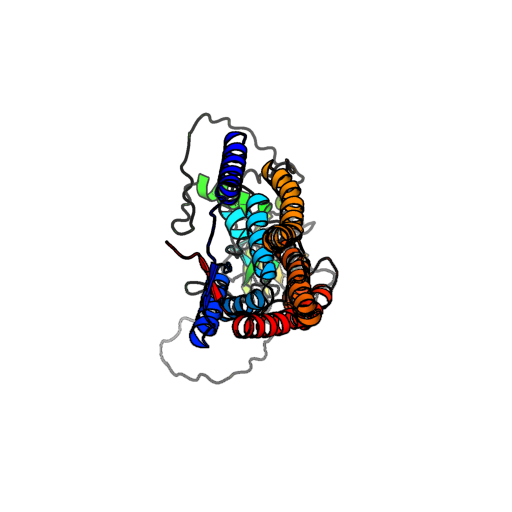LY A 1 333 ? -12.912 16.237 2.525 1.00 81.50 333 GLY A N 1
ATOM 2576 C CA . GLY A 1 333 ? -13.582 15.126 3.199 1.00 81.50 333 GLY A CA 1
ATOM 2577 C C . GLY A 1 333 ? -12.743 14.501 4.315 1.00 81.50 333 GLY A C 1
ATOM 2578 O O . GLY A 1 333 ? -13.296 14.127 5.346 1.00 81.50 333 GLY A O 1
ATOM 2579 N N . ILE A 1 334 ? -11.418 14.441 4.157 1.00 81.19 334 ILE A N 1
ATOM 2580 C CA . ILE A 1 334 ? -10.483 13.889 5.154 1.00 81.19 334 ILE A CA 1
ATOM 2581 C C . ILE A 1 334 ? -10.633 14.540 6.535 1.00 81.19 334 ILE A C 1
ATOM 2583 O O . ILE A 1 334 ? -10.922 13.817 7.490 1.00 81.19 334 ILE A O 1
ATOM 2587 N N . PRO A 1 335 ? -10.464 15.868 6.698 1.00 84.81 335 PRO A N 1
ATOM 2588 C CA . PRO A 1 335 ? -10.558 16.496 8.008 1.00 84.81 335 PRO A CA 1
ATOM 2589 C C . PRO A 1 335 ? -11.959 16.355 8.599 1.00 84.81 335 PRO A C 1
ATOM 2591 O O . PRO A 1 335 ? -12.076 16.197 9.808 1.00 84.81 335 PRO A O 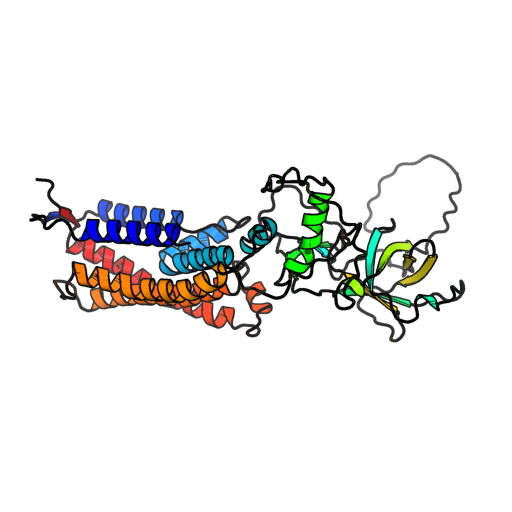1
ATOM 2594 N N . ILE A 1 336 ? -13.011 16.338 7.771 1.00 87.75 336 ILE A N 1
ATOM 2595 C CA . ILE A 1 336 ? -14.387 16.101 8.227 1.00 87.75 336 ILE A CA 1
ATOM 2596 C C . ILE A 1 336 ? -14.533 14.681 8.782 1.00 87.75 336 ILE A C 1
ATOM 2598 O O . ILE A 1 336 ? -15.083 14.509 9.865 1.00 87.75 336 ILE A O 1
ATOM 2602 N N . MET A 1 337 ? -14.018 13.669 8.081 1.00 85.81 337 MET A N 1
ATOM 2603 C CA . MET A 1 337 ? -14.048 12.274 8.530 1.00 85.81 337 MET A CA 1
ATOM 2604 C C . MET A 1 337 ? -13.224 12.064 9.802 1.00 85.81 337 MET A C 1
ATOM 2606 O O . MET A 1 337 ? -13.684 11.395 10.727 1.00 85.81 337 MET A O 1
ATOM 2610 N N . ILE A 1 338 ? -12.038 12.674 9.884 1.00 86.88 338 ILE A N 1
ATOM 2611 C CA . ILE A 1 338 ? -11.212 12.655 11.095 1.00 86.88 338 ILE A CA 1
ATOM 2612 C C . ILE A 1 338 ? -11.972 13.333 12.239 1.00 86.88 338 ILE A C 1
ATOM 2614 O O . ILE A 1 338 ? -12.172 12.717 13.281 1.00 86.88 338 ILE A O 1
ATOM 2618 N N . LEU A 1 339 ? -12.492 14.543 12.043 1.00 90.69 339 LEU A N 1
ATOM 2619 C CA . LEU A 1 339 ? -13.253 15.263 13.063 1.00 90.69 339 LEU A CA 1
ATOM 2620 C C . LEU A 1 339 ? -14.485 14.469 13.525 1.00 90.69 339 LEU A C 1
ATOM 2622 O O . LEU A 1 339 ? -14.723 14.338 14.725 1.00 90.69 339 LEU A O 1
ATOM 2626 N N . ALA A 1 340 ? -15.228 13.874 12.591 1.00 89.62 340 ALA A N 1
ATOM 2627 C CA . ALA A 1 340 ? -16.370 13.020 12.893 1.00 89.62 340 ALA A CA 1
ATOM 2628 C C . ALA A 1 340 ? -15.955 11.796 13.721 1.00 89.62 340 ALA A C 1
ATOM 2630 O O . ALA A 1 340 ? -16.617 11.482 14.705 1.00 89.62 340 ALA A O 1
ATOM 2631 N N . SER A 1 341 ? -14.837 11.142 13.392 1.00 87.81 341 SER A N 1
ATOM 2632 C CA . SER A 1 341 ? -14.326 9.998 14.161 1.00 87.81 341 SER A CA 1
ATOM 2633 C C . SER A 1 341 ? -13.908 10.362 15.595 1.00 87.81 341 SER A C 1
ATOM 2635 O O . SER A 1 341 ? -13.974 9.518 16.490 1.00 87.81 341 SER A O 1
ATOM 2637 N N . PHE A 1 342 ? -13.535 11.625 15.835 1.00 89.00 342 PHE A N 1
ATOM 2638 C CA . PHE A 1 342 ? -13.213 12.138 17.164 1.00 89.00 342 PHE A CA 1
ATOM 2639 C C . PHE A 1 342 ? -14.473 12.514 17.944 1.00 89.00 342 PHE A C 1
ATOM 2641 O O . PHE A 1 342 ? -14.579 12.180 19.116 1.00 89.00 342 PHE A O 1
ATOM 2648 N N . ILE A 1 343 ? -15.440 13.178 17.309 1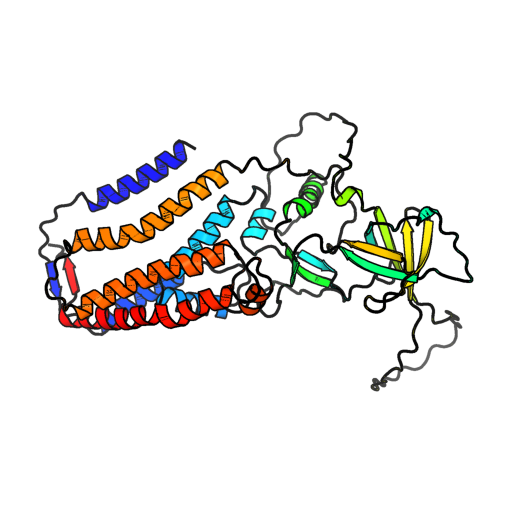.00 92.88 343 ILE A N 1
ATOM 2649 C CA . ILE A 1 343 ? -16.627 13.722 17.984 1.00 92.88 343 ILE A CA 1
ATOM 2650 C C . ILE A 1 343 ? -17.718 12.664 18.185 1.00 92.88 343 ILE A C 1
ATOM 2652 O O . ILE A 1 343 ? -18.313 12.587 19.262 1.00 92.88 343 ILE A O 1
ATOM 2656 N N . LEU A 1 344 ? -17.992 11.839 17.170 1.00 91.25 344 LEU A N 1
ATOM 2657 C CA . LEU A 1 344 ? -19.148 10.939 17.144 1.00 91.25 344 LEU A CA 1
ATOM 2658 C C . LEU A 1 344 ? -19.195 9.961 18.333 1.00 91.25 344 LEU A C 1
ATOM 2660 O O . LEU A 1 344 ? -20.269 9.838 18.924 1.00 91.25 344 LEU A O 1
ATOM 2664 N N . PRO A 1 345 ? -18.086 9.318 18.762 1.00 90.06 345 PRO A N 1
ATOM 2665 C CA . PRO A 1 345 ? -18.117 8.442 19.932 1.00 90.06 345 PRO A CA 1
ATOM 2666 C C . PRO A 1 345 ? -18.574 9.170 21.200 1.00 90.06 345 PRO A C 1
ATOM 2668 O O . PRO A 1 345 ? -19.367 8.631 21.968 1.00 90.06 345 PRO A O 1
ATOM 2671 N N . TYR A 1 346 ? -18.137 10.416 21.405 1.00 90.75 346 TYR A N 1
ATOM 2672 C CA . TYR A 1 346 ? -18.523 11.197 22.581 1.00 90.75 346 TYR A CA 1
ATOM 2673 C C . TYR A 1 346 ? -19.958 11.704 22.500 1.00 90.75 346 TYR A C 1
ATOM 2675 O O . TYR A 1 346 ? -20.629 11.751 23.525 1.00 90.75 346 TYR A O 1
ATOM 2683 N N . VAL A 1 347 ? -20.455 12.025 21.302 1.00 91.44 347 VAL A N 1
ATOM 2684 C CA . VAL A 1 347 ? -21.873 12.353 21.096 1.00 91.44 347 VAL A CA 1
ATOM 2685 C C . VAL A 1 347 ? -22.750 11.154 21.449 1.00 91.44 347 VAL A C 1
ATOM 2687 O O . VAL A 1 347 ? -23.727 11.313 22.172 1.00 91.44 347 VAL A O 1
ATOM 2690 N N . VAL A 1 348 ? -22.380 9.946 21.014 1.00 88.12 348 VAL A N 1
ATOM 2691 C CA . VAL A 1 348 ? -23.101 8.715 21.372 1.00 88.12 348 VAL A CA 1
ATOM 2692 C C . VAL A 1 348 ? -23.075 8.485 22.885 1.00 88.12 348 VAL A C 1
ATOM 2694 O O . VAL A 1 348 ? -24.122 8.247 23.486 1.00 88.12 348 VAL A O 1
ATOM 2697 N N . VAL A 1 349 ? -21.907 8.615 23.526 1.00 88.06 349 VAL A N 1
ATOM 2698 C CA . VAL A 1 349 ? -21.800 8.500 24.990 1.00 88.06 349 VAL A CA 1
ATOM 2699 C C . VAL A 1 349 ? -22.659 9.555 25.691 1.00 88.06 349 VAL A C 1
ATOM 2701 O O . VAL A 1 349 ? -23.359 9.217 26.643 1.00 88.06 349 VAL A O 1
ATOM 2704 N N . PHE A 1 350 ? -22.659 10.804 25.224 1.00 88.94 350 PHE A N 1
ATOM 2705 C CA . PHE A 1 350 ? -23.490 11.876 25.771 1.00 88.94 350 PHE A CA 1
ATOM 2706 C C . PHE A 1 350 ? -24.983 11.574 25.632 1.00 88.94 350 PHE A C 1
ATOM 2708 O O . PHE A 1 350 ? -25.708 11.691 26.611 1.00 88.94 350 PHE A O 1
ATOM 2715 N N . ILE A 1 351 ? -25.440 11.128 24.459 1.00 87.44 351 ILE A N 1
ATOM 2716 C CA . ILE A 1 351 ? -26.852 10.791 24.219 1.00 87.44 351 ILE A CA 1
ATOM 2717 C C . ILE A 1 351 ? -27.324 9.689 25.175 1.00 87.44 351 ILE A C 1
ATOM 2719 O O . ILE A 1 351 ? -28.421 9.783 25.717 1.00 87.44 351 ILE A O 1
ATOM 2723 N N . PHE A 1 352 ? -26.507 8.655 25.400 1.00 82.38 352 PHE A N 1
ATOM 2724 C CA . PHE A 1 352 ? -26.899 7.530 26.252 1.00 82.38 352 PHE A CA 1
ATOM 2725 C C . PHE A 1 352 ? -26.733 7.787 27.749 1.00 82.38 352 PHE A C 1
ATOM 2727 O O . PHE A 1 352 ? -27.491 7.227 28.537 1.00 82.38 352 PHE A O 1
ATOM 2734 N N . SER A 1 353 ? -25.734 8.572 28.155 1.00 85.31 353 SER A N 1
ATOM 2735 C CA . SER A 1 353 ? -25.390 8.735 29.575 1.00 85.31 353 SER A CA 1
ATOM 2736 C C . SER A 1 353 ? -25.677 10.119 30.141 1.00 85.31 353 SER A C 1
ATOM 2738 O O . SER A 1 353 ? -25.622 10.281 31.352 1.00 85.31 353 SER A O 1
ATOM 2740 N N . GLY A 1 354 ? -25.876 11.141 29.306 1.00 88.62 354 GLY A N 1
ATOM 2741 C CA . GLY A 1 354 ? -25.836 12.545 29.733 1.00 88.62 354 GLY A CA 1
ATOM 2742 C C . GLY A 1 354 ? -24.491 12.960 30.347 1.00 88.62 354 GLY A C 1
ATOM 2743 O O . GLY A 1 354 ? -24.415 13.986 31.013 1.00 88.62 354 GLY A O 1
ATOM 2744 N N . PHE A 1 355 ? -23.440 12.142 30.180 1.00 86.44 355 PHE A N 1
ATOM 2745 C CA . PHE A 1 355 ? -22.213 12.164 30.987 1.00 86.44 355 PHE A CA 1
ATOM 2746 C C . PHE A 1 355 ? -22.441 12.042 32.503 1.00 86.44 355 PHE A C 1
ATOM 2748 O O . PHE A 1 355 ? -21.560 12.371 33.303 1.00 86.44 355 PHE A O 1
ATOM 2755 N N . GLU A 1 356 ? -23.584 11.503 32.920 1.00 87.44 356 GLU A N 1
ATOM 2756 C CA . GLU A 1 356 ? -23.822 11.149 34.307 1.00 87.44 356 GLU A CA 1
ATOM 2757 C C . GLU A 1 356 ? -22.976 9.933 34.699 1.00 87.44 356 GLU A C 1
ATOM 2759 O O . GLU A 1 356 ? -22.835 8.950 33.971 1.00 87.44 356 GLU A O 1
ATOM 2764 N N . ALA A 1 357 ? -22.400 9.987 35.899 1.00 82.94 357 ALA A N 1
ATOM 2765 C CA . ALA A 1 357 ? -21.550 8.923 36.425 1.00 82.94 357 ALA A CA 1
ATOM 2766 C C . ALA A 1 357 ? -22.284 7.578 36.580 1.00 82.94 357 ALA A C 1
ATOM 2768 O O . ALA A 1 357 ? -21.662 6.509 36.515 1.00 82.94 357 ALA A O 1
ATOM 2769 N N . GLY A 1 358 ? -23.592 7.632 36.843 1.00 86.94 358 GLY A N 1
ATOM 2770 C CA . GLY A 1 358 ? -24.390 6.477 37.234 1.00 86.94 358 GLY A CA 1
ATOM 2771 C C . GLY A 1 358 ? -23.745 5.704 38.391 1.00 86.94 358 GLY A C 1
ATOM 2772 O O . GLY A 1 358 ? -23.224 6.284 39.342 1.00 86.94 358 GLY A O 1
ATOM 2773 N N . ARG A 1 359 ? -23.741 4.369 38.286 1.00 90.50 359 ARG A N 1
ATOM 2774 C CA . ARG A 1 359 ? -23.102 3.457 39.257 1.00 90.50 359 ARG A CA 1
ATOM 2775 C C . ARG A 1 359 ? -21.640 3.132 38.930 1.00 90.50 359 ARG A C 1
ATOM 2777 O O . ARG A 1 359 ? -21.035 2.303 39.603 1.00 90.50 359 ARG A O 1
ATOM 2784 N N . SER A 1 360 ? -21.071 3.748 37.893 1.00 91.12 360 SER A N 1
ATOM 2785 C CA . SER A 1 360 ? -19.714 3.431 37.451 1.00 91.12 360 SER A CA 1
ATOM 2786 C C . SER A 1 360 ? -18.651 4.114 38.317 1.00 91.12 360 SER A C 1
ATOM 2788 O O . SER A 1 360 ? -18.716 5.307 38.646 1.00 91.12 360 SER A O 1
ATOM 2790 N N . THR A 1 361 ? -17.612 3.364 38.666 1.00 95.25 361 THR A N 1
ATOM 2791 C CA . THR A 1 361 ? -16.464 3.909 39.397 1.00 95.25 361 THR A CA 1
ATOM 2792 C C . THR A 1 361 ? -15.656 4.863 38.516 1.00 95.25 361 THR A C 1
ATOM 2794 O O . THR A 1 361 ? -15.701 4.805 37.283 1.00 95.25 361 THR A O 1
ATOM 2797 N N . LEU A 1 362 ? -14.878 5.746 39.147 1.00 94.06 362 LEU A N 1
ATOM 2798 C CA . LEU A 1 362 ? -13.974 6.649 38.430 1.00 94.06 362 LEU A CA 1
ATOM 2799 C C . LEU A 1 362 ? -12.949 5.867 37.591 1.00 94.06 362 LEU A C 1
ATOM 2801 O O . LEU A 1 362 ? -12.689 6.230 36.449 1.00 94.06 362 LEU A O 1
ATOM 2805 N N . ALA A 1 363 ? -12.434 4.752 38.118 1.00 93.88 363 ALA A N 1
ATOM 2806 C CA . ALA A 1 363 ? -11.499 3.893 37.399 1.00 93.88 363 ALA A CA 1
ATOM 2807 C C . ALA A 1 363 ? -12.133 3.249 36.155 1.00 93.88 363 ALA A C 1
ATOM 2809 O O . ALA A 1 363 ? -11.513 3.253 35.095 1.00 93.88 363 ALA A O 1
ATOM 2810 N N . GLN A 1 364 ? -13.367 2.734 36.257 1.00 93.69 364 GLN A N 1
ATOM 2811 C CA . GLN A 1 364 ? -14.084 2.165 35.107 1.00 93.69 364 GLN A CA 1
ATOM 2812 C C . GLN A 1 364 ? -14.222 3.209 33.987 1.00 93.69 364 GLN A C 1
ATOM 2814 O O . GLN A 1 364 ? -13.842 2.949 32.848 1.00 93.69 364 GLN A O 1
ATOM 2819 N N . ARG A 1 365 ? -14.668 4.426 34.322 1.00 93.38 365 ARG A N 1
ATOM 2820 C CA . ARG A 1 365 ? -14.802 5.531 33.357 1.00 93.38 365 ARG A CA 1
ATOM 2821 C C . ARG A 1 365 ? -13.468 5.946 32.747 1.00 93.38 365 ARG A C 1
ATOM 2823 O O . ARG A 1 365 ? -13.384 6.100 31.532 1.00 93.38 365 ARG A O 1
ATOM 2830 N N . ALA A 1 366 ? -12.427 6.085 33.567 1.00 92.69 366 ALA A N 1
ATOM 2831 C CA . ALA A 1 366 ? -11.099 6.467 33.102 1.00 92.69 366 ALA A CA 1
ATOM 2832 C C . ALA A 1 366 ? -10.536 5.461 32.087 1.00 92.69 366 ALA A C 1
ATOM 2834 O O . ALA A 1 366 ? -9.996 5.876 31.062 1.00 92.69 366 ALA A O 1
ATOM 2835 N N . TRP A 1 367 ? -10.703 4.154 32.320 1.00 94.62 367 TRP A N 1
ATOM 2836 C CA . TRP A 1 367 ? -10.231 3.128 31.385 1.00 94.62 367 TRP A CA 1
ATOM 2837 C C . TRP A 1 367 ? -11.001 3.120 30.068 1.00 94.62 367 TRP A C 1
ATOM 2839 O O . TRP A 1 367 ? -10.374 3.052 29.013 1.00 94.62 367 TRP A O 1
ATOM 2849 N N . ILE A 1 368 ? -12.331 3.236 30.111 1.00 93.25 368 ILE A N 1
ATOM 2850 C CA . ILE A 1 368 ? -13.150 3.289 28.892 1.00 93.25 368 ILE A CA 1
ATOM 2851 C C . ILE A 1 368 ? -12.835 4.547 28.071 1.00 93.25 368 ILE A C 1
ATOM 2853 O O . ILE A 1 368 ? -12.643 4.450 26.860 1.00 93.25 368 ILE A O 1
ATOM 2857 N N . MET A 1 369 ? -12.688 5.708 28.716 1.00 92.94 369 MET A N 1
ATOM 2858 C CA . MET A 1 369 ? -12.305 6.945 28.025 1.00 92.94 369 MET A CA 1
ATOM 2859 C C . MET A 1 369 ? -10.883 6.876 27.464 1.00 92.94 369 MET A C 1
ATOM 2861 O O . MET A 1 369 ? -10.664 7.253 26.317 1.00 92.94 369 MET A O 1
ATOM 2865 N N . SER A 1 370 ? -9.930 6.325 28.223 1.00 92.88 370 SER A N 1
ATOM 2866 C CA . SER A 1 370 ? -8.555 6.134 27.743 1.00 92.88 370 SER A CA 1
ATOM 2867 C C . SER A 1 370 ? -8.495 5.193 26.541 1.00 92.88 370 SER A C 1
ATOM 2869 O O . SER A 1 370 ? -7.690 5.415 25.642 1.00 92.88 370 SER A O 1
ATOM 2871 N N . TRP A 1 371 ? -9.343 4.160 26.503 1.00 94.50 371 TRP A N 1
ATOM 2872 C CA . TRP A 1 371 ? -9.446 3.258 25.357 1.00 94.50 371 TRP A CA 1
ATOM 2873 C C . TRP A 1 371 ? -10.021 3.963 24.121 1.00 94.50 371 TRP A C 1
ATOM 2875 O O . TRP A 1 371 ? -9.471 3.831 23.029 1.00 94.50 371 TRP A O 1
ATOM 2885 N N . ALA A 1 372 ? -11.072 4.772 24.283 1.00 90.44 372 ALA A N 1
ATOM 2886 C CA . ALA A 1 372 ? -11.607 5.577 23.186 1.00 90.44 372 ALA A CA 1
ATOM 2887 C C . ALA A 1 372 ? -10.548 6.549 22.626 1.00 90.44 372 ALA A C 1
ATOM 2889 O O . ALA A 1 372 ? -10.308 6.575 21.417 1.00 90.44 372 ALA A O 1
ATOM 2890 N N . SER A 1 373 ? -9.854 7.283 23.504 1.00 91.19 373 SER A N 1
ATOM 2891 C CA . SER A 1 373 ? -8.784 8.208 23.113 1.00 91.19 373 SER A CA 1
ATOM 2892 C C . SER A 1 373 ? -7.580 7.493 22.485 1.00 91.19 373 SER A C 1
ATOM 2894 O O . SER A 1 373 ? -7.009 8.001 21.521 1.00 91.19 373 SER A O 1
ATOM 2896 N N . SER A 1 374 ? -7.188 6.308 22.976 1.00 91.44 374 SER A N 1
ATOM 2897 C CA . SER A 1 374 ? -6.080 5.544 22.379 1.00 91.44 374 SER A CA 1
ATOM 2898 C C . SER A 1 374 ? -6.429 5.041 20.979 1.00 91.44 374 SER A C 1
ATOM 2900 O O . SER A 1 374 ? -5.580 5.063 20.088 1.00 91.44 374 SER A O 1
ATOM 2902 N N . GLY A 1 375 ? -7.694 4.677 20.757 1.00 90.56 375 GLY A N 1
ATOM 2903 C CA . GLY A 1 375 ? -8.243 4.426 19.433 1.00 90.56 375 GLY A CA 1
ATOM 2904 C C . GLY A 1 375 ? -8.079 5.639 18.515 1.00 90.56 375 GLY A C 1
ATOM 2905 O O . GLY A 1 375 ? -7.450 5.538 17.465 1.00 90.56 375 GLY A O 1
ATOM 2906 N N . GLN A 1 376 ? -8.551 6.812 18.921 1.00 91.06 376 GLN A N 1
ATOM 2907 C CA . GLN A 1 376 ? -8.421 8.037 18.120 1.00 91.06 376 GLN A CA 1
ATOM 2908 C C . GLN A 1 376 ? -6.960 8.390 17.798 1.00 91.06 376 GLN A C 1
ATOM 2910 O O . GLN A 1 376 ? -6.645 8.765 16.671 1.00 91.06 376 GLN A O 1
ATOM 2915 N N . LEU A 1 377 ? -6.038 8.195 18.743 1.00 89.50 377 LEU A N 1
ATOM 2916 C CA . LEU A 1 377 ? -4.610 8.388 18.489 1.00 89.50 377 LEU A CA 1
ATOM 2917 C C . LEU A 1 377 ? -4.054 7.353 17.495 1.00 89.50 377 LEU A C 1
ATOM 2919 O O . LEU A 1 377 ? -3.242 7.704 16.641 1.00 89.50 377 LEU A O 1
ATOM 2923 N N . SER A 1 378 ? -4.533 6.103 17.552 1.00 91.12 378 SER A N 1
ATOM 2924 C CA . SER A 1 378 ? -4.186 5.066 16.571 1.00 91.12 378 SER A CA 1
ATOM 2925 C C . SER A 1 378 ? -4.685 5.395 15.160 1.00 91.12 378 SER A C 1
ATOM 2927 O O . SER A 1 378 ? -4.005 5.070 14.190 1.00 91.12 378 SER A O 1
ATOM 2929 N N . LEU A 1 379 ? -5.826 6.089 15.028 1.00 90.38 379 LEU A N 1
ATOM 2930 C CA . LEU A 1 379 ? -6.300 6.581 13.733 1.00 90.38 379 LEU A CA 1
ATOM 2931 C C . LEU A 1 379 ? -5.284 7.540 13.121 1.00 90.38 379 LEU A C 1
ATOM 2933 O O . LEU A 1 379 ? -4.963 7.417 11.945 1.00 90.38 379 LEU A O 1
ATOM 2937 N N . LEU A 1 380 ? -4.784 8.487 13.917 1.00 86.94 380 LEU A N 1
ATOM 2938 C CA . LEU A 1 380 ? -3.824 9.477 13.439 1.00 86.94 380 LEU A CA 1
ATOM 2939 C C . LEU A 1 380 ? -2.483 8.831 13.093 1.00 86.94 380 LEU A C 1
ATOM 2941 O O . LEU A 1 380 ? -1.937 9.121 12.034 1.00 86.94 380 LEU A O 1
ATOM 2945 N N . SER A 1 381 ? -1.963 7.941 13.945 1.00 88.00 381 SER A N 1
ATOM 2946 C CA . SER A 1 381 ? -0.659 7.320 13.700 1.00 88.00 381 SER A CA 1
ATOM 2947 C C . SER A 1 381 ? -0.696 6.343 12.524 1.00 88.00 381 SER A C 1
ATOM 2949 O O . SER A 1 381 ? 0.071 6.510 11.580 1.00 88.00 381 SER A O 1
ATOM 2951 N N . PHE A 1 382 ? -1.605 5.364 12.521 1.00 87.56 382 PHE A N 1
ATOM 2952 C CA . PHE A 1 382 ? -1.690 4.385 11.431 1.00 87.56 382 PHE A CA 1
ATOM 2953 C C . PHE A 1 382 ? -2.307 4.973 10.163 1.00 87.56 382 PHE A C 1
ATOM 2955 O O . PHE A 1 382 ? -1.847 4.652 9.072 1.00 87.56 382 PHE A O 1
ATOM 2962 N N . GLY A 1 383 ? -3.302 5.855 10.282 1.00 86.38 383 GLY A N 1
ATOM 2963 C CA . GLY A 1 383 ? -3.918 6.516 9.131 1.00 86.38 383 GLY A CA 1
ATOM 2964 C C . GLY A 1 383 ? -2.926 7.390 8.366 1.00 86.38 383 GLY A C 1
ATOM 2965 O O . GLY A 1 383 ? -2.880 7.303 7.144 1.00 86.38 383 GLY A O 1
ATOM 2966 N N . LEU A 1 384 ? -2.076 8.159 9.061 1.00 83.81 384 LEU A N 1
ATOM 2967 C CA . LEU A 1 384 ? -1.018 8.943 8.413 1.00 83.81 384 LEU A CA 1
ATOM 2968 C C . LEU A 1 384 ? 0.005 8.044 7.711 1.00 83.81 384 LEU A C 1
ATOM 2970 O O . LEU A 1 384 ? 0.416 8.337 6.594 1.00 83.81 384 LEU A O 1
ATOM 2974 N N . ILE A 1 385 ? 0.408 6.944 8.347 1.00 85.75 385 ILE A N 1
ATOM 2975 C CA . ILE A 1 385 ? 1.397 6.026 7.771 1.00 85.75 385 ILE A CA 1
ATOM 2976 C C . ILE A 1 385 ? 0.850 5.341 6.528 1.00 85.75 385 ILE A C 1
ATOM 2978 O O . ILE A 1 385 ? 1.550 5.297 5.529 1.00 85.75 385 ILE A O 1
ATOM 2982 N N . ILE A 1 386 ? -0.390 4.853 6.565 1.00 85.94 386 ILE A N 1
ATOM 2983 C CA . ILE A 1 386 ? -1.021 4.201 5.410 1.00 85.94 386 ILE A CA 1
ATOM 2984 C C . ILE A 1 386 ? -1.284 5.214 4.295 1.00 85.94 386 ILE A C 1
ATOM 2986 O O . ILE A 1 386 ? -1.174 4.879 3.124 1.00 85.94 386 ILE A O 1
ATOM 2990 N N . PHE A 1 387 ? -1.591 6.463 4.644 1.00 81.62 387 PHE A N 1
ATOM 2991 C CA . PHE A 1 387 ? -1.731 7.532 3.662 1.00 81.62 387 PHE A CA 1
ATOM 2992 C C . PHE A 1 387 ? -0.407 7.842 2.947 1.00 81.62 387 PHE A C 1
ATOM 2994 O O . PHE A 1 387 ? -0.397 8.026 1.735 1.00 81.62 387 PHE A O 1
ATOM 3001 N N . LEU A 1 388 ? 0.707 7.894 3.684 1.00 81.06 388 LEU A N 1
ATOM 3002 C CA . LEU A 1 388 ? 2.036 8.164 3.118 1.00 81.06 388 LEU A CA 1
ATOM 3003 C C . LEU A 1 388 ? 2.658 6.938 2.439 1.00 81.06 388 LEU A C 1
ATOM 3005 O O . LEU A 1 388 ? 3.432 7.078 1.498 1.00 81.06 388 LEU A O 1
ATOM 3009 N N . HIS A 1 389 ? 2.323 5.747 2.924 1.00 81.50 389 HIS A N 1
ATOM 3010 C CA . HIS A 1 389 ? 2.816 4.464 2.445 1.00 81.50 389 HIS A CA 1
ATOM 3011 C C . HIS A 1 389 ? 1.632 3.496 2.322 1.00 81.50 389 HIS A C 1
ATOM 3013 O O . HIS A 1 389 ? 1.404 2.691 3.231 1.00 81.50 389 HIS A O 1
ATOM 3019 N N . PRO A 1 390 ? 0.878 3.545 1.208 1.00 77.81 390 PRO A N 1
ATOM 3020 C CA . PRO A 1 390 ? -0.235 2.625 0.956 1.00 77.81 390 PRO A CA 1
ATOM 3021 C C . PRO A 1 390 ? 0.191 1.156 1.088 1.00 77.81 390 PRO A C 1
ATOM 3023 O O . PRO A 1 390 ? -0.507 0.367 1.723 1.00 77.81 390 PRO A O 1
ATOM 3026 N N . HIS A 1 391 ? 1.422 0.866 0.648 1.00 76.31 391 HIS A N 1
ATOM 3027 C CA . HIS A 1 391 ? 2.106 -0.430 0.715 1.00 76.31 391 HIS A CA 1
ATOM 3028 C C . HIS A 1 391 ? 2.528 -0.875 2.126 1.00 76.31 391 HIS A C 1
ATOM 3030 O O . HIS A 1 391 ? 3.189 -1.906 2.291 1.00 76.31 391 HIS A O 1
ATOM 3036 N N . PHE A 1 392 ? 2.210 -0.106 3.172 1.00 84.50 392 PHE A N 1
ATOM 3037 C CA . PHE A 1 392 ? 2.680 -0.407 4.515 1.00 84.50 392 PHE A CA 1
ATOM 3038 C C . PHE A 1 392 ? 2.101 -1.731 5.032 1.00 84.50 392 PHE A C 1
ATOM 3040 O O . PHE A 1 392 ? 0.906 -1.874 5.314 1.00 84.50 392 PHE A O 1
ATOM 3047 N N . SER A 1 393 ? 2.994 -2.690 5.266 1.00 84.56 393 SER A N 1
ATOM 3048 C CA . SER A 1 393 ? 2.689 -3.909 5.997 1.00 84.56 393 SER A CA 1
ATOM 3049 C C . SER A 1 393 ? 3.524 -4.010 7.267 1.00 84.56 393 SER A C 1
ATOM 3051 O O . SER A 1 393 ? 4.706 -3.671 7.295 1.00 84.56 393 SER A O 1
ATOM 3053 N N . LEU A 1 394 ? 2.925 -4.569 8.323 1.00 85.50 394 LEU A N 1
ATOM 3054 C CA . LEU A 1 394 ? 3.623 -4.872 9.574 1.00 85.50 394 LEU A CA 1
ATOM 3055 C C . LEU A 1 394 ? 4.847 -5.773 9.349 1.00 85.50 394 LEU A C 1
ATOM 3057 O O . LEU A 1 394 ? 5.810 -5.671 10.102 1.00 85.50 394 LEU A O 1
ATOM 3061 N N . SER A 1 395 ? 4.844 -6.629 8.319 1.00 83.88 395 SER A N 1
ATOM 3062 C CA . SER A 1 395 ? 6.006 -7.464 7.996 1.00 83.88 395 SER A CA 1
ATOM 3063 C C . SER A 1 395 ? 7.115 -6.730 7.241 1.00 83.88 395 SER A C 1
ATOM 3065 O O . SER A 1 395 ? 8.261 -7.142 7.363 1.00 83.88 395 SER A O 1
ATOM 3067 N N . THR A 1 396 ? 6.788 -5.684 6.473 1.00 79.50 396 THR A N 1
ATOM 3068 C CA . THR A 1 396 ? 7.729 -4.927 5.616 1.00 79.50 396 THR A CA 1
ATOM 3069 C C . THR A 1 396 ? 8.094 -3.556 6.195 1.00 79.50 396 THR A C 1
ATOM 3071 O O . THR A 1 396 ? 8.681 -2.702 5.534 1.00 79.50 396 THR A O 1
ATOM 3074 N N . TRP A 1 397 ? 7.736 -3.306 7.456 1.00 84.69 397 TRP A N 1
ATOM 3075 C CA . TRP A 1 397 ? 7.931 -2.008 8.100 1.00 84.69 397 TRP A CA 1
ATOM 3076 C C . TRP A 1 397 ? 9.401 -1.571 8.181 1.00 84.69 397 TRP A C 1
ATOM 3078 O O . TRP A 1 397 ? 9.667 -0.373 8.247 1.00 84.69 397 TRP A O 1
ATOM 3088 N N . LYS A 1 398 ? 10.357 -2.513 8.192 1.00 83.00 398 LYS A N 1
ATOM 3089 C CA . LYS A 1 398 ? 11.794 -2.199 8.232 1.00 83.00 398 LYS A CA 1
ATOM 3090 C C . LYS A 1 398 ? 12.270 -1.637 6.898 1.00 83.00 398 LYS A C 1
ATOM 3092 O O . LYS A 1 398 ? 13.044 -0.686 6.882 1.00 83.00 398 LYS A O 1
ATOM 3097 N N . GLU A 1 399 ? 11.792 -2.224 5.810 1.00 80.00 399 GLU A N 1
ATOM 3098 C CA . GLU A 1 399 ? 12.059 -1.824 4.436 1.00 80.00 399 GLU A CA 1
ATOM 3099 C C . GLU A 1 399 ? 11.455 -0.439 4.179 1.00 80.00 399 GLU A C 1
ATOM 3101 O O . GLU A 1 399 ? 12.185 0.491 3.834 1.00 80.00 399 GLU A O 1
ATOM 3106 N N . ALA A 1 400 ? 10.178 -0.249 4.529 1.00 75.56 400 ALA A N 1
ATOM 3107 C CA . ALA A 1 400 ? 9.512 1.053 4.447 1.00 75.56 400 ALA A CA 1
ATOM 3108 C C . ALA A 1 400 ? 10.215 2.131 5.299 1.00 75.56 400 ALA A C 1
ATOM 3110 O O . ALA A 1 400 ? 10.319 3.292 4.905 1.00 75.56 400 ALA A O 1
ATOM 3111 N N . ALA A 1 401 ? 10.744 1.764 6.473 1.00 80.38 401 ALA A N 1
ATOM 3112 C CA . ALA A 1 401 ? 11.458 2.695 7.347 1.00 80.38 401 ALA A CA 1
ATOM 3113 C C . ALA A 1 401 ? 12.804 3.168 6.780 1.00 80.38 401 ALA A C 1
ATOM 3115 O O . ALA A 1 401 ? 13.294 4.217 7.211 1.00 80.38 401 ALA A O 1
ATOM 3116 N N . LYS A 1 402 ? 13.406 2.403 5.860 1.00 81.94 402 LYS A N 1
ATOM 3117 C CA . LYS A 1 402 ? 14.681 2.743 5.222 1.00 81.94 402 LYS A CA 1
ATOM 3118 C C . LYS A 1 402 ? 14.503 3.797 4.127 1.00 81.94 402 LYS A C 1
ATOM 3120 O O . LYS A 1 402 ? 15.349 4.676 4.014 1.00 81.94 402 LYS A O 1
ATOM 3125 N N . ASN A 1 403 ? 13.393 3.737 3.393 1.00 71.00 403 ASN A N 1
ATOM 3126 C CA . ASN A 1 403 ? 13.171 4.515 2.169 1.00 71.00 403 ASN A CA 1
ATOM 3127 C C . ASN A 1 403 ? 12.276 5.750 2.364 1.00 71.00 403 ASN A C 1
ATOM 3129 O O . ASN A 1 403 ? 11.731 6.280 1.403 1.00 71.00 403 ASN A O 1
ATOM 3133 N N . SER A 1 404 ? 12.063 6.211 3.598 1.00 76.69 404 SER A N 1
ATOM 3134 C CA . SER A 1 404 ? 11.147 7.333 3.803 1.00 76.69 404 SER A CA 1
ATOM 3135 C C . SER A 1 404 ? 11.774 8.709 3.589 1.00 76.69 404 SER A C 1
ATOM 3137 O O . SER A 1 404 ? 12.847 9.018 4.110 1.00 76.69 404 SER A O 1
ATOM 3139 N N . ILE A 1 405 ? 10.969 9.576 2.974 1.00 77.12 405 ILE A N 1
ATOM 3140 C CA . ILE A 1 405 ? 11.138 11.023 2.812 1.00 77.12 405 ILE A CA 1
ATOM 3141 C C . ILE A 1 405 ? 11.491 11.733 4.133 1.00 77.12 405 ILE A C 1
ATOM 3143 O O . ILE A 1 405 ? 12.300 12.656 4.144 1.00 77.12 405 ILE A O 1
ATOM 3147 N N . PHE A 1 406 ? 10.929 11.304 5.269 1.00 82.81 406 PHE A N 1
ATOM 3148 C CA . PHE A 1 406 ? 11.171 11.935 6.580 1.00 82.81 406 PHE A CA 1
ATOM 3149 C C . PHE A 1 406 ? 12.459 11.461 7.278 1.00 82.81 406 PHE A C 1
ATOM 3151 O O . PHE A 1 406 ? 12.672 11.730 8.464 1.00 82.81 406 PHE A O 1
ATOM 3158 N N . GLY A 1 407 ? 13.324 10.759 6.548 1.00 83.25 407 GLY A N 1
ATOM 3159 C CA . GLY A 1 407 ? 14.598 10.248 7.026 1.00 83.25 407 GLY A CA 1
ATOM 3160 C C . GLY A 1 407 ? 14.495 8.859 7.664 1.00 83.25 407 GLY A C 1
ATOM 3161 O O . GLY A 1 407 ? 13.431 8.441 8.138 1.00 83.25 407 GLY A O 1
ATOM 3162 N N . PRO A 1 408 ? 15.613 8.117 7.706 1.00 84.25 408 PRO A N 1
ATOM 3163 C CA . PRO A 1 408 ? 15.633 6.764 8.236 1.00 84.25 408 PRO A CA 1
ATOM 3164 C C . PRO A 1 408 ? 15.214 6.757 9.712 1.00 84.25 408 PRO A C 1
ATOM 3166 O O . PRO A 1 408 ? 15.796 7.433 10.562 1.00 84.25 408 PRO A O 1
ATOM 3169 N N . GLY A 1 409 ? 14.185 5.968 10.029 1.00 84.25 409 GLY A N 1
ATOM 3170 C CA . GLY A 1 409 ? 13.763 5.718 11.410 1.00 84.25 409 GLY A CA 1
ATOM 3171 C C . GLY A 1 409 ? 12.600 6.560 11.955 1.00 84.25 409 GLY A C 1
ATOM 3172 O O . GLY A 1 409 ? 12.238 6.378 13.118 1.00 84.25 409 GLY A O 1
ATOM 3173 N N . TRP A 1 410 ? 11.955 7.434 11.175 1.00 86.81 410 TRP A N 1
ATOM 3174 C CA . TRP A 1 410 ? 10.742 8.124 11.658 1.00 86.81 410 TRP A CA 1
ATOM 3175 C C . TRP A 1 410 ? 9.556 7.152 11.851 1.00 86.81 410 TRP A C 1
ATOM 3177 O O . TRP A 1 410 ? 8.890 7.212 12.885 1.00 86.81 410 TRP A O 1
ATOM 3187 N N . ILE A 1 411 ? 9.345 6.202 10.922 1.00 86.12 411 ILE A N 1
ATOM 3188 C CA . ILE A 1 411 ? 8.293 5.169 11.014 1.00 86.12 411 ILE A CA 1
ATOM 3189 C C . ILE A 1 411 ? 8.397 4.402 12.337 1.00 86.12 411 ILE A C 1
ATOM 3191 O O . ILE A 1 411 ? 7.425 4.404 13.092 1.00 86.12 411 ILE A O 1
ATOM 3195 N N . PRO A 1 412 ? 9.543 3.778 12.693 1.00 86.69 412 PRO A N 1
ATOM 3196 C CA . PRO A 1 412 ? 9.649 3.049 13.951 1.00 86.69 412 PRO A CA 1
ATOM 3197 C C . PRO A 1 412 ? 9.436 3.951 15.171 1.00 86.69 412 PRO A C 1
ATOM 3199 O O . PRO A 1 412 ? 8.832 3.500 16.140 1.00 86.69 412 PRO A O 1
ATOM 3202 N N . ARG A 1 413 ? 9.854 5.226 15.133 1.00 87.38 413 ARG A N 1
ATOM 3203 C CA . ARG A 1 413 ? 9.613 6.177 16.235 1.00 87.38 413 ARG A CA 1
ATOM 3204 C C . ARG A 1 413 ? 8.130 6.491 16.436 1.00 87.38 413 ARG A C 1
ATOM 3206 O O . ARG A 1 413 ? 7.731 6.719 17.571 1.00 87.38 413 ARG A O 1
ATOM 3213 N N . LEU A 1 414 ? 7.323 6.485 15.375 1.00 85.69 414 LEU A N 1
ATOM 3214 C CA . LEU A 1 414 ? 5.880 6.731 15.457 1.00 85.69 414 LEU A CA 1
ATOM 3215 C C . LEU A 1 414 ? 5.087 5.448 15.774 1.00 85.69 414 LEU A C 1
ATOM 3217 O O . LEU A 1 414 ? 4.183 5.450 16.616 1.00 85.69 414 LEU A O 1
ATOM 3221 N N . ILE A 1 415 ? 5.442 4.335 15.126 1.00 86.12 415 ILE A N 1
ATOM 3222 C CA . ILE A 1 415 ? 4.739 3.052 15.248 1.00 86.12 415 ILE A CA 1
ATOM 3223 C C . ILE A 1 415 ? 5.043 2.362 16.569 1.00 86.12 415 ILE A C 1
ATOM 3225 O O . ILE A 1 415 ? 4.120 1.873 17.212 1.00 86.12 415 ILE A O 1
ATOM 3229 N N . LEU A 1 416 ? 6.310 2.276 16.980 1.00 89.06 416 LEU A N 1
ATOM 3230 C CA . LEU A 1 416 ? 6.691 1.427 18.109 1.00 89.06 416 LEU A CA 1
ATOM 3231 C C . LEU A 1 416 ? 6.031 1.875 19.426 1.00 89.06 416 LEU A C 1
ATOM 3233 O O . LEU A 1 416 ? 5.462 1.019 20.108 1.00 89.06 416 LEU A O 1
ATOM 3237 N N . PRO A 1 417 ? 5.983 3.180 19.769 1.00 88.25 417 PRO A N 1
ATOM 3238 C CA . PRO A 1 417 ? 5.212 3.633 20.923 1.00 88.25 417 PRO A CA 1
ATOM 3239 C C . PRO A 1 417 ? 3.718 3.347 20.760 1.00 88.25 417 PRO A C 1
ATOM 3241 O O . PRO A 1 417 ? 3.074 2.929 21.718 1.00 88.25 417 PRO A O 1
ATOM 3244 N N . SER A 1 418 ? 3.175 3.507 19.548 1.00 88.81 418 SER A N 1
ATOM 3245 C CA . SER A 1 418 ? 1.763 3.233 19.263 1.00 88.81 418 SER A CA 1
ATOM 3246 C C . SER A 1 418 ? 1.409 1.755 19.478 1.00 88.81 418 SER A C 1
ATOM 3248 O O . SER A 1 418 ? 0.400 1.451 20.109 1.00 88.81 418 SER A O 1
ATOM 3250 N N . LEU A 1 419 ? 2.258 0.832 19.015 1.00 89.69 419 LEU A N 1
ATOM 3251 C CA . LEU A 1 419 ? 2.077 -0.616 19.160 1.00 89.69 419 LEU A CA 1
ATOM 3252 C C . LEU A 1 419 ? 2.208 -1.098 20.605 1.00 89.69 419 LEU A C 1
ATOM 3254 O O . LEU A 1 419 ? 1.586 -2.091 20.962 1.00 89.69 419 LEU A O 1
ATOM 3258 N N . ILE A 1 420 ? 3.016 -0.429 21.429 1.00 92.12 420 ILE A N 1
ATOM 3259 C CA . ILE A 1 420 ? 3.264 -0.859 22.811 1.00 92.12 420 ILE A CA 1
ATOM 3260 C C . ILE A 1 420 ? 2.285 -0.193 23.783 1.00 92.12 420 ILE A C 1
ATOM 3262 O O . ILE A 1 420 ? 1.717 -0.861 24.644 1.00 92.12 420 ILE A O 1
ATOM 3266 N N . LEU A 1 421 ? 2.074 1.120 23.663 1.00 93.19 421 LEU A N 1
ATOM 3267 C CA . LEU A 1 421 ? 1.350 1.904 24.666 1.00 93.19 421 LEU A CA 1
ATOM 3268 C C . LEU A 1 421 ? -0.163 1.918 24.437 1.00 93.19 421 LEU A C 1
ATOM 3270 O O . LEU A 1 421 ? -0.923 1.825 25.401 1.00 93.19 421 LEU A O 1
ATOM 3274 N N . LEU A 1 422 ? -0.625 2.015 23.186 1.00 92.56 422 LEU A N 1
ATOM 3275 C CA . LEU A 1 422 ? -2.058 2.159 22.897 1.00 92.56 422 LEU A CA 1
ATOM 3276 C C . LEU A 1 422 ? -2.890 0.904 23.212 1.00 92.56 422 LEU A C 1
ATOM 3278 O O . LEU A 1 422 ? -4.053 1.067 23.599 1.00 92.56 422 LEU A O 1
ATOM 3282 N N . PRO A 1 423 ? -2.350 -0.330 23.115 1.00 94.81 423 PRO A N 1
ATOM 3283 C CA . PRO A 1 423 ? -3.076 -1.518 23.553 1.00 94.81 423 PRO A CA 1
ATOM 3284 C C . PRO A 1 423 ? -3.308 -1.607 25.064 1.00 94.81 423 PRO A C 1
ATOM 3286 O O . PRO A 1 423 ? -4.218 -2.316 25.488 1.00 94.81 423 PRO A O 1
ATOM 3289 N N . ILE A 1 424 ? -2.529 -0.903 25.896 1.00 95.44 424 ILE A N 1
ATOM 3290 C CA . ILE A 1 424 ? -2.660 -0.987 27.360 1.00 95.44 424 ILE A CA 1
ATOM 3291 C C . ILE A 1 424 ? -4.058 -0.519 27.818 1.00 95.44 424 ILE A C 1
ATOM 3293 O O . ILE A 1 424 ? -4.739 -1.293 28.505 1.00 95.44 424 ILE A O 1
ATOM 3297 N N . PRO A 1 425 ? -4.547 0.680 27.422 1.00 94.94 425 PRO A N 1
ATOM 3298 C CA . PRO A 1 425 ? -5.931 1.081 27.660 1.00 94.94 425 PRO A CA 1
ATOM 3299 C C . PRO A 1 425 ? -6.963 0.103 27.105 1.00 94.94 425 PRO A C 1
ATOM 3301 O O . PRO A 1 425 ? -7.964 -0.136 27.769 1.00 94.94 425 PRO A O 1
ATOM 3304 N N . ALA A 1 426 ? -6.715 -0.501 25.941 1.00 93.44 426 ALA A N 1
ATOM 3305 C CA . ALA A 1 426 ? -7.649 -1.436 25.320 1.00 93.44 426 ALA A CA 1
ATOM 3306 C C . ALA A 1 426 ? -7.824 -2.716 26.138 1.00 93.44 426 ALA A C 1
ATOM 3308 O O . ALA A 1 426 ? -8.943 -3.090 26.475 1.00 93.44 426 ALA A O 1
ATOM 3309 N N . ILE A 1 427 ? -6.720 -3.349 26.545 1.00 95.38 427 ILE A N 1
ATOM 3310 C CA . ILE A 1 427 ? -6.743 -4.551 27.389 1.00 95.38 427 ILE A CA 1
ATOM 3311 C C . ILE A 1 427 ? -7.460 -4.251 28.712 1.00 95.38 427 ILE A C 1
ATOM 3313 O O . ILE A 1 427 ? -8.312 -5.021 29.162 1.00 95.38 427 ILE A O 1
ATOM 3317 N N . ARG A 1 428 ? -7.158 -3.104 29.336 1.00 96.56 428 ARG A N 1
ATOM 3318 C CA . ARG A 1 428 ? -7.852 -2.663 30.557 1.00 96.56 428 ARG A CA 1
ATOM 3319 C C . ARG A 1 428 ? -9.325 -2.347 30.304 1.00 96.56 428 ARG A C 1
ATOM 3321 O O . ARG A 1 428 ? -10.149 -2.657 31.164 1.00 96.56 428 ARG A O 1
ATOM 3328 N N . GLY A 1 429 ? -9.657 -1.795 29.143 1.00 94.31 429 GLY A N 1
ATOM 3329 C CA . GLY A 1 429 ? -11.013 -1.545 28.672 1.00 94.31 429 GLY A CA 1
ATOM 3330 C C . GLY A 1 429 ? -11.816 -2.835 28.551 1.00 94.31 429 GLY A C 1
ATOM 3331 O O . GLY A 1 429 ? -12.870 -2.937 29.167 1.00 94.31 429 GLY A O 1
ATOM 3332 N N . PHE A 1 430 ? -11.280 -3.864 27.892 1.00 93.81 430 PHE A N 1
ATOM 3333 C CA . PHE A 1 430 ? -11.903 -5.190 27.791 1.00 93.81 430 PHE A CA 1
ATOM 3334 C C . PHE A 1 430 ? -12.204 -5.803 29.162 1.00 93.81 430 PHE A C 1
ATOM 3336 O O . PHE A 1 430 ? -13.328 -6.236 29.422 1.00 93.81 430 PHE A O 1
ATOM 3343 N N . ILE A 1 431 ? -11.226 -5.782 30.075 1.00 96.00 431 ILE A N 1
ATOM 3344 C CA . ILE A 1 431 ? -11.414 -6.267 31.451 1.00 96.00 431 ILE A CA 1
ATOM 3345 C C . ILE A 1 431 ? -12.504 -5.455 32.162 1.00 96.00 431 ILE A C 1
ATOM 3347 O O . ILE A 1 431 ? -13.329 -6.013 32.885 1.00 96.00 431 ILE A O 1
ATOM 3351 N N . THR A 1 432 ? -12.509 -4.137 31.964 1.00 96.12 432 THR A N 1
ATOM 3352 C CA . THR A 1 432 ? -13.486 -3.221 32.559 1.00 96.12 432 THR A CA 1
ATOM 3353 C C . THR A 1 432 ? -14.893 -3.506 32.045 1.00 96.12 432 THR A C 1
ATOM 3355 O O . THR A 1 432 ? -15.794 -3.674 32.860 1.00 96.12 432 THR A O 1
ATOM 3358 N N . VAL A 1 433 ? -15.077 -3.661 30.732 1.00 94.12 433 VAL A N 1
ATOM 3359 C CA . VAL A 1 433 ? -16.362 -4.032 30.119 1.00 94.12 433 VAL A CA 1
ATOM 3360 C C . VAL A 1 433 ? -16.843 -5.378 30.649 1.00 94.12 433 VAL A C 1
ATOM 3362 O O . VAL A 1 433 ? -17.988 -5.478 31.070 1.00 94.12 433 VAL A O 1
ATOM 3365 N N . GLY A 1 434 ? -15.977 -6.394 30.717 1.00 94.81 434 GLY A N 1
ATOM 3366 C CA . GLY A 1 434 ? -16.347 -7.701 31.266 1.00 94.81 434 GLY A CA 1
ATOM 3367 C C . GLY A 1 434 ? -16.808 -7.624 32.726 1.00 94.81 434 GLY A C 1
ATOM 3368 O O . GLY A 1 434 ? -17.805 -8.244 33.097 1.00 94.81 434 GLY A O 1
ATOM 3369 N N . LYS A 1 435 ? -16.133 -6.812 33.553 1.00 95.00 435 LYS A N 1
ATOM 3370 C CA . LYS A 1 435 ? -16.565 -6.545 34.935 1.00 95.00 435 LYS A CA 1
ATOM 3371 C C . LYS A 1 435 ? -17.907 -5.822 34.981 1.00 95.00 435 LYS A C 1
ATOM 3373 O O . LYS A 1 435 ? -18.781 -6.249 35.721 1.00 95.00 435 LYS A O 1
ATOM 3378 N N . MET A 1 436 ? -18.086 -4.784 34.166 1.00 93.19 436 MET A N 1
ATOM 3379 C CA . MET A 1 436 ? -19.335 -4.024 34.102 1.00 93.19 436 MET A CA 1
ATOM 3380 C C . MET A 1 436 ? -20.505 -4.896 33.629 1.00 93.19 436 MET A C 1
ATOM 3382 O O . MET A 1 436 ? -21.566 -4.848 34.236 1.00 93.19 436 MET A O 1
ATOM 3386 N N . LEU A 1 437 ? -20.314 -5.750 32.619 1.00 92.62 437 LEU A N 1
ATOM 3387 C CA . LEU A 1 437 ? -21.335 -6.700 32.162 1.00 92.62 437 LEU A CA 1
ATOM 3388 C C . LEU A 1 437 ? -21.720 -7.692 33.264 1.00 92.62 437 LEU A C 1
ATOM 3390 O O . LEU A 1 437 ? -22.899 -7.990 33.439 1.00 92.62 437 LEU A O 1
ATOM 3394 N N . LYS A 1 438 ? -20.741 -8.181 34.031 1.00 93.81 438 LYS A N 1
ATOM 3395 C CA . LYS A 1 438 ? -20.985 -9.080 35.165 1.00 93.81 438 LYS A CA 1
ATOM 3396 C C . LYS A 1 438 ? -21.705 -8.381 36.326 1.00 93.81 438 LYS A C 1
ATOM 3398 O O . LYS A 1 438 ? -22.569 -8.987 36.948 1.00 93.81 438 LYS A O 1
ATOM 3403 N N . GLU A 1 439 ? -21.331 -7.141 36.639 1.00 93.25 439 GLU A N 1
ATOM 3404 C CA . GLU A 1 439 ? -21.873 -6.368 37.768 1.00 93.25 439 GLU A CA 1
ATOM 3405 C C . GLU A 1 439 ? -23.270 -5.805 37.482 1.00 93.25 439 GLU A C 1
ATOM 3407 O O . GLU A 1 439 ? -24.136 -5.843 38.354 1.00 93.25 439 GLU A O 1
ATOM 3412 N N . PHE A 1 440 ? -23.492 -5.274 36.279 1.00 89.19 440 PHE A N 1
ATOM 3413 C CA . PHE A 1 440 ? -24.717 -4.547 35.939 1.00 89.19 440 PHE A CA 1
ATOM 3414 C C . PHE A 1 440 ? -25.752 -5.389 35.189 1.00 89.19 440 PHE A C 1
ATOM 3416 O O . PHE A 1 440 ? -26.912 -4.988 35.121 1.00 89.19 440 PHE A O 1
ATOM 3423 N N . GLY A 1 441 ? -25.370 -6.556 34.667 1.00 89.94 441 GLY A N 1
ATOM 3424 C CA . GLY A 1 441 ? -26.255 -7.348 33.821 1.00 89.94 441 GLY A CA 1
ATOM 3425 C C . GLY A 1 441 ? -26.316 -6.832 32.379 1.00 89.94 441 GLY A C 1
ATOM 3426 O O . GLY A 1 441 ? -25.654 -5.860 32.008 1.00 89.94 441 GLY A O 1
ATOM 3427 N N . THR A 1 442 ? -27.131 -7.491 31.559 1.00 86.25 442 THR A N 1
ATOM 3428 C CA . THR A 1 442 ? -27.506 -7.015 30.226 1.00 86.25 442 THR A CA 1
ATOM 3429 C C . THR A 1 442 ? -28.955 -6.573 30.270 1.00 86.25 442 THR A C 1
ATOM 3431 O O . THR A 1 442 ? -29.843 -7.276 30.752 1.00 86.25 442 THR A O 1
ATOM 3434 N N . CYS A 1 443 ? -29.181 -5.356 29.799 1.00 83.31 443 CYS A N 1
ATOM 3435 C CA . CYS A 1 443 ? -30.490 -4.742 29.785 1.00 83.31 443 CYS A CA 1
ATOM 3436 C C . CYS A 1 443 ? -31.022 -4.799 28.359 1.00 83.31 443 CYS A C 1
ATOM 3438 O O . CYS A 1 443 ? -30.433 -4.222 27.446 1.00 83.31 443 CYS A O 1
ATOM 3440 N N . SER A 1 444 ? -32.122 -5.519 28.174 1.00 80.94 444 SER A N 1
ATOM 3441 C CA . SER A 1 444 ? -32.824 -5.578 26.899 1.00 80.94 444 SER A CA 1
ATOM 3442 C C . SER A 1 444 ? -34.140 -4.827 27.011 1.00 80.94 444 SER A C 1
ATOM 3444 O O . SER A 1 444 ? -34.697 -4.618 28.094 1.00 80.94 444 SER A O 1
ATOM 3446 N N . LEU A 1 445 ? -34.611 -4.354 25.867 1.00 75.12 445 LEU A N 1
ATOM 3447 C CA . LEU A 1 445 ? -35.927 -3.753 25.782 1.00 75.12 445 LEU A CA 1
ATOM 3448 C C . LEU A 1 445 ? -36.927 -4.889 25.897 1.00 75.12 445 LEU A C 1
ATOM 3450 O O . LEU A 1 445 ? -36.865 -5.822 25.095 1.00 75.12 445 LEU A O 1
ATOM 3454 N N . ALA A 1 446 ? -37.826 -4.819 26.875 1.00 71.06 446 ALA A N 1
ATOM 3455 C CA . ALA A 1 446 ? -38.952 -5.731 26.873 1.00 71.06 446 ALA A CA 1
ATOM 3456 C C . ALA A 1 446 ? -39.766 -5.461 25.603 1.00 71.06 446 ALA A C 1
ATOM 3458 O O . ALA A 1 446 ? -40.313 -4.370 25.425 1.00 71.06 446 ALA A O 1
ATOM 3459 N N . LEU A 1 447 ? -39.802 -6.442 24.702 1.00 60.00 447 LEU A N 1
ATOM 3460 C CA . LEU A 1 447 ? -40.859 -6.536 23.706 1.00 60.00 447 LEU A CA 1
ATOM 3461 C C . LEU A 1 447 ? -42.112 -6.930 24.489 1.00 60.00 447 LEU A C 1
ATOM 3463 O O . LEU A 1 447 ? -42.272 -8.098 24.841 1.00 60.00 447 LEU A O 1
ATOM 3467 N N . VAL A 1 448 ? -42.900 -5.923 24.871 1.00 56.00 448 VAL A N 1
ATOM 3468 C CA . VAL A 1 448 ? -44.239 -6.116 25.441 1.00 56.00 448 VAL A CA 1
ATOM 3469 C C . VAL A 1 448 ? -45.206 -6.446 24.320 1.00 56.00 448 VAL A C 1
ATOM 3471 O O . VAL A 1 448 ? -45.165 -5.720 23.298 1.00 56.00 448 VAL A O 1
#

pLDDT: mean 77.47, std 17.33, range [28.11, 96.56]